Protein AF-A0A640YA29-F1 (afdb_monomer_lite)

Sequence (576 aa):
MRYPVETFSDEERLLLEPHFSNLDRPVFTLTNLPETVKGALFARYSRYQGTLRRLYLDEFAADVPAGGRPFDGAAGERAAQLYERVFIGYGDDSVAQLGGAHLACEWVSNVLTKVLQRGRLAAYLEQSTRYIPYDAPIEPGAEPGSPGSWRYWRDEELGPAFGRAMDEIFTIYSRTLAGVGAWAERRWPRGEEPRAAWERSIRAKALDLLRGLLPAATLSHVGIYASGQAYEQLLLRLAASPLPEARAVGAMAHEELAAVIPSFISRVGRPERGGEWISYLERRREATERWVARLGLDRREGPDAPAVELVHVDGDEDLLLAASLYEATGLPEAEVTRRIGALDPIEREQILAELADGRGNRRHRPGRGWEAELAIAYNELVPVEALLAAVGEFYAAGHPTRIKLQAEVLGGPWDALVAQRADVALTEIFGDGSALEIAHRPLGAVEFVFAIAPSHPLAAEKEPLKASTIRRHRVVVAADSSRGLPARSSGIAAAADVLTVGSLAAKLAAHVAGLGVGFLPRALAAPAIAAGRLVERRVSAPKPRVALAVAWRTPDAGPACRWFVERLQRLDLGSG

Foldseek 3Di:
DDADQDDDDPVLCVLPVQFWLDRGDQKIFGHDFDPVVLVVLLVVQLQDADHSSVSCVVPPSVPTDPDDHPDPDPVVVVVLVVLLCCCVVVVPLVVLQVDKTKMKGFLAFLVVLCLLPVDPQKDKRKRDLLQDDQQQFSDPPDDRLDQNRGSFDDDCVVPVVVSVVLSVLSVVLVVQLVVQLVVLCVVDPDDPDDPVVVSSVSSSVSSVVRVVSNDSRGTIMMIIMHGLSSLLVSLLCLCLDPDPSSNVSSVSNLVNCCVPPVSSNVQCPPCVGVVVSSVVSNVVVVVVVVVCVVVVVVDDDDPPDDPDDDPDDDDDLLLVLLFLCQVVDPDDSVVSSVVSVVDDPVVSVVSVPVQQPPCPDPLDDRATGQAQEAEEEEELLFDVVLVVVLVVVCVVVVRNYHYHYHYFHACAQVLCQQVVVGQKYWHFDDDPCVVVQKDKDWQFWWFKFWKAFCPAPCVPDDPPAELVNQLVWEAEFEWGPRDPDDTDGFWRPPRPHYHYDPDLVVSLVCRLVRVGITMHTCVVCVVCCVVNSIPTHHHPDGGDIGIIIMMGRDVPQHPVNVSCNVSSSPGDSVPD

Structure (mmCIF, N/CA/C/O backbone):
data_AF-A0A640YA29-F1
#
_entry.id   AF-A0A640YA29-F1
#
loop_
_atom_site.group_PDB
_atom_site.id
_atom_site.type_symbol
_atom_site.label_atom_id
_atom_site.label_alt_id
_atom_site.label_comp_id
_atom_site.label_asym_id
_atom_site.label_entity_id
_atom_site.label_seq_id
_atom_site.pdbx_PDB_ins_code
_atom_site.Cartn_x
_atom_site.Cartn_y
_atom_site.Cartn_z
_atom_site.occupancy
_atom_site.B_iso_or_equiv
_atom_site.auth_seq_id
_atom_site.auth_comp_id
_atom_site.auth_asym_id
_atom_site.auth_atom_id
_atom_site.pdbx_PDB_model_num
ATOM 1 N N . MET A 1 1 ? 32.713 -1.183 -4.261 1.00 57.78 1 MET A N 1
ATOM 2 C CA . MET A 1 1 ? 32.053 -0.541 -5.419 1.00 57.78 1 MET A CA 1
ATOM 3 C C . MET A 1 1 ? 32.393 0.945 -5.450 1.00 57.78 1 MET A C 1
ATOM 5 O O . MET A 1 1 ? 32.272 1.591 -4.416 1.00 57.78 1 MET A O 1
ATOM 9 N N . ARG A 1 2 ? 32.835 1.478 -6.596 1.00 67.94 2 ARG A N 1
ATOM 10 C CA . ARG A 1 2 ? 32.952 2.929 -6.817 1.00 67.94 2 ARG A CA 1
ATOM 11 C C . ARG A 1 2 ? 31.666 3.399 -7.496 1.00 67.94 2 ARG A C 1
ATOM 13 O O . ARG A 1 2 ? 31.333 2.889 -8.560 1.00 67.94 2 ARG A O 1
ATOM 20 N N . TYR A 1 3 ? 30.931 4.297 -6.858 1.00 77.75 3 TYR A N 1
ATOM 21 C CA . TYR A 1 3 ? 29.793 5.001 -7.449 1.00 77.75 3 TYR A CA 1
ATOM 22 C C . TYR A 1 3 ? 30.250 6.407 -7.856 1.00 77.75 3 TYR A C 1
ATOM 24 O O . TYR A 1 3 ? 31.145 6.952 -7.202 1.00 77.75 3 TYR A O 1
ATOM 32 N N . PRO A 1 4 ? 29.677 6.996 -8.916 1.00 81.31 4 PRO A N 1
ATOM 33 C CA . PRO A 1 4 ? 29.966 8.380 -9.251 1.00 81.31 4 PRO A CA 1
ATOM 34 C C . PRO A 1 4 ? 29.441 9.277 -8.124 1.00 81.31 4 PRO A C 1
ATOM 36 O O . PRO A 1 4 ? 28.303 9.134 -7.670 1.00 81.31 4 PRO A O 1
ATOM 39 N N . VAL A 1 5 ? 30.293 10.183 -7.656 1.00 80.00 5 VAL A N 1
ATOM 40 C CA . VAL A 1 5 ? 29.915 11.253 -6.733 1.00 80.00 5 VAL A CA 1
ATOM 41 C C . VAL A 1 5 ? 29.937 12.538 -7.534 1.00 80.00 5 VAL A C 1
ATOM 43 O O . VAL A 1 5 ? 30.918 12.837 -8.213 1.00 80.00 5 VAL A O 1
ATOM 46 N N . GLU A 1 6 ? 28.827 13.259 -7.506 1.00 85.12 6 GLU A N 1
ATOM 47 C CA . GLU A 1 6 ? 28.720 14.524 -8.211 1.00 85.12 6 GLU A CA 1
ATOM 48 C C . GLU A 1 6 ? 29.460 15.625 -7.448 1.00 85.12 6 GLU A C 1
ATOM 50 O O . GLU A 1 6 ? 29.367 15.717 -6.224 1.00 85.12 6 GLU A O 1
ATOM 55 N N . THR A 1 7 ? 30.193 16.463 -8.180 1.00 88.06 7 THR A N 1
ATOM 56 C CA . THR A 1 7 ? 30.879 17.628 -7.620 1.00 88.06 7 THR A CA 1
ATOM 57 C C . THR A 1 7 ? 29.984 18.854 -7.751 1.00 88.06 7 THR A C 1
ATOM 59 O O . THR A 1 7 ? 29.441 19.112 -8.825 1.00 88.06 7 THR A O 1
ATOM 62 N N . PHE A 1 8 ? 29.875 19.626 -6.673 1.00 92.69 8 PHE A N 1
ATOM 63 C CA . PHE A 1 8 ? 29.087 20.858 -6.611 1.00 92.69 8 PHE A CA 1
ATOM 64 C C . PHE A 1 8 ? 29.999 22.057 -6.348 1.00 92.69 8 PHE A C 1
ATOM 66 O O . PHE A 1 8 ? 30.976 21.926 -5.604 1.00 92.69 8 PHE A O 1
ATOM 73 N N . SER A 1 9 ? 29.686 23.211 -6.940 1.00 95.38 9 SER A N 1
ATOM 74 C CA . SER A 1 9 ? 30.356 24.474 -6.601 1.00 95.38 9 SER A CA 1
ATOM 75 C C . SER A 1 9 ? 30.013 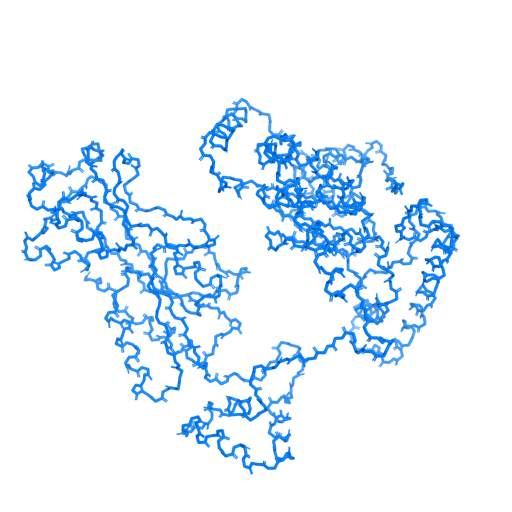24.911 -5.172 1.00 95.38 9 SER A C 1
ATOM 77 O O . SER A 1 9 ? 29.014 24.467 -4.608 1.00 95.38 9 SER A O 1
ATOM 79 N N . ASP A 1 10 ? 30.798 25.813 -4.580 1.00 95.38 10 ASP A N 1
ATOM 80 C CA . ASP A 1 10 ? 30.512 26.320 -3.229 1.00 95.38 10 ASP A CA 1
ATOM 81 C C . ASP A 1 10 ? 29.115 26.965 -3.137 1.00 95.38 10 ASP A C 1
ATOM 83 O O . ASP A 1 10 ? 28.398 26.766 -2.157 1.00 95.38 10 ASP A O 1
ATOM 87 N N . GLU A 1 11 ? 28.683 27.672 -4.187 1.00 93.50 11 GLU A N 1
ATOM 88 C CA . GLU A 1 11 ? 27.341 28.264 -4.275 1.00 93.50 11 GLU A CA 1
ATOM 89 C C . GLU A 1 11 ? 26.238 27.195 -4.311 1.00 93.50 11 GLU A C 1
ATOM 91 O O . GLU A 1 11 ? 25.231 27.308 -3.614 1.00 93.50 11 GLU A O 1
ATOM 96 N N . GLU A 1 12 ? 26.438 26.122 -5.079 1.00 95.19 12 GLU A N 1
ATOM 97 C CA . GLU A 1 12 ? 25.503 24.996 -5.143 1.00 95.19 12 GLU A CA 1
ATOM 98 C C . GLU A 1 12 ? 25.432 24.242 -3.812 1.00 95.19 12 GLU A C 1
ATOM 100 O O . GLU A 1 12 ? 24.346 23.867 -3.367 1.00 95.19 12 GLU A O 1
ATOM 105 N N . ARG A 1 13 ? 26.574 24.048 -3.140 1.00 94.62 13 ARG A N 1
ATOM 106 C CA . ARG A 1 13 ? 26.624 23.406 -1.819 1.00 94.62 13 ARG A CA 1
ATOM 107 C C . ARG A 1 13 ? 25.823 24.199 -0.793 1.00 94.62 13 ARG A C 1
ATOM 109 O O . ARG A 1 13 ? 25.028 23.597 -0.078 1.00 94.62 13 ARG A O 1
ATOM 116 N N . LEU A 1 14 ? 25.930 25.530 -0.784 1.00 91.31 14 LEU A N 1
ATOM 117 C CA . LEU A 1 14 ? 25.135 26.387 0.107 1.00 91.31 14 LEU A CA 1
ATOM 118 C C . LEU A 1 14 ? 23.619 26.221 -0.094 1.00 91.31 14 LEU A C 1
ATOM 120 O O . LEU A 1 14 ? 22.863 26.318 0.873 1.00 91.31 14 LEU A O 1
ATOM 124 N N . LEU A 1 15 ? 23.171 25.942 -1.323 1.00 91.06 15 LEU A N 1
ATOM 125 C CA . LEU A 1 15 ? 21.761 25.673 -1.631 1.00 91.06 15 LEU A CA 1
ATOM 126 C C . LEU A 1 15 ? 21.319 24.247 -1.259 1.00 91.06 15 LEU A C 1
ATOM 128 O O . LEU A 1 15 ? 20.129 24.017 -1.048 1.00 91.06 15 LEU A O 1
ATOM 132 N N . LEU A 1 16 ? 22.247 23.288 -1.190 1.00 93.38 16 LEU A N 1
ATOM 133 C CA . LEU A 1 16 ? 21.959 21.872 -0.945 1.00 93.38 16 LEU A CA 1
ATOM 134 C C . LEU A 1 16 ? 22.102 21.462 0.526 1.00 93.38 16 LEU A C 1
ATOM 136 O O . LEU A 1 16 ? 21.255 20.736 1.038 1.00 93.38 16 LEU A O 1
ATOM 140 N N . GLU A 1 17 ? 23.152 21.898 1.219 1.00 92.75 17 GLU A N 1
ATOM 141 C CA . GLU A 1 17 ? 23.472 21.475 2.595 1.00 92.75 17 GLU A CA 1
ATOM 142 C C . GLU A 1 17 ? 22.300 21.587 3.589 1.00 92.75 17 GLU A C 1
ATOM 144 O O . GLU A 1 17 ? 22.151 20.697 4.429 1.00 92.75 17 GLU A O 1
ATOM 149 N N . PRO A 1 18 ? 21.406 22.594 3.501 1.00 89.44 18 PRO A N 1
ATOM 150 C CA . PRO A 1 18 ? 20.244 22.650 4.379 1.00 89.44 18 PRO A CA 1
ATOM 151 C C . PRO A 1 18 ? 19.223 21.533 4.144 1.00 89.44 18 PRO A C 1
ATOM 153 O O . PRO A 1 18 ? 18.419 21.278 5.033 1.00 89.44 18 PRO A O 1
ATOM 156 N N . HIS A 1 19 ? 19.205 20.892 2.975 1.00 90.69 19 HIS A N 1
ATOM 157 C CA . HIS A 1 19 ? 18.082 20.065 2.521 1.00 90.69 19 HIS A CA 1
ATOM 158 C C . HIS A 1 19 ? 18.412 18.586 2.288 1.00 90.69 19 HIS A C 1
ATOM 160 O O . HIS A 1 19 ? 17.511 17.781 2.036 1.00 90.69 19 HIS A O 1
ATOM 166 N N . PHE A 1 20 ? 19.686 18.213 2.378 1.00 94.12 20 PHE A N 1
ATOM 167 C CA . PHE A 1 20 ? 20.171 16.859 2.128 1.00 94.12 20 PHE A CA 1
ATOM 168 C C . PHE A 1 20 ? 21.111 16.437 3.260 1.00 94.12 20 PHE A C 1
ATOM 170 O O . PHE A 1 20 ? 21.999 17.194 3.637 1.00 94.12 20 PHE A O 1
ATOM 177 N N . SER A 1 21 ? 20.942 15.228 3.801 1.00 93.56 21 SER A N 1
ATOM 178 C CA . SER A 1 21 ? 21.749 14.763 4.946 1.00 93.56 21 SER A CA 1
ATOM 179 C C . SER A 1 21 ? 23.236 14.565 4.634 1.00 93.56 21 SER A C 1
ATOM 181 O O . SER A 1 21 ? 24.071 14.687 5.525 1.00 93.56 21 SER A O 1
ATOM 183 N N . ASN A 1 22 ? 23.579 14.311 3.371 1.00 94.00 22 ASN A N 1
ATOM 184 C CA . ASN A 1 22 ? 24.946 14.381 2.862 1.00 94.00 22 ASN A CA 1
ATOM 185 C C . ASN A 1 22 ? 24.936 14.761 1.375 1.00 94.00 22 ASN A C 1
ATOM 187 O O . ASN A 1 22 ? 23.915 14.598 0.696 1.00 94.00 22 ASN A O 1
ATOM 191 N N . LEU A 1 23 ? 26.081 15.214 0.856 1.00 94.00 23 LEU A N 1
ATOM 192 C CA . LEU A 1 23 ? 26.265 15.543 -0.566 1.00 94.00 23 LEU A CA 1
ATOM 193 C C . LEU A 1 23 ? 27.161 14.551 -1.318 1.00 94.00 23 LEU A C 1
ATOM 195 O O . LEU A 1 23 ? 27.092 14.480 -2.541 1.00 94.00 23 LEU A O 1
ATOM 199 N N . ASP A 1 24 ? 27.943 13.753 -0.592 1.00 92.06 24 ASP A N 1
ATOM 200 C CA . ASP A 1 24 ? 29.078 13.016 -1.155 1.00 92.06 24 ASP A CA 1
ATOM 201 C C . ASP A 1 24 ? 28.851 11.487 -1.206 1.00 92.06 24 ASP A C 1
ATOM 203 O O . ASP A 1 24 ? 29.752 10.718 -1.549 1.00 92.06 24 ASP A O 1
ATOM 207 N N . ARG A 1 25 ? 27.647 11.013 -0.850 1.00 93.31 25 ARG A N 1
ATOM 208 C CA . ARG A 1 25 ? 27.261 9.591 -0.874 1.00 93.31 25 ARG A CA 1
ATOM 209 C C . ARG A 1 25 ? 25.987 9.355 -1.700 1.00 93.31 25 ARG A C 1
ATOM 211 O O . ARG A 1 25 ? 25.150 10.254 -1.834 1.00 93.31 25 ARG A O 1
ATOM 218 N N . PRO A 1 26 ? 25.802 8.135 -2.240 1.00 94.00 26 PRO A N 1
ATOM 219 C CA . PRO A 1 26 ? 24.668 7.791 -3.100 1.00 94.00 26 PRO A CA 1
ATOM 220 C C . PRO A 1 26 ? 23.392 7.501 -2.307 1.00 94.00 26 PRO A C 1
ATOM 222 O O . PRO A 1 26 ? 22.316 7.397 -2.885 1.00 94.00 26 PRO A O 1
ATOM 225 N N . VAL A 1 27 ? 23.500 7.343 -0.988 1.00 97.12 27 VAL A N 1
ATOM 226 C CA . VAL A 1 27 ? 22.361 7.159 -0.092 1.00 97.12 27 VAL A CA 1
ATOM 227 C C . VAL A 1 27 ? 22.294 8.362 0.830 1.00 97.12 27 VAL A C 1
ATOM 229 O O . VAL A 1 27 ? 23.306 8.730 1.420 1.00 97.12 27 VAL A O 1
ATOM 232 N N . PHE A 1 28 ? 21.129 8.997 0.899 1.00 97.12 28 PHE A N 1
ATOM 233 C CA . PHE A 1 28 ? 20.913 10.240 1.640 1.00 97.12 28 PHE A CA 1
ATOM 234 C C . PHE A 1 28 ? 19.424 10.477 1.875 1.00 97.12 28 PHE A C 1
ATOM 236 O O . PHE A 1 28 ? 18.569 9.898 1.204 1.00 97.12 28 PHE A O 1
ATOM 243 N N . THR A 1 29 ? 19.102 11.351 2.820 1.00 96.75 29 THR A N 1
ATOM 244 C CA . THR A 1 29 ? 17.729 11.721 3.171 1.00 96.75 29 THR A CA 1
ATOM 245 C C . THR A 1 29 ? 17.450 13.187 2.862 1.00 96.75 29 THR A C 1
ATOM 247 O O . THR A 1 29 ? 18.357 14.019 2.884 1.00 96.75 29 THR A O 1
ATOM 250 N N . LEU A 1 30 ? 16.184 13.500 2.568 1.00 92.19 30 LEU A N 1
ATOM 251 C CA . LEU A 1 30 ? 15.727 14.881 2.405 1.00 92.19 30 LEU A CA 1
ATOM 252 C C . LEU A 1 30 ? 15.324 15.472 3.757 1.00 92.19 30 LEU A C 1
ATOM 254 O O . LEU A 1 30 ? 14.428 14.955 4.435 1.00 92.19 30 LEU A O 1
ATOM 258 N N . THR A 1 31 ? 15.916 16.605 4.104 1.00 88.56 31 THR A N 1
ATOM 259 C CA . THR A 1 31 ? 15.670 17.358 5.337 1.00 88.56 31 THR A CA 1
ATOM 260 C C . THR A 1 31 ? 15.135 18.751 4.998 1.00 88.56 31 THR A C 1
ATOM 262 O O . THR A 1 31 ? 15.265 19.220 3.876 1.00 88.56 31 THR A O 1
ATOM 265 N N . ASN A 1 32 ? 14.435 19.400 5.934 1.00 82.31 32 ASN A N 1
ATOM 266 C CA . ASN A 1 32 ? 14.040 20.823 5.845 1.00 82.31 32 ASN A CA 1
ATOM 267 C C . ASN A 1 32 ? 13.366 21.290 4.551 1.00 82.31 32 ASN A C 1
ATOM 269 O O . ASN A 1 32 ? 13.457 22.457 4.187 1.00 82.31 32 ASN A O 1
ATOM 273 N N . LEU A 1 33 ? 12.689 20.388 3.851 1.00 79.50 33 LEU A N 1
ATOM 274 C CA . LEU A 1 33 ? 11.865 20.711 2.696 1.00 79.50 33 LEU A CA 1
ATOM 275 C C . LEU A 1 33 ? 10.392 20.500 3.057 1.00 79.50 33 LEU A C 1
ATOM 277 O O . LEU A 1 33 ? 10.083 19.559 3.798 1.00 79.50 33 LEU A O 1
ATOM 281 N N . PRO A 1 34 ? 9.471 21.319 2.521 1.00 79.19 34 PRO A N 1
ATOM 282 C CA . PRO A 1 34 ? 8.048 21.021 2.592 1.00 79.19 34 PRO A CA 1
ATOM 283 C C . PRO A 1 34 ? 7.752 19.633 2.008 1.00 79.19 34 PRO A C 1
ATOM 285 O O . PRO A 1 34 ? 8.321 19.250 0.984 1.00 79.19 34 PRO A O 1
ATOM 288 N N . GLU A 1 35 ? 6.831 18.881 2.614 1.00 78.31 35 GLU A N 1
ATOM 289 C CA . GLU A 1 35 ? 6.480 17.528 2.146 1.00 78.31 35 GLU A CA 1
ATOM 290 C C . GLU A 1 35 ? 5.967 17.524 0.695 1.00 78.31 35 GLU A C 1
ATOM 292 O O . GLU A 1 35 ? 6.241 16.597 -0.066 1.00 78.31 35 GLU A O 1
ATOM 297 N N . THR A 1 36 ? 5.304 18.603 0.268 1.00 69.56 36 THR A N 1
ATOM 298 C CA . THR A 1 36 ? 4.885 18.807 -1.126 1.00 69.56 36 THR A CA 1
ATOM 299 C C . THR A 1 36 ? 6.072 18.890 -2.086 1.00 69.56 36 THR A C 1
ATOM 301 O O . THR A 1 36 ? 6.022 18.298 -3.164 1.00 69.56 36 THR A O 1
ATOM 304 N N . VAL A 1 37 ? 7.157 19.563 -1.687 1.00 75.94 37 VAL A N 1
ATOM 305 C CA . VAL A 1 37 ? 8.394 19.668 -2.475 1.00 75.94 37 VAL A CA 1
ATOM 306 C C . VAL A 1 37 ? 9.103 18.318 -2.524 1.00 75.94 37 VAL A C 1
ATOM 308 O O . VAL A 1 37 ? 9.476 17.882 -3.607 1.00 75.94 37 VAL A O 1
ATOM 311 N N . LYS A 1 38 ? 9.216 17.599 -1.398 1.00 82.19 38 LYS A N 1
ATOM 312 C CA . LYS A 1 38 ? 9.816 16.249 -1.370 1.00 82.19 38 LYS A CA 1
ATOM 313 C C . LYS A 1 38 ? 9.073 15.272 -2.289 1.00 82.19 38 LYS A C 1
ATOM 315 O O . LYS A 1 38 ? 9.700 14.567 -3.082 1.00 82.19 38 LYS A O 1
ATOM 320 N N . GLY A 1 39 ? 7.738 15.279 -2.234 1.00 72.62 39 GLY A N 1
ATOM 321 C CA . GLY A 1 39 ? 6.894 14.459 -3.104 1.00 72.62 39 GLY A CA 1
ATOM 322 C C . GLY A 1 39 ? 7.047 14.811 -4.587 1.00 72.62 39 GLY A C 1
ATOM 323 O O . GLY A 1 39 ? 7.208 13.916 -5.421 1.00 72.62 39 GLY A O 1
ATOM 324 N N . ALA A 1 40 ? 7.054 16.106 -4.925 1.00 73.06 40 ALA A N 1
ATOM 325 C CA . ALA A 1 40 ? 7.272 16.575 -6.294 1.00 73.06 40 ALA A CA 1
ATOM 326 C C . ALA A 1 40 ? 8.669 16.205 -6.816 1.00 73.06 40 ALA A C 1
ATOM 328 O O . ALA A 1 40 ? 8.792 15.737 -7.951 1.00 73.06 40 ALA A O 1
ATOM 329 N N . LEU A 1 41 ? 9.697 16.343 -5.974 1.00 83.00 41 LEU A N 1
ATOM 330 C CA . LEU A 1 41 ? 11.079 16.023 -6.306 1.00 83.00 41 LEU A CA 1
ATOM 331 C C . LEU A 1 41 ? 11.215 14.542 -6.678 1.00 83.00 41 LEU A C 1
ATOM 333 O O . LEU A 1 41 ? 11.684 14.238 -7.769 1.00 83.00 41 LEU A O 1
ATOM 337 N N . PHE A 1 42 ? 10.715 13.609 -5.857 1.00 86.31 42 PHE A N 1
ATOM 338 C CA . PHE A 1 42 ? 10.751 12.178 -6.195 1.00 86.31 42 PHE A CA 1
ATOM 339 C C . PHE A 1 42 ? 9.889 11.829 -7.422 1.00 86.31 42 PHE A C 1
ATOM 341 O O . PHE A 1 42 ? 10.272 10.978 -8.233 1.00 86.31 42 PHE A O 1
ATOM 348 N N . ALA A 1 43 ? 8.738 12.486 -7.607 1.00 75.44 43 ALA A N 1
ATOM 349 C CA . ALA A 1 43 ? 7.901 12.268 -8.786 1.00 75.44 43 ALA A CA 1
ATOM 350 C C . ALA A 1 43 ? 8.631 12.675 -10.077 1.00 75.44 43 ALA A C 1
ATOM 352 O O . ALA A 1 43 ? 8.644 11.909 -11.049 1.00 75.44 43 ALA A O 1
ATOM 353 N N . ARG A 1 44 ? 9.282 13.846 -10.080 1.00 84.38 44 ARG A N 1
ATOM 354 C CA . ARG A 1 44 ? 10.132 14.321 -11.183 1.00 84.38 44 ARG A CA 1
ATOM 355 C C . ARG A 1 44 ? 11.360 13.440 -11.371 1.00 84.38 44 ARG A C 1
ATOM 357 O O . ARG A 1 44 ? 11.665 13.073 -12.505 1.00 84.38 44 ARG A O 1
ATOM 364 N N . TYR A 1 45 ? 11.979 13.008 -10.278 1.00 87.44 45 TYR A N 1
ATOM 365 C CA . TYR A 1 45 ? 13.174 12.173 -10.279 1.00 87.44 45 TYR A CA 1
ATOM 366 C C . TYR A 1 45 ? 12.998 10.846 -11.015 1.00 87.44 45 TYR A C 1
ATOM 368 O O . TYR A 1 45 ? 13.879 10.435 -11.766 1.00 87.44 45 TYR A O 1
ATOM 376 N N . SER A 1 46 ? 11.811 10.236 -10.927 1.00 84.44 46 SER A N 1
ATOM 377 C CA . SER A 1 46 ? 11.480 9.018 -11.688 1.00 84.44 46 SER A CA 1
ATOM 378 C C . SER A 1 46 ? 11.589 9.176 -13.218 1.00 84.44 46 SER A C 1
ATOM 380 O O . SER A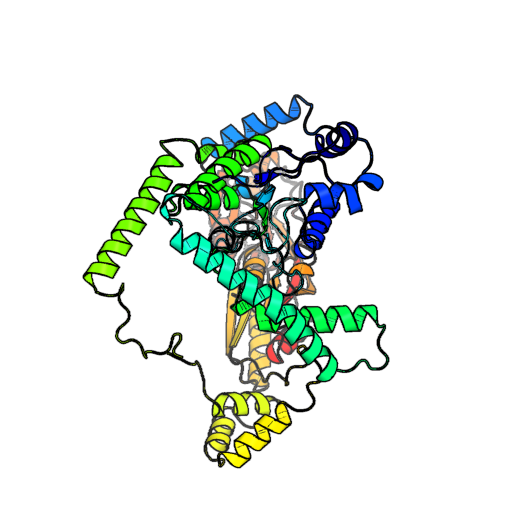 1 46 ? 11.591 8.182 -13.951 1.00 84.44 46 SER A O 1
ATOM 382 N N . ARG A 1 47 ? 11.654 10.419 -13.718 1.00 82.00 47 ARG A N 1
ATOM 383 C CA . ARG A 1 47 ? 11.727 10.789 -15.142 1.00 82.00 47 ARG A CA 1
ATOM 384 C C . ARG A 1 47 ? 12.922 11.689 -15.478 1.00 82.00 47 ARG A C 1
ATOM 386 O O . ARG A 1 47 ? 12.999 12.169 -16.606 1.00 82.00 47 ARG A O 1
ATOM 393 N N . TYR A 1 48 ? 13.819 11.924 -14.526 1.00 86.06 48 TYR A N 1
ATOM 394 C CA . TYR A 1 48 ? 15.015 12.744 -14.694 1.00 86.06 48 TYR A CA 1
ATOM 395 C C . TYR A 1 48 ? 16.249 11.844 -14.841 1.00 86.06 48 TYR A C 1
ATOM 397 O O . TYR A 1 48 ? 16.352 10.827 -14.157 1.00 86.06 48 TYR A O 1
ATOM 405 N N . GLN A 1 49 ? 17.165 12.174 -15.759 1.00 85.38 49 GLN A N 1
ATOM 406 C CA . GLN A 1 49 ? 18.313 11.305 -16.066 1.00 85.38 49 GLN A CA 1
ATOM 407 C C . GLN A 1 49 ? 19.455 11.394 -15.044 1.00 85.38 49 GLN A C 1
ATOM 409 O O . GLN A 1 49 ? 20.164 10.399 -14.856 1.00 85.38 49 GLN A O 1
ATOM 414 N N . GLY A 1 50 ? 19.636 12.566 -14.429 1.00 88.25 50 GLY A N 1
ATOM 415 C CA . GLY A 1 50 ? 20.720 12.854 -13.489 1.00 88.25 50 GLY A CA 1
ATOM 416 C C . GLY A 1 50 ? 20.405 12.470 -12.041 1.00 88.25 50 GLY A C 1
ATOM 417 O O . GLY A 1 50 ? 19.519 11.653 -11.771 1.00 88.25 50 GLY A O 1
ATOM 418 N N . THR A 1 51 ? 21.158 13.055 -11.109 1.00 92.12 51 THR A N 1
ATOM 419 C CA . THR A 1 51 ? 21.003 12.848 -9.661 1.00 92.12 51 THR A CA 1
ATOM 420 C C . THR A 1 51 ? 19.860 13.690 -9.093 1.00 92.12 51 THR A C 1
ATOM 422 O O . THR A 1 51 ? 19.376 14.640 -9.717 1.00 92.12 51 THR A O 1
ATOM 425 N N . LEU A 1 52 ? 19.408 13.342 -7.888 1.00 93.25 52 LEU A N 1
ATOM 426 C CA . LEU A 1 52 ? 18.323 14.056 -7.220 1.00 93.25 52 LEU A CA 1
ATOM 427 C C . LEU A 1 52 ? 18.746 15.469 -6.800 1.00 93.25 52 LEU A C 1
ATOM 429 O O . LEU A 1 52 ? 17.938 16.394 -6.832 1.00 93.25 52 LEU A O 1
ATOM 433 N N . ARG A 1 53 ? 20.015 15.629 -6.409 1.00 94.94 53 ARG A N 1
ATOM 434 C CA . ARG A 1 53 ? 20.583 16.915 -5.983 1.00 94.94 53 ARG A CA 1
ATOM 435 C C . ARG A 1 53 ? 20.690 17.878 -7.161 1.00 94.94 53 ARG A C 1
ATOM 437 O O . ARG A 1 53 ? 20.285 19.029 -7.032 1.00 94.94 53 ARG A O 1
ATOM 444 N N . ARG A 1 54 ? 21.130 17.393 -8.328 1.00 94.12 54 ARG A N 1
ATOM 445 C CA . ARG A 1 54 ? 21.128 18.193 -9.558 1.00 94.12 54 ARG A CA 1
ATOM 446 C C . ARG A 1 54 ? 19.715 18.588 -9.977 1.00 94.12 54 ARG A C 1
ATOM 448 O O . ARG A 1 54 ? 19.478 19.758 -10.236 1.00 94.12 54 ARG A O 1
ATOM 455 N N . LEU A 1 55 ? 18.756 17.656 -9.934 1.00 91.75 55 LEU A N 1
ATOM 456 C CA . LEU A 1 55 ? 17.344 17.969 -10.188 1.00 91.75 55 LEU A CA 1
ATOM 457 C C . LEU A 1 55 ? 16.819 19.077 -9.261 1.00 91.75 55 LEU A C 1
ATOM 459 O O . LEU A 1 55 ? 16.081 19.950 -9.707 1.00 91.75 55 LEU A O 1
ATOM 463 N N . TYR A 1 56 ? 17.180 19.039 -7.976 1.00 93.19 56 TYR A N 1
ATOM 464 C CA . TYR A 1 56 ? 16.794 20.084 -7.032 1.00 93.19 56 TYR A CA 1
ATOM 465 C C . TYR A 1 56 ? 17.354 21.452 -7.436 1.00 93.19 56 TYR A C 1
ATOM 467 O O . TYR A 1 56 ? 16.595 22.418 -7.477 1.00 93.19 56 TYR A O 1
ATOM 475 N N . LEU A 1 57 ? 18.644 21.531 -7.775 1.00 93.75 57 LEU A N 1
ATOM 476 C CA . LEU A 1 57 ? 19.269 22.772 -8.246 1.00 93.75 57 LEU A CA 1
ATOM 477 C C . LEU A 1 57 ? 18.613 23.292 -9.532 1.00 93.75 57 LEU A C 1
ATOM 479 O O . LEU A 1 57 ? 18.304 24.478 -9.618 1.00 93.75 57 LEU A O 1
ATOM 483 N N . ASP A 1 58 ? 18.366 22.401 -10.493 1.00 91.06 58 ASP A N 1
ATOM 484 C CA . ASP A 1 58 ? 17.856 22.751 -11.820 1.00 91.06 58 ASP A CA 1
ATOM 485 C C . ASP A 1 58 ? 16.388 23.210 -11.799 1.00 91.06 58 ASP A C 1
ATOM 487 O O . ASP A 1 58 ? 16.015 24.114 -12.547 1.00 91.06 58 ASP A O 1
ATOM 491 N N . GLU A 1 59 ? 15.536 22.562 -10.993 1.00 87.31 59 GLU A N 1
ATOM 492 C CA . GLU A 1 59 ? 14.075 22.721 -11.082 1.00 87.31 59 GLU A CA 1
ATOM 493 C C . GLU A 1 59 ? 13.414 23.291 -9.812 1.00 87.31 59 GLU A C 1
ATOM 495 O O . GLU A 1 59 ? 12.258 23.697 -9.893 1.00 87.31 59 GLU A O 1
ATOM 500 N N . PHE A 1 60 ? 14.080 23.317 -8.648 1.00 86.31 60 PHE A N 1
ATOM 501 C CA . PHE A 1 60 ? 13.410 23.612 -7.365 1.00 86.31 60 PHE A CA 1
ATOM 502 C C . PHE A 1 60 ? 14.096 24.670 -6.496 1.00 86.31 60 PHE A C 1
ATOM 504 O O . PHE A 1 60 ? 13.405 25.370 -5.759 1.00 86.31 60 PHE A O 1
ATOM 511 N N . ALA A 1 61 ? 15.422 24.812 -6.552 1.00 85.94 61 ALA A N 1
ATOM 512 C CA . ALA A 1 61 ? 16.174 25.646 -5.611 1.00 85.94 61 ALA A CA 1
ATOM 513 C C . ALA A 1 61 ? 15.745 27.126 -5.615 1.00 85.94 61 ALA A C 1
ATOM 515 O O . ALA A 1 61 ? 15.789 27.774 -4.573 1.00 85.94 61 ALA A O 1
ATOM 516 N N . ALA A 1 62 ? 15.287 27.649 -6.758 1.00 81.56 62 ALA A N 1
ATOM 517 C CA . ALA A 1 62 ? 14.813 29.029 -6.882 1.00 81.56 62 ALA A CA 1
ATOM 518 C C . ALA A 1 62 ? 13.479 29.296 -6.153 1.00 81.56 62 ALA A C 1
ATOM 520 O O . ALA A 1 62 ? 13.223 30.428 -5.744 1.00 81.56 62 ALA A O 1
ATOM 521 N N . ASP A 1 63 ? 12.652 28.262 -5.971 1.00 73.81 63 ASP A N 1
ATOM 522 C CA . ASP A 1 63 ? 11.292 28.371 -5.427 1.00 73.81 63 ASP A CA 1
ATOM 523 C C . ASP A 1 63 ? 11.211 27.996 -3.934 1.00 73.81 63 ASP A C 1
ATOM 525 O O . ASP A 1 63 ? 10.146 28.098 -3.315 1.00 73.81 63 ASP A O 1
ATOM 529 N N . VAL A 1 64 ? 12.323 27.558 -3.331 1.00 70.62 64 VAL A N 1
ATOM 530 C CA . VAL A 1 64 ? 12.392 27.190 -1.910 1.00 70.62 64 VAL A CA 1
ATOM 531 C C . VAL A 1 64 ? 12.792 28.414 -1.075 1.00 70.62 64 VAL A C 1
ATOM 533 O O . VAL A 1 64 ? 13.867 28.975 -1.286 1.00 70.62 64 VAL A O 1
ATOM 536 N N . PRO A 1 65 ? 11.965 28.849 -0.102 1.00 62.69 65 PRO A N 1
ATOM 537 C CA . PRO A 1 65 ? 12.303 29.979 0.755 1.00 62.69 65 PRO A CA 1
ATOM 538 C C . PRO A 1 65 ? 13.616 29.748 1.508 1.00 62.69 65 PRO A C 1
ATOM 540 O O . PRO A 1 65 ? 13.811 28.699 2.123 1.00 62.69 65 PRO A O 1
ATOM 543 N N . ALA A 1 66 ? 14.483 30.762 1.536 1.00 60.00 66 ALA A N 1
ATOM 544 C CA . ALA A 1 66 ? 15.682 30.760 2.365 1.00 60.00 66 ALA A CA 1
ATOM 545 C C . ALA A 1 66 ? 15.289 30.855 3.852 1.00 60.00 66 ALA A C 1
ATOM 547 O O . ALA A 1 66 ? 15.187 31.946 4.411 1.00 60.00 66 ALA A O 1
ATOM 548 N N . GLY A 1 67 ? 15.010 29.723 4.504 1.00 52.69 67 GLY A N 1
ATOM 549 C CA . GLY A 1 67 ? 14.702 29.739 5.932 1.00 52.69 67 GLY A CA 1
ATOM 550 C C . GLY A 1 67 ? 14.285 28.411 6.557 1.00 52.69 67 GLY A C 1
ATOM 551 O O . GLY A 1 67 ? 13.151 27.971 6.394 1.00 52.69 67 GLY A O 1
ATOM 552 N N . GLY A 1 68 ? 15.177 27.877 7.401 1.00 44.66 68 GLY A N 1
ATOM 553 C CA . GLY A 1 68 ? 14.839 27.019 8.541 1.00 44.66 68 GLY A CA 1
ATOM 554 C C . GLY A 1 68 ? 15.787 25.836 8.753 1.00 44.66 68 GLY A C 1
ATOM 555 O O . GLY A 1 68 ? 15.676 24.831 8.061 1.00 44.66 68 GLY A O 1
ATOM 556 N N . ARG A 1 69 ? 16.674 25.911 9.759 1.00 46.50 69 ARG A N 1
ATOM 557 C CA . ARG A 1 69 ? 17.334 24.716 10.325 1.00 46.50 69 ARG A CA 1
ATOM 558 C C . ARG A 1 69 ? 16.273 23.765 10.922 1.00 46.50 69 ARG A C 1
ATOM 560 O O . ARG A 1 69 ? 15.306 24.268 11.500 1.00 46.50 69 ARG A O 1
ATOM 567 N N . PRO A 1 70 ? 16.451 22.430 10.894 1.00 43.38 70 PRO A N 1
ATOM 568 C CA . PRO A 1 70 ? 15.616 21.529 11.676 1.00 43.38 70 PRO A CA 1
ATOM 569 C C . PRO A 1 70 ? 16.040 21.588 13.143 1.00 43.38 70 PRO A C 1
ATOM 571 O O . PRO A 1 70 ? 17.226 21.540 13.453 1.00 43.38 70 PRO A O 1
ATOM 574 N N . PHE A 1 71 ? 15.054 21.550 14.036 1.00 42.75 71 PHE A N 1
ATOM 575 C CA . PHE A 1 71 ? 15.213 21.016 15.393 1.00 42.75 71 PHE A CA 1
ATOM 576 C C . PHE A 1 71 ? 16.174 21.740 16.359 1.00 42.75 71 PHE A C 1
ATOM 578 O O . PHE A 1 71 ? 16.775 21.091 17.206 1.00 42.75 71 PHE A O 1
ATOM 585 N N . ASP A 1 72 ? 16.243 23.073 16.366 1.00 40.06 72 ASP A N 1
ATOM 586 C CA . ASP A 1 72 ? 16.836 23.765 17.524 1.00 40.06 72 ASP A CA 1
ATOM 587 C C . ASP A 1 72 ? 15.784 24.004 18.622 1.00 40.06 72 ASP A C 1
ATOM 589 O O . ASP A 1 72 ? 14.962 24.921 18.559 1.00 40.06 72 ASP A O 1
ATOM 593 N N . GLY A 1 73 ? 15.808 23.156 19.658 1.00 39.75 73 GLY A N 1
ATOM 594 C CA . GLY A 1 73 ? 15.153 23.445 20.933 1.00 39.75 73 GLY A CA 1
ATOM 595 C C . GLY A 1 73 ? 15.166 22.301 21.953 1.00 39.75 73 GLY A C 1
ATOM 596 O O . GLY A 1 73 ? 14.942 21.141 21.616 1.00 39.75 73 GLY A O 1
ATOM 597 N N . ALA A 1 74 ? 15.263 22.656 23.242 1.00 37.09 74 ALA A N 1
ATOM 598 C CA . ALA A 1 74 ? 15.105 21.785 24.425 1.00 37.09 74 ALA A CA 1
ATOM 599 C C . ALA A 1 74 ? 13.758 21.010 24.502 1.00 37.09 74 ALA A C 1
ATOM 601 O O . ALA A 1 74 ? 13.491 20.254 25.441 1.00 37.09 74 ALA A O 1
ATOM 602 N N . ALA A 1 75 ? 12.852 21.228 23.545 1.00 40.25 75 ALA A N 1
ATOM 603 C CA . ALA A 1 75 ? 11.652 20.423 23.335 1.00 40.25 75 ALA A CA 1
ATOM 604 C C . ALA A 1 75 ? 11.950 19.117 22.571 1.00 40.25 75 ALA A C 1
ATOM 606 O O . ALA A 1 75 ? 11.340 18.096 22.886 1.00 40.25 75 ALA A O 1
ATOM 607 N N . GLY A 1 76 ? 12.911 19.124 21.637 1.00 49.31 76 GLY A N 1
ATOM 608 C CA . GLY A 1 76 ? 13.337 17.946 20.878 1.00 49.31 76 GLY A CA 1
ATOM 609 C C . GLY A 1 76 ? 14.025 16.898 21.750 1.00 49.31 76 GLY A C 1
ATOM 610 O O . GLY A 1 76 ? 13.676 15.726 21.670 1.00 49.31 76 GLY A O 1
ATOM 611 N N . GLU A 1 77 ? 14.899 17.313 22.672 1.00 52.66 77 GLU A N 1
ATOM 612 C CA . GLU A 1 77 ? 15.555 16.402 23.625 1.00 52.66 77 GLU A CA 1
ATOM 613 C C . GLU A 1 77 ? 14.556 15.738 24.585 1.00 52.66 77 GLU A C 1
ATOM 615 O O . GLU A 1 77 ? 14.618 14.533 24.820 1.00 52.66 77 GLU A O 1
ATOM 620 N N . ARG A 1 78 ? 13.578 16.497 25.102 1.00 51.94 78 ARG A N 1
ATOM 621 C CA . ARG A 1 78 ? 12.516 15.948 25.965 1.00 51.94 78 ARG A CA 1
ATOM 622 C C . ARG A 1 78 ? 11.590 14.998 25.206 1.00 51.94 78 ARG A C 1
ATOM 624 O O . ARG A 1 78 ? 11.194 13.976 25.762 1.00 51.94 78 ARG A O 1
ATOM 631 N N . ALA A 1 79 ? 11.257 15.315 23.953 1.00 52.22 79 ALA A N 1
ATOM 632 C CA . ALA A 1 79 ? 10.480 14.433 23.089 1.00 52.22 79 ALA A CA 1
ATOM 633 C C . ALA A 1 79 ? 11.262 13.154 22.753 1.00 52.22 79 ALA A C 1
ATOM 635 O O . ALA A 1 79 ? 10.711 12.069 22.888 1.00 52.22 79 ALA A O 1
ATOM 636 N N . ALA A 1 80 ? 12.550 13.255 22.412 1.00 56.97 80 ALA A N 1
ATOM 637 C CA . ALA A 1 80 ? 13.419 12.110 22.149 1.00 56.97 80 ALA A CA 1
ATOM 638 C C . ALA A 1 80 ? 13.561 11.196 23.378 1.00 56.97 80 ALA A C 1
ATOM 640 O O . ALA A 1 80 ? 13.394 9.988 23.248 1.00 56.97 80 ALA A O 1
ATOM 641 N N . GLN A 1 81 ? 13.760 11.754 24.580 1.00 59.62 81 GLN A N 1
ATOM 642 C CA . GLN A 1 81 ? 13.804 10.988 25.837 1.00 59.62 81 GLN A CA 1
ATOM 643 C C . GLN A 1 81 ? 12.462 10.321 26.176 1.00 59.62 81 GLN A C 1
ATOM 645 O O . GLN A 1 81 ? 12.436 9.220 26.732 1.00 59.62 81 GLN A O 1
ATOM 650 N N . LEU A 1 82 ? 11.336 10.979 25.874 1.00 56.56 82 LEU A N 1
ATOM 651 C CA . LEU A 1 82 ? 10.001 10.399 26.029 1.00 56.56 82 LEU A CA 1
ATOM 652 C C . LEU A 1 82 ? 9.795 9.246 25.039 1.00 56.56 82 LEU A C 1
ATOM 654 O O . LEU A 1 82 ? 9.380 8.167 25.457 1.00 56.56 82 LEU A O 1
ATOM 658 N N . TYR A 1 83 ? 10.132 9.451 23.763 1.00 55.31 83 TYR A N 1
ATOM 659 C CA . TYR A 1 83 ? 10.064 8.422 22.728 1.00 55.31 83 TYR A CA 1
ATOM 660 C C . TYR A 1 83 ? 10.956 7.232 23.064 1.00 55.31 83 TYR A C 1
ATOM 662 O O . TYR A 1 83 ? 10.489 6.105 23.006 1.00 55.31 83 TYR A O 1
ATOM 670 N N . GLU A 1 84 ? 12.195 7.457 23.495 1.00 58.62 84 GLU A N 1
ATOM 671 C CA . GLU A 1 84 ? 13.114 6.390 23.884 1.00 58.62 84 GLU A CA 1
ATOM 672 C C . GLU A 1 84 ? 12.562 5.565 25.059 1.00 58.62 84 GLU A C 1
ATOM 674 O O . GLU A 1 84 ? 12.551 4.335 25.008 1.00 58.62 84 GLU A O 1
ATOM 679 N N . ARG A 1 85 ? 12.000 6.221 26.085 1.00 57.28 85 ARG A N 1
ATOM 680 C CA . ARG A 1 85 ? 11.398 5.542 27.244 1.00 57.28 85 ARG A CA 1
ATOM 681 C C . ARG A 1 85 ? 10.140 4.749 26.877 1.00 57.28 85 ARG A C 1
ATOM 683 O O . ARG A 1 85 ? 9.959 3.644 27.382 1.00 57.28 85 ARG A O 1
ATOM 690 N N . VAL A 1 86 ? 9.287 5.291 26.004 1.00 53.28 86 VAL A N 1
ATOM 691 C CA . VAL A 1 86 ? 8.060 4.625 25.532 1.00 53.28 86 VAL A CA 1
ATOM 692 C C . VAL A 1 86 ? 8.395 3.449 24.607 1.00 53.28 86 VAL A C 1
ATOM 694 O O . VAL A 1 86 ? 7.907 2.339 24.809 1.00 53.28 86 VAL A O 1
ATOM 697 N N . PHE A 1 87 ? 9.297 3.664 23.649 1.00 48.09 87 PHE A N 1
ATOM 698 C CA . PHE A 1 87 ? 9.660 2.704 22.608 1.00 48.09 87 PHE A CA 1
ATOM 699 C C . PHE A 1 87 ? 10.521 1.543 23.125 1.00 48.09 87 PHE A C 1
ATOM 701 O O . PHE A 1 87 ? 10.361 0.409 22.673 1.00 48.09 87 PHE A O 1
ATOM 708 N N . ILE A 1 88 ? 11.427 1.794 24.078 1.00 51.94 88 ILE A N 1
ATOM 709 C CA . ILE A 1 88 ? 12.280 0.755 24.682 1.00 51.94 88 ILE A CA 1
ATOM 710 C C . ILE A 1 88 ? 11.596 0.107 25.890 1.00 51.94 88 ILE A C 1
ATOM 712 O O . ILE A 1 88 ? 11.689 -1.108 26.058 1.00 51.94 88 ILE A O 1
ATOM 716 N N . GLY A 1 89 ? 10.924 0.901 26.732 1.00 41.56 89 GLY A N 1
ATOM 717 C CA . GLY A 1 89 ? 10.387 0.445 28.016 1.00 41.56 89 GLY A CA 1
ATOM 718 C C . GLY A 1 89 ? 9.075 -0.336 27.924 1.00 41.56 89 GLY A C 1
ATOM 719 O O . GLY A 1 89 ? 8.865 -1.234 28.735 1.00 41.56 89 GLY A O 1
ATOM 720 N N . TYR A 1 90 ? 8.214 -0.031 26.946 1.00 45.03 90 TYR A N 1
ATOM 721 C CA . TYR A 1 90 ? 6.878 -0.639 26.834 1.00 45.03 90 TYR A CA 1
ATOM 722 C C . TYR A 1 90 ? 6.686 -1.525 25.594 1.00 45.03 90 TYR A C 1
ATOM 724 O O . TYR A 1 90 ? 5.653 -2.176 25.479 1.00 45.03 90 TYR A O 1
ATOM 732 N N . GLY A 1 91 ? 7.675 -1.596 24.690 1.00 43.88 91 GLY A N 1
ATOM 733 C CA . GLY A 1 91 ? 7.617 -2.456 23.498 1.00 43.88 91 GLY A CA 1
ATOM 734 C C . GLY A 1 91 ? 6.554 -2.045 22.471 1.00 43.88 91 GLY A C 1
ATOM 735 O O . GLY A 1 91 ? 6.108 -2.881 21.693 1.00 43.88 91 GLY A O 1
ATOM 736 N N . ASP A 1 92 ? 6.127 -0.781 22.482 1.00 55.97 92 ASP A N 1
ATOM 737 C CA . ASP A 1 92 ? 5.054 -0.277 21.624 1.00 55.97 92 ASP A CA 1
ATOM 738 C C . ASP A 1 92 ? 5.580 0.091 20.223 1.00 55.97 92 ASP A C 1
ATOM 740 O O . ASP A 1 92 ? 6.025 1.213 19.966 1.00 55.97 92 ASP A O 1
ATOM 744 N N . ASP A 1 93 ? 5.558 -0.880 19.307 1.00 55.72 93 ASP A N 1
ATOM 745 C CA . ASP A 1 93 ? 6.033 -0.719 17.925 1.00 55.72 93 ASP A CA 1
ATOM 746 C C . ASP A 1 93 ? 5.183 0.266 17.103 1.00 55.72 93 ASP A C 1
ATOM 748 O O . ASP A 1 93 ? 5.650 0.790 16.087 1.00 55.72 93 ASP A O 1
ATOM 752 N N . SER A 1 94 ? 3.954 0.564 17.543 1.00 51.97 94 SER A N 1
ATOM 753 C CA . SER A 1 94 ? 3.036 1.465 16.833 1.00 51.97 94 SER A CA 1
ATOM 754 C C . SER A 1 94 ? 3.539 2.911 16.802 1.00 51.97 94 SER A C 1
ATOM 756 O O . SER A 1 94 ? 3.320 3.633 15.829 1.00 51.97 94 SER A O 1
ATOM 758 N N . VAL A 1 95 ? 4.314 3.318 17.811 1.00 56.53 95 VAL A N 1
ATOM 759 C CA . VAL A 1 95 ? 4.901 4.661 17.891 1.00 56.53 95 VAL A CA 1
ATOM 760 C C . VAL A 1 95 ? 5.867 4.912 16.731 1.00 56.53 95 VAL A C 1
ATOM 762 O O . VAL A 1 95 ? 5.912 6.028 16.216 1.00 56.53 95 VAL A O 1
ATOM 765 N N . ALA A 1 96 ? 6.565 3.881 16.233 1.00 56.78 96 ALA A N 1
ATOM 766 C CA . ALA A 1 96 ? 7.465 4.020 15.085 1.00 56.78 96 ALA A CA 1
ATOM 767 C C . ALA A 1 96 ? 6.778 4.230 13.735 1.00 56.78 96 ALA A C 1
ATOM 769 O O . ALA A 1 96 ? 7.449 4.499 12.737 1.00 56.78 96 ALA A O 1
ATOM 770 N N . GLN A 1 97 ? 5.448 4.166 13.696 1.00 66.75 97 GLN A N 1
ATOM 771 C CA . GLN A 1 97 ? 4.668 4.535 12.520 1.00 66.75 97 GLN A CA 1
ATOM 772 C C . GLN A 1 97 ? 4.441 6.049 12.412 1.00 66.75 97 GLN A C 1
ATOM 774 O O . GLN A 1 97 ? 4.121 6.538 11.333 1.00 66.75 97 GLN A O 1
ATOM 779 N N . LEU A 1 98 ? 4.614 6.791 13.511 1.00 69.00 98 LEU A N 1
ATOM 780 C CA . LEU A 1 98 ? 4.262 8.212 13.611 1.00 69.00 98 LEU A CA 1
ATOM 781 C C . LEU A 1 98 ? 5.357 9.158 13.093 1.00 69.00 98 LEU A C 1
ATOM 783 O O . LEU A 1 98 ? 5.123 10.359 12.978 1.00 69.00 98 LEU A O 1
ATOM 787 N N . GLY A 1 99 ? 6.540 8.626 12.780 1.00 74.56 99 GLY A N 1
ATOM 788 C CA . GLY A 1 99 ? 7.645 9.348 12.154 1.00 74.56 99 GLY A CA 1
ATOM 789 C C . GLY A 1 99 ? 8.122 8.629 10.897 1.00 74.56 99 GLY A C 1
ATOM 790 O O . GLY A 1 99 ? 8.142 7.399 10.849 1.00 74.56 99 GLY A O 1
ATOM 791 N N . GLY A 1 100 ? 8.512 9.390 9.877 1.00 87.69 100 GLY A N 1
ATOM 792 C CA . GLY A 1 100 ? 8.991 8.860 8.604 1.00 87.69 100 GLY A CA 1
ATOM 793 C C . GLY A 1 100 ? 9.997 9.789 7.939 1.00 87.69 100 GLY A C 1
ATOM 794 O O . GLY A 1 100 ? 10.192 10.924 8.371 1.00 87.69 100 GLY A O 1
ATOM 795 N N . ALA A 1 101 ? 10.645 9.297 6.890 1.00 93.44 101 ALA A N 1
ATOM 796 C CA . ALA A 1 101 ? 11.678 10.032 6.168 1.00 93.44 101 ALA A CA 1
ATOM 797 C C . ALA A 1 101 ? 11.648 9.715 4.671 1.00 93.44 101 ALA A C 1
ATOM 799 O O . ALA A 1 101 ? 11.248 8.623 4.258 1.00 93.44 101 ALA A O 1
ATOM 800 N N . HIS A 1 102 ? 12.102 10.675 3.867 1.00 96.00 102 HIS A N 1
ATOM 801 C CA . HIS A 1 102 ? 12.368 10.492 2.444 1.00 96.00 102 HIS A CA 1
ATOM 802 C C . HIS A 1 102 ? 13.835 10.086 2.275 1.00 96.00 102 HIS A C 1
ATOM 804 O O . HIS A 1 102 ? 14.718 10.886 2.579 1.00 96.00 102 HIS A O 1
ATOM 810 N N . LEU A 1 103 ? 14.083 8.864 1.811 1.00 97.56 103 LEU A N 1
ATOM 811 C CA . LEU A 1 103 ? 15.402 8.299 1.533 1.00 97.56 103 LEU A CA 1
ATOM 812 C C . LEU A 1 103 ? 15.590 8.175 0.019 1.00 97.56 103 LEU A C 1
ATOM 814 O O . LEU A 1 103 ? 14.726 7.640 -0.672 1.00 97.56 103 LEU A O 1
ATOM 818 N N . ALA A 1 104 ? 16.720 8.637 -0.496 1.00 97.62 104 ALA A N 1
ATOM 819 C CA . ALA A 1 104 ? 17.151 8.396 -1.863 1.00 97.62 104 ALA A CA 1
ATOM 820 C C . ALA A 1 104 ? 18.277 7.357 -1.871 1.00 97.62 104 ALA A C 1
ATOM 822 O O . ALA A 1 104 ? 19.181 7.402 -1.037 1.00 97.62 104 ALA A O 1
ATOM 823 N N . CYS A 1 105 ? 18.215 6.423 -2.816 1.00 97.06 105 CYS A N 1
ATOM 824 C CA . CYS A 1 105 ? 19.282 5.480 -3.124 1.00 97.06 105 CYS A CA 1
ATOM 825 C C . CYS A 1 105 ? 19.630 5.612 -4.609 1.00 97.06 105 CYS A C 1
ATOM 827 O O . CYS A 1 105 ? 18.844 5.224 -5.475 1.00 97.06 105 CYS A O 1
ATOM 829 N N . GLU A 1 106 ? 20.799 6.169 -4.898 1.00 94.69 106 GLU A N 1
ATOM 830 C CA . GLU A 1 106 ? 21.325 6.353 -6.248 1.00 94.69 106 GLU A CA 1
ATOM 831 C C . GLU A 1 106 ? 22.285 5.225 -6.622 1.00 94.69 106 GLU A C 1
ATOM 833 O O . GLU A 1 106 ? 22.866 4.566 -5.761 1.00 94.69 106 GLU A O 1
ATOM 838 N N . TRP A 1 107 ? 22.464 5.021 -7.926 1.00 93.38 107 TRP A N 1
ATOM 839 C CA . TRP A 1 107 ? 23.417 4.061 -8.488 1.00 93.38 107 TRP A CA 1
ATOM 840 C C . TRP A 1 107 ? 23.274 2.635 -7.942 1.00 93.38 107 TRP A C 1
ATOM 842 O O . TRP A 1 107 ? 24.270 1.940 -7.749 1.00 93.38 107 TRP A O 1
ATOM 852 N N . VAL A 1 108 ? 22.034 2.193 -7.720 1.00 94.56 108 VAL A N 1
ATOM 853 C CA . VAL A 1 108 ? 21.710 0.846 -7.233 1.00 94.56 108 VAL A CA 1
ATOM 854 C C . VAL A 1 108 ? 21.314 -0.068 -8.386 1.00 94.56 108 VAL A C 1
ATOM 856 O O . VAL A 1 108 ? 20.588 0.344 -9.289 1.00 94.56 108 VAL A O 1
ATOM 859 N N . SER A 1 109 ? 21.769 -1.319 -8.379 1.00 95.00 109 SER A N 1
ATOM 860 C CA . SER A 1 109 ? 21.423 -2.285 -9.426 1.00 95.00 109 SER A CA 1
ATOM 861 C C . SER A 1 109 ? 19.915 -2.546 -9.494 1.00 95.00 109 SER A C 1
ATOM 863 O O . SER A 1 109 ? 19.203 -2.468 -8.489 1.00 95.00 109 SER A O 1
ATOM 865 N N . ASN A 1 110 ? 19.411 -2.945 -10.664 1.00 94.56 110 ASN A N 1
ATOM 866 C CA . ASN A 1 110 ? 18.021 -3.382 -10.812 1.00 94.56 110 ASN A CA 1
ATOM 867 C C . ASN A 1 110 ? 17.679 -4.554 -9.880 1.00 94.56 110 ASN A C 1
ATOM 869 O O . ASN A 1 110 ? 16.530 -4.673 -9.462 1.00 94.56 110 ASN A O 1
ATOM 873 N N . VAL A 1 111 ? 18.648 -5.401 -9.514 1.00 95.00 111 VAL A N 1
ATOM 874 C CA . VAL A 1 111 ? 18.450 -6.431 -8.481 1.00 95.00 111 VAL A CA 1
ATOM 875 C C . VAL A 1 111 ? 18.153 -5.777 -7.131 1.00 95.00 111 VAL A C 1
ATOM 877 O O . VAL A 1 111 ? 17.138 -6.091 -6.499 1.00 95.00 111 VAL A O 1
ATOM 880 N N . LEU A 1 112 ? 18.995 -4.836 -6.698 1.00 95.81 112 LEU A N 1
ATOM 881 C CA . LEU A 1 112 ? 18.811 -4.134 -5.433 1.00 95.81 112 LEU A CA 1
ATOM 882 C C . LEU A 1 112 ? 17.538 -3.280 -5.426 1.00 95.81 112 LEU A C 1
ATOM 884 O O . LEU A 1 112 ? 16.858 -3.237 -4.401 1.00 95.81 112 LEU A O 1
ATOM 888 N N . THR A 1 113 ? 17.130 -2.684 -6.552 1.00 95.31 113 THR A N 1
ATOM 889 C CA . THR A 1 113 ? 15.868 -1.924 -6.605 1.00 95.31 113 THR A CA 1
ATOM 890 C C . THR A 1 113 ? 14.680 -2.810 -6.232 1.00 95.31 113 THR A C 1
ATOM 892 O O . THR A 1 113 ? 13.789 -2.356 -5.511 1.00 95.31 113 THR A O 1
ATOM 895 N N . LYS A 1 114 ? 14.670 -4.093 -6.630 1.00 94.44 114 LYS A N 1
ATOM 896 C CA . LYS A 1 114 ? 13.603 -5.036 -6.237 1.00 94.44 114 LYS A CA 1
ATOM 897 C C . LYS A 1 114 ? 13.708 -5.470 -4.782 1.00 94.44 114 LYS A C 1
ATOM 899 O O . LYS A 1 114 ? 12.679 -5.695 -4.147 1.00 94.44 114 LYS A O 1
ATOM 904 N N . VAL A 1 115 ? 14.918 -5.548 -4.232 1.00 94.88 115 VAL A N 1
ATOM 905 C CA . VAL A 1 115 ? 15.126 -5.815 -2.801 1.00 94.88 115 VAL A CA 1
ATOM 906 C C . VAL A 1 115 ? 14.602 -4.651 -1.950 1.00 94.88 115 VAL A C 1
ATOM 908 O O . VAL A 1 115 ? 13.834 -4.892 -1.017 1.00 94.88 115 VAL A O 1
ATOM 911 N N . LEU A 1 116 ? 14.930 -3.404 -2.306 1.00 95.44 116 LEU A N 1
ATOM 912 C CA . LEU A 1 116 ? 14.453 -2.192 -1.624 1.00 95.44 116 LEU A CA 1
ATOM 913 C C . LEU A 1 116 ? 12.919 -2.085 -1.655 1.00 95.44 116 LEU A C 1
ATOM 915 O O . LEU A 1 116 ? 12.287 -1.807 -0.634 1.00 95.44 116 LEU A O 1
ATOM 919 N N . GLN A 1 117 ? 12.314 -2.395 -2.805 1.00 92.81 117 GLN A N 1
ATOM 920 C CA . GLN A 1 117 ? 10.864 -2.332 -3.044 1.00 92.81 117 GLN A CA 1
ATOM 921 C C . GLN A 1 117 ? 10.087 -3.562 -2.551 1.00 92.81 117 GLN A C 1
ATOM 923 O O . GLN A 1 117 ? 8.878 -3.673 -2.766 1.00 92.81 117 GLN A O 1
ATOM 928 N N . ARG A 1 118 ? 10.757 -4.522 -1.900 1.00 86.62 118 ARG A N 1
ATOM 929 C CA . ARG A 1 118 ? 10.113 -5.766 -1.457 1.00 86.62 118 ARG A CA 1
ATOM 930 C C . ARG A 1 118 ? 9.122 -5.541 -0.314 1.00 86.62 118 ARG A C 1
ATOM 932 O O . ARG A 1 118 ? 8.185 -6.318 -0.161 1.00 86.62 118 ARG A O 1
ATOM 939 N N . GLY A 1 119 ? 9.358 -4.543 0.541 1.00 75.94 119 GLY A N 1
ATOM 940 C CA . GLY A 1 119 ? 8.362 -4.146 1.543 1.00 75.94 119 GLY A CA 1
ATOM 941 C C . GLY A 1 119 ? 7.192 -3.456 0.846 1.00 75.94 119 GLY A C 1
ATOM 942 O O . GLY A 1 119 ? 7.420 -2.646 -0.031 1.00 75.94 119 GLY A O 1
ATOM 943 N N . ARG A 1 120 ? 5.938 -3.761 1.186 1.00 75.62 120 ARG A N 1
ATOM 944 C CA . ARG A 1 120 ? 4.770 -3.057 0.608 1.00 75.62 120 ARG A CA 1
ATOM 945 C C . ARG A 1 120 ? 4.214 -1.958 1.525 1.00 75.62 120 ARG A C 1
ATOM 947 O O . ARG A 1 120 ? 3.152 -1.423 1.252 1.00 75.62 120 ARG A O 1
ATOM 954 N N . LEU A 1 121 ? 4.943 -1.621 2.592 1.00 81.38 121 LEU A N 1
ATOM 955 C CA . LEU A 1 121 ? 4.575 -0.622 3.608 1.00 81.38 121 LEU A CA 1
ATOM 956 C C . LEU A 1 121 ? 5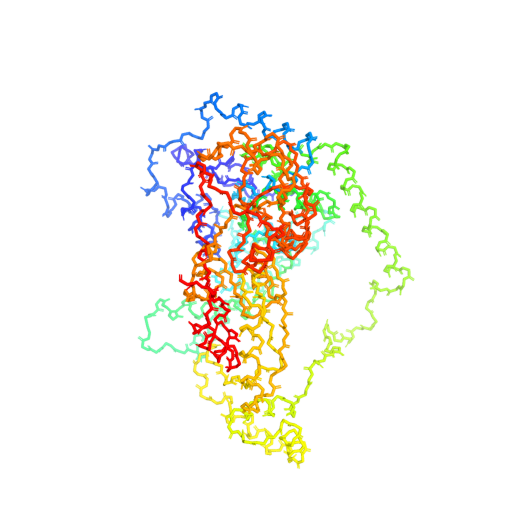.343 0.704 3.438 1.00 81.38 121 LEU A C 1
ATOM 958 O O . LEU A 1 121 ? 5.643 1.386 4.413 1.00 81.38 121 LEU A O 1
ATOM 962 N N . ALA A 1 122 ? 5.713 1.040 2.204 1.00 88.56 122 ALA A N 1
ATOM 963 C CA . ALA A 1 122 ? 6.416 2.267 1.851 1.00 88.56 122 ALA A CA 1
ATOM 964 C C . ALA A 1 122 ? 5.989 2.730 0.452 1.00 88.56 122 ALA A C 1
ATOM 966 O O . ALA A 1 122 ? 5.494 1.937 -0.354 1.00 88.56 122 ALA A O 1
ATOM 967 N N . ALA A 1 123 ? 6.192 4.012 0.169 1.00 88.12 123 ALA A N 1
ATOM 968 C CA . ALA A 1 123 ? 6.055 4.574 -1.164 1.00 88.12 123 ALA A CA 1
ATOM 969 C C . ALA A 1 123 ? 7.406 4.516 -1.883 1.00 88.12 123 ALA A C 1
ATOM 971 O O . ALA A 1 123 ? 8.436 4.873 -1.310 1.00 88.12 123 ALA A O 1
ATOM 972 N N . TYR A 1 124 ? 7.390 4.083 -3.142 1.00 92.50 124 TYR A N 1
ATOM 973 C CA . TYR A 1 124 ? 8.589 3.883 -3.950 1.00 92.50 124 TYR A CA 1
ATOM 974 C C . TYR A 1 124 ? 8.467 4.594 -5.288 1.00 92.50 124 TYR A C 1
ATOM 976 O O . TYR A 1 124 ? 7.439 4.493 -5.961 1.00 92.50 124 TYR A O 1
ATOM 984 N N . LEU A 1 125 ? 9.544 5.255 -5.698 1.00 89.94 125 LEU A N 1
ATOM 985 C CA . LEU A 1 125 ? 9.675 5.874 -7.010 1.00 89.94 125 LEU A CA 1
ATOM 986 C C . LEU A 1 125 ? 11.038 5.513 -7.606 1.00 89.94 125 LEU A C 1
ATOM 988 O O . LEU A 1 125 ? 12.051 6.137 -7.309 1.00 89.94 125 LEU A O 1
ATOM 992 N N . GLU A 1 126 ? 11.045 4.472 -8.438 1.00 92.19 126 GLU A N 1
ATOM 993 C CA . GLU A 1 126 ? 12.198 4.041 -9.238 1.00 92.19 126 GLU A CA 1
ATOM 994 C C . GLU A 1 126 ? 12.250 4.819 -10.564 1.00 92.19 126 GLU A C 1
ATOM 996 O O . GLU A 1 126 ? 11.207 5.117 -11.162 1.00 92.19 126 GLU A O 1
ATOM 1001 N N . GLN A 1 127 ? 13.457 5.117 -11.053 1.00 91.38 127 GLN A N 1
ATOM 1002 C CA . GLN A 1 127 ? 13.646 5.659 -12.399 1.00 91.38 127 GLN A CA 1
ATOM 1003 C C . GLN A 1 127 ? 12.991 4.768 -13.460 1.00 91.38 127 GLN A C 1
ATOM 1005 O O . GLN A 1 127 ? 13.080 3.538 -13.457 1.00 91.38 127 GLN A O 1
ATOM 1010 N N . SER A 1 128 ? 12.275 5.403 -14.386 1.00 86.88 128 SER A N 1
ATOM 1011 C CA . SER A 1 128 ? 11.438 4.675 -15.322 1.00 86.88 128 SER A CA 1
ATOM 1012 C C . SER A 1 128 ? 12.205 4.214 -16.553 1.00 86.88 128 SER A C 1
ATOM 1014 O O . SER A 1 128 ? 12.462 5.004 -17.458 1.00 86.88 128 SER A O 1
ATOM 1016 N N . THR A 1 129 ? 12.390 2.902 -16.689 1.00 89.56 129 THR A N 1
ATOM 1017 C CA . THR A 1 129 ? 12.883 2.271 -17.930 1.00 89.56 129 THR A CA 1
ATOM 1018 C C . THR A 1 129 ? 11.956 2.456 -19.139 1.00 89.56 129 THR A C 1
ATOM 1020 O O . THR A 1 129 ? 12.329 2.119 -20.256 1.00 89.56 129 THR A O 1
ATOM 1023 N N . ARG A 1 130 ? 10.745 3.002 -18.940 1.00 85.50 130 ARG A N 1
ATOM 1024 C CA . ARG A 1 130 ? 9.797 3.351 -20.01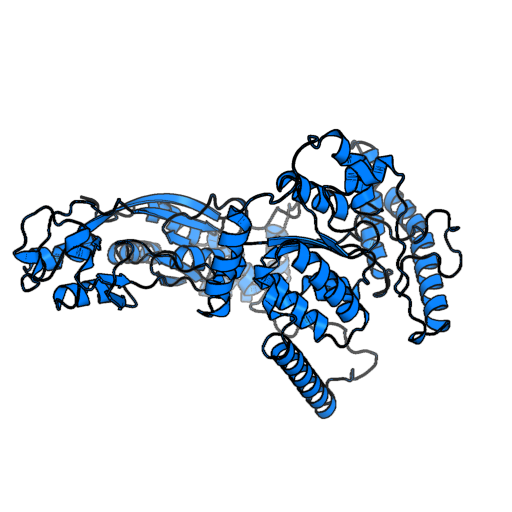5 1.00 85.50 130 ARG A CA 1
ATOM 1025 C C . ARG A 1 130 ? 9.956 4.779 -20.531 1.00 85.50 130 ARG A C 1
ATOM 1027 O O . ARG A 1 130 ? 9.436 5.088 -21.595 1.00 85.50 130 ARG A O 1
ATOM 1034 N N . TYR A 1 131 ? 10.608 5.659 -19.774 1.00 84.50 131 TYR A N 1
ATOM 1035 C CA . TYR A 1 131 ? 10.695 7.088 -20.104 1.00 84.50 131 TYR A CA 1
ATOM 1036 C C . TYR A 1 131 ? 12.130 7.620 -20.122 1.00 84.50 131 TYR A C 1
ATOM 1038 O O . TYR A 1 131 ? 12.388 8.630 -20.773 1.00 84.50 131 TYR A O 1
ATOM 1046 N N . ILE A 1 132 ? 13.058 6.939 -19.449 1.00 89.06 132 ILE A N 1
ATOM 1047 C CA . ILE A 1 132 ? 14.477 7.276 -19.390 1.00 89.06 132 ILE A CA 1
ATOM 1048 C C . ILE A 1 132 ? 15.261 6.233 -20.195 1.00 89.06 132 ILE A C 1
ATOM 1050 O O . ILE A 1 132 ? 15.114 5.039 -19.922 1.00 89.06 132 ILE A O 1
ATOM 1054 N N . PRO A 1 133 ? 16.099 6.639 -21.165 1.00 91.38 133 PRO A N 1
ATOM 1055 C CA . PRO A 1 133 ? 17.080 5.736 -21.731 1.00 91.38 133 PRO A CA 1
ATOM 1056 C C . PRO A 1 133 ? 18.285 5.601 -20.792 1.00 91.38 133 PRO A C 1
ATOM 1058 O O . PRO A 1 133 ? 18.670 6.552 -20.105 1.00 91.38 133 PRO A O 1
ATOM 1061 N N . TYR A 1 134 ? 18.873 4.409 -20.784 1.00 90.88 134 TYR A N 1
ATOM 1062 C CA . TYR A 1 134 ? 20.020 4.049 -19.943 1.00 90.88 134 TYR A CA 1
ATOM 1063 C C . TYR A 1 134 ? 21.329 3.968 -20.749 1.00 90.88 134 TYR A C 1
ATOM 1065 O O . TYR A 1 134 ? 22.285 3.325 -20.329 1.00 90.88 134 TYR A O 1
ATOM 1073 N N . ASP A 1 135 ? 21.376 4.631 -21.903 1.00 89.12 135 ASP A N 1
ATOM 1074 C CA . ASP A 1 135 ? 22.532 4.734 -22.800 1.00 89.12 135 ASP A CA 1
ATOM 1075 C C . ASP A 1 135 ? 23.328 6.040 -22.603 1.00 89.12 135 ASP A C 1
ATOM 1077 O O . ASP A 1 135 ? 24.055 6.485 -23.488 1.00 89.12 135 ASP A O 1
ATOM 1081 N N . ALA A 1 136 ? 23.206 6.660 -21.430 1.00 86.56 136 ALA A N 1
ATOM 1082 C CA . ALA A 1 136 ? 24.110 7.721 -21.010 1.00 86.56 136 ALA A CA 1
ATOM 1083 C C . ALA A 1 136 ? 25.314 7.114 -20.264 1.00 86.56 136 ALA A C 1
ATOM 1085 O O . ALA A 1 136 ? 25.120 6.164 -19.493 1.00 86.56 136 ALA A O 1
ATOM 1086 N N . PRO A 1 137 ? 26.533 7.658 -20.436 1.00 84.06 137 PRO A N 1
ATOM 1087 C CA . PRO A 1 137 ? 27.680 7.287 -19.617 1.00 84.06 137 PRO A CA 1
ATOM 1088 C C . PRO A 1 137 ? 27.418 7.511 -18.121 1.00 84.06 137 PRO A C 1
ATOM 1090 O O . PRO A 1 137 ? 26.644 8.387 -17.734 1.00 84.06 137 PRO A O 1
ATOM 1093 N N . ILE A 1 138 ? 28.065 6.712 -17.273 1.00 83.00 138 ILE A N 1
ATOM 1094 C CA . ILE A 1 138 ? 27.975 6.816 -15.812 1.00 83.00 138 ILE A CA 1
ATOM 1095 C C . ILE A 1 138 ? 28.724 8.040 -15.267 1.00 83.00 138 ILE A C 1
ATOM 1097 O O . ILE A 1 138 ? 28.278 8.634 -14.289 1.00 83.00 138 ILE A O 1
ATOM 1101 N N . GLU A 1 139 ? 29.835 8.422 -15.903 1.00 79.44 139 GLU A N 1
ATOM 1102 C CA . GLU A 1 139 ? 30.641 9.586 -15.532 1.00 79.44 139 GLU A CA 1
ATOM 1103 C C . GLU A 1 139 ? 30.415 10.744 -16.515 1.00 79.44 139 GLU A C 1
ATOM 1105 O O . GLU A 1 139 ? 30.433 10.530 -17.734 1.00 79.44 139 GLU A O 1
ATOM 1110 N N . PRO A 1 140 ? 30.229 11.981 -16.017 1.00 71.25 140 PRO A N 1
ATOM 1111 C CA . PRO A 1 140 ? 30.160 13.161 -16.869 1.00 71.25 140 PRO A CA 1
ATOM 1112 C C . PRO A 1 140 ? 31.436 13.313 -17.708 1.00 71.25 140 PRO A C 1
ATOM 1114 O O . PRO A 1 140 ? 32.541 13.333 -17.174 1.00 71.25 140 PRO A O 1
ATOM 1117 N N . GLY A 1 141 ? 31.284 13.437 -19.029 1.00 70.38 141 GLY A N 1
ATOM 1118 C CA . GLY A 1 141 ? 32.403 13.635 -19.958 1.00 70.38 141 GLY A CA 1
ATOM 1119 C C . GLY A 1 141 ? 33.090 12.356 -20.449 1.00 70.38 141 GLY A C 1
ATOM 1120 O O . GLY A 1 141 ? 33.940 12.448 -21.332 1.00 70.38 141 GLY A O 1
ATOM 1121 N N . ALA A 1 142 ? 32.711 11.173 -19.954 1.00 77.94 142 ALA A N 1
ATOM 1122 C CA . ALA A 1 142 ? 33.151 9.914 -20.550 1.00 77.94 142 ALA A CA 1
ATOM 1123 C C . ALA A 1 142 ? 32.573 9.750 -21.967 1.00 77.94 142 ALA A C 1
ATOM 1125 O O . ALA A 1 142 ? 31.390 10.012 -22.199 1.00 77.94 142 ALA A O 1
ATOM 1126 N N . GLU A 1 143 ? 33.393 9.286 -22.916 1.00 78.38 143 GLU A N 1
ATOM 1127 C CA . GLU A 1 143 ? 32.925 9.004 -24.275 1.00 78.38 143 GLU A CA 1
ATOM 1128 C C . GLU A 1 143 ? 31.909 7.846 -24.260 1.00 78.38 143 GLU A C 1
ATOM 1130 O O . GLU A 1 143 ? 32.242 6.750 -23.784 1.00 78.38 143 GLU A O 1
ATOM 1135 N N . PRO A 1 144 ? 30.682 8.047 -24.786 1.00 74.88 144 PRO A N 1
ATOM 1136 C CA . PRO A 1 144 ? 29.686 6.987 -24.882 1.00 74.88 144 PRO A CA 1
ATOM 1137 C C . PRO A 1 144 ? 30.229 5.760 -25.616 1.00 74.88 144 PRO A C 1
ATOM 1139 O O . PRO A 1 144 ? 30.726 5.864 -26.735 1.00 74.88 144 PRO A O 1
ATOM 1142 N N . GLY A 1 145 ? 30.120 4.588 -24.989 1.00 74.81 145 GLY A N 1
ATOM 1143 C CA . GLY A 1 145 ? 30.602 3.331 -25.562 1.00 74.81 145 GLY A CA 1
ATOM 1144 C C . GLY A 1 145 ? 32.062 2.992 -25.260 1.00 74.81 145 GLY A C 1
ATOM 1145 O O . GLY A 1 145 ? 32.506 1.912 -25.645 1.00 74.81 145 GLY A O 1
ATOM 1146 N N . SER A 1 146 ? 32.797 3.834 -24.523 1.00 80.81 146 SER A N 1
ATOM 1147 C CA . SER A 1 146 ? 34.093 3.427 -23.961 1.00 80.81 146 SER A CA 1
ATOM 1148 C C . SER A 1 146 ? 33.924 2.251 -22.983 1.00 80.81 146 SER A C 1
ATOM 1150 O O . SER A 1 146 ? 32.915 2.216 -22.269 1.00 80.81 146 SER A O 1
ATOM 1152 N N . PRO A 1 147 ? 34.874 1.297 -22.898 1.00 77.69 147 PRO A N 1
ATOM 1153 C CA . PRO A 1 147 ? 34.779 0.172 -21.967 1.00 77.69 147 PRO A CA 1
ATOM 1154 C C . PRO A 1 147 ? 34.565 0.633 -20.523 1.00 77.69 147 PRO A C 1
ATOM 1156 O O . PRO A 1 147 ? 35.308 1.474 -20.015 1.00 77.69 147 PRO A O 1
ATOM 1159 N N . GLY A 1 148 ? 33.532 0.113 -19.859 1.00 78.25 148 GLY A N 1
ATOM 1160 C CA . GLY A 1 148 ? 33.161 0.541 -18.513 1.00 78.25 148 GLY A CA 1
ATOM 1161 C C . GLY A 1 148 ? 32.593 1.965 -18.426 1.00 78.25 148 GLY A C 1
ATOM 1162 O O . GLY A 1 148 ? 32.540 2.529 -17.334 1.00 78.25 148 GLY A O 1
ATOM 1163 N N . SER A 1 149 ? 32.143 2.576 -19.522 1.00 84.81 149 SER A N 1
ATOM 1164 C CA . SER A 1 149 ? 31.432 3.866 -19.467 1.00 84.81 149 SER A CA 1
ATOM 1165 C C . SER A 1 149 ? 29.950 3.710 -19.115 1.00 84.81 149 SER A C 1
ATOM 1167 O O . SER A 1 149 ? 29.332 4.663 -18.654 1.00 84.81 149 SER A O 1
ATOM 1169 N N . TRP A 1 150 ? 29.363 2.521 -19.276 1.00 90.06 150 TRP A N 1
ATOM 1170 C CA . TRP A 1 150 ? 27.925 2.309 -19.097 1.00 90.06 150 TRP A CA 1
ATOM 1171 C C . TRP A 1 150 ? 27.476 2.180 -17.629 1.00 90.06 150 TRP A C 1
ATOM 1173 O O . TRP A 1 150 ? 28.244 1.826 -16.726 1.00 90.06 150 TRP A O 1
ATOM 1183 N N . ARG A 1 151 ? 26.181 2.431 -17.392 1.00 89.38 151 ARG A N 1
ATOM 1184 C CA . ARG A 1 151 ? 25.532 2.424 -16.068 1.00 89.38 151 ARG A CA 1
ATOM 1185 C C . ARG A 1 151 ? 25.194 1.003 -15.604 1.00 89.38 151 ARG A C 1
ATOM 1187 O O . ARG A 1 151 ? 24.021 0.649 -15.501 1.00 89.38 151 ARG A O 1
ATOM 1194 N N . TYR A 1 152 ? 26.202 0.186 -15.312 1.00 91.12 152 TYR A N 1
ATOM 1195 C CA . TYR A 1 152 ? 26.014 -1.134 -14.698 1.00 91.12 152 TYR A CA 1
ATOM 1196 C C . TYR A 1 152 ? 26.897 -1.356 -13.468 1.00 91.12 152 TYR A C 1
ATOM 1198 O O . TYR A 1 152 ? 27.985 -0.787 -13.343 1.00 91.12 152 TYR A O 1
ATOM 1206 N N . TRP A 1 153 ? 26.392 -2.193 -12.562 1.00 89.94 153 TRP A N 1
ATOM 1207 C CA . TRP A 1 153 ? 27.043 -2.597 -11.325 1.00 89.94 153 TRP A CA 1
ATOM 1208 C C . TRP A 1 153 ? 28.334 -3.358 -11.609 1.00 89.94 153 TRP A C 1
ATOM 1210 O O . TRP A 1 153 ? 28.350 -4.262 -12.442 1.00 89.94 153 TRP A O 1
ATOM 1220 N N . ARG A 1 154 ? 29.414 -2.998 -10.914 1.00 86.75 154 ARG A N 1
ATOM 1221 C CA . ARG A 1 154 ? 30.757 -3.543 -11.131 1.00 86.75 154 ARG A CA 1
ATOM 1222 C C . ARG A 1 154 ? 31.393 -3.964 -9.820 1.00 86.75 154 ARG A C 1
ATOM 1224 O O . ARG A 1 154 ? 31.366 -3.208 -8.848 1.00 86.75 154 ARG A O 1
ATOM 1231 N N . ASP A 1 155 ? 32.034 -5.123 -9.865 1.00 83.31 155 ASP A N 1
ATOM 1232 C CA . ASP A 1 155 ? 32.844 -5.665 -8.786 1.00 83.31 155 ASP A CA 1
ATOM 1233 C C . ASP A 1 155 ? 33.983 -6.511 -9.364 1.00 83.31 155 ASP A C 1
ATOM 1235 O O . ASP A 1 155 ? 33.827 -7.127 -10.423 1.00 83.31 155 ASP A O 1
ATOM 1239 N N . GLU A 1 156 ? 35.137 -6.494 -8.698 1.00 83.50 156 GLU A N 1
ATOM 1240 C CA . GLU A 1 156 ? 36.330 -7.227 -9.132 1.00 83.50 156 GLU A CA 1
ATOM 1241 C C . GLU A 1 156 ? 36.085 -8.742 -9.131 1.00 83.50 156 GLU A C 1
ATOM 1243 O O . GLU A 1 156 ? 36.598 -9.441 -10.007 1.00 83.50 156 GLU A O 1
ATOM 1248 N N . GLU A 1 157 ? 35.226 -9.239 -8.234 1.00 84.38 157 GLU A N 1
ATOM 1249 C CA . GLU A 1 157 ? 34.868 -10.658 -8.133 1.00 84.38 157 GLU A CA 1
ATOM 1250 C C . GLU A 1 157 ? 34.119 -11.183 -9.370 1.00 84.38 157 GLU A C 1
ATOM 1252 O O . GLU A 1 157 ? 34.196 -12.371 -9.681 1.00 84.38 157 GLU A O 1
ATOM 1257 N N . LEU A 1 158 ? 33.427 -10.314 -10.121 1.00 85.62 158 LEU A N 1
ATOM 1258 C CA . LEU A 1 158 ? 32.745 -10.705 -11.365 1.00 85.62 158 LEU A CA 1
ATOM 1259 C C . LEU A 1 158 ? 33.710 -10.890 -12.547 1.00 85.62 158 LEU A C 1
ATOM 1261 O O . LEU A 1 158 ? 33.355 -11.498 -13.562 1.00 85.62 158 LEU A O 1
ATOM 1265 N N . GLY A 1 159 ? 34.931 -10.367 -12.425 1.00 87.50 159 GLY A N 1
ATOM 1266 C CA . GLY A 1 159 ? 35.981 -10.488 -13.423 1.00 87.50 159 GLY A CA 1
ATOM 1267 C C . GLY A 1 159 ? 35.739 -9.707 -14.729 1.00 87.50 159 GLY A C 1
ATOM 1268 O O . GLY A 1 159 ? 34.663 -9.171 -15.007 1.00 87.50 159 GLY A O 1
ATOM 1269 N N . PRO A 1 160 ? 36.757 -9.648 -15.605 1.00 90.50 160 PRO A N 1
ATOM 1270 C CA . PRO A 1 160 ? 36.726 -8.818 -16.812 1.00 90.50 160 PRO A CA 1
ATOM 1271 C C . PRO A 1 160 ? 35.776 -9.339 -17.903 1.00 90.50 160 PRO A C 1
ATOM 1273 O O . PRO A 1 160 ? 35.364 -8.577 -18.776 1.00 90.50 160 PRO A O 1
ATOM 1276 N N . ALA A 1 161 ? 35.423 -10.630 -17.881 1.00 93.06 161 ALA A N 1
ATOM 1277 C CA . ALA A 1 161 ? 34.474 -11.208 -18.833 1.00 93.06 161 ALA A CA 1
ATOM 1278 C C . ALA A 1 161 ? 33.058 -10.648 -18.640 1.00 93.06 161 ALA A C 1
ATOM 1280 O O . ALA A 1 161 ? 32.400 -10.317 -19.624 1.00 93.06 161 ALA A O 1
ATOM 1281 N N . PHE A 1 162 ? 32.631 -10.471 -17.385 1.00 93.25 162 PHE A N 1
ATOM 1282 C CA . PHE A 1 162 ? 31.367 -9.819 -17.062 1.00 93.25 162 PHE A CA 1
ATOM 1283 C C . PHE A 1 162 ? 31.333 -8.381 -17.588 1.00 93.25 162 PHE A C 1
ATOM 1285 O O . PHE A 1 162 ? 30.375 -7.999 -18.254 1.00 93.25 162 PHE A O 1
ATOM 1292 N N . GLY A 1 163 ? 32.404 -7.610 -17.356 1.00 91.00 163 GLY A N 1
ATOM 1293 C CA . GLY A 1 163 ? 32.517 -6.236 -17.850 1.00 91.00 163 GLY A CA 1
ATOM 1294 C C . GLY A 1 163 ? 32.338 -6.141 -19.367 1.00 91.00 163 GLY A C 1
ATOM 1295 O O . GLY A 1 163 ? 31.482 -5.394 -19.826 1.00 91.00 163 GLY A O 1
ATOM 1296 N N . ARG A 1 164 ? 33.056 -6.975 -20.135 1.00 91.94 164 ARG A N 1
ATOM 1297 C CA . ARG A 1 164 ? 32.919 -7.023 -21.603 1.00 91.94 164 ARG A CA 1
ATOM 1298 C C . ARG A 1 164 ? 31.504 -7.382 -22.058 1.00 91.94 164 ARG A C 1
ATOM 1300 O O . ARG A 1 164 ? 30.999 -6.761 -22.985 1.00 91.94 164 ARG A O 1
ATOM 1307 N N . ALA A 1 165 ? 30.866 -8.356 -21.407 1.00 94.44 165 ALA A N 1
ATOM 1308 C CA . ALA A 1 165 ? 29.498 -8.748 -21.740 1.00 94.44 165 ALA A CA 1
ATOM 1309 C C . ALA A 1 165 ? 28.496 -7.614 -21.462 1.00 94.44 165 ALA A C 1
ATOM 1311 O O . ALA A 1 165 ? 27.611 -7.360 -22.275 1.00 94.44 165 ALA A O 1
ATOM 1312 N N . MET A 1 166 ? 28.643 -6.902 -20.340 1.00 94.12 166 MET A N 1
ATOM 1313 C CA . MET A 1 166 ? 27.808 -5.736 -20.041 1.00 94.12 166 MET A CA 1
ATOM 1314 C C . MET A 1 166 ? 28.037 -4.609 -21.055 1.00 94.12 166 MET A C 1
ATOM 1316 O O . MET A 1 166 ? 27.065 -4.068 -21.580 1.00 94.12 166 MET A O 1
ATOM 1320 N N . ASP A 1 167 ? 29.294 -4.294 -21.381 1.00 92.38 167 ASP A N 1
ATOM 1321 C CA . ASP A 1 167 ? 29.630 -3.277 -22.384 1.00 92.38 167 ASP A CA 1
ATOM 1322 C C . ASP A 1 167 ? 29.032 -3.598 -23.762 1.00 92.38 167 ASP A C 1
ATOM 1324 O O . ASP A 1 167 ? 28.509 -2.710 -24.443 1.00 92.38 167 ASP A O 1
ATOM 1328 N N . GLU A 1 168 ? 29.051 -4.871 -24.162 1.00 93.62 168 GLU A N 1
ATOM 1329 C CA . GLU A 1 168 ? 28.432 -5.338 -25.402 1.00 93.62 168 GLU A CA 1
ATOM 1330 C C . GLU A 1 168 ? 26.903 -5.196 -25.365 1.00 93.62 168 GLU A C 1
ATOM 1332 O O . GLU A 1 168 ? 26.316 -4.632 -26.291 1.00 93.62 168 GLU A O 1
ATOM 1337 N N . ILE A 1 169 ? 26.246 -5.629 -24.282 1.00 95.12 169 ILE A N 1
ATOM 1338 C CA . ILE A 1 169 ? 24.785 -5.527 -24.132 1.00 95.12 169 ILE A CA 1
ATOM 1339 C C . ILE A 1 169 ? 24.324 -4.065 -24.175 1.00 95.12 169 ILE A C 1
ATOM 1341 O O . ILE A 1 169 ? 23.359 -3.749 -24.873 1.00 95.12 169 ILE A O 1
ATOM 1345 N N . PHE A 1 170 ? 25.010 -3.155 -23.477 1.00 94.44 170 PHE A N 1
ATOM 1346 C CA . PHE A 1 170 ? 24.660 -1.732 -23.499 1.00 94.44 170 PHE A CA 1
ATOM 1347 C C . PHE A 1 170 ? 24.924 -1.088 -24.865 1.00 94.44 170 PHE A C 1
ATOM 1349 O O . PHE A 1 170 ? 24.099 -0.303 -25.337 1.00 94.44 170 PHE A O 1
ATOM 1356 N N . THR A 1 171 ? 26.006 -1.474 -25.547 1.00 92.81 171 THR A N 1
ATOM 1357 C CA . THR A 1 171 ? 26.263 -1.071 -26.939 1.00 92.81 171 THR A CA 1
ATOM 1358 C C . THR A 1 171 ? 25.127 -1.518 -27.865 1.00 92.81 171 THR A C 1
ATOM 1360 O O . THR A 1 171 ? 24.626 -0.730 -28.675 1.00 92.81 171 THR A O 1
ATOM 1363 N N . ILE A 1 172 ? 24.667 -2.767 -27.728 1.00 94.56 172 ILE A N 1
ATOM 1364 C CA . ILE A 1 172 ? 23.522 -3.292 -28.481 1.00 94.56 172 ILE A CA 1
ATOM 1365 C C . ILE A 1 172 ? 22.258 -2.496 -28.148 1.00 94.56 172 ILE A C 1
ATOM 1367 O O . ILE A 1 172 ? 21.558 -2.079 -29.072 1.00 94.56 172 ILE A O 1
ATOM 1371 N N . TYR A 1 173 ? 21.974 -2.254 -26.866 1.00 95.12 173 TYR A N 1
ATOM 1372 C CA . TYR A 1 173 ? 20.819 -1.474 -26.422 1.00 95.12 173 TYR A CA 1
ATOM 1373 C C . TYR A 1 173 ? 20.813 -0.066 -27.035 1.00 95.12 173 TYR A C 1
ATOM 1375 O O . TYR A 1 173 ? 19.829 0.303 -27.675 1.00 95.12 173 TYR A O 1
ATOM 1383 N N . SER A 1 174 ? 21.917 0.679 -26.920 1.00 92.81 174 SER A N 1
ATOM 1384 C CA . SER A 1 174 ? 22.037 2.052 -27.431 1.00 92.81 174 SER A CA 1
ATOM 1385 C C . SER A 1 174 ? 21.841 2.114 -28.950 1.00 92.81 174 SER A C 1
ATOM 1387 O O . SER A 1 174 ? 20.991 2.855 -29.450 1.00 92.81 174 SER A O 1
ATOM 1389 N N . ARG A 1 175 ? 22.530 1.246 -29.706 1.00 93.19 175 ARG A N 1
ATOM 1390 C CA . ARG A 1 175 ? 22.366 1.161 -31.167 1.00 93.19 175 ARG A CA 1
ATOM 1391 C C . ARG A 1 175 ? 20.931 0.803 -31.563 1.00 93.19 175 ARG A C 1
ATOM 1393 O O . ARG A 1 175 ? 20.385 1.354 -32.520 1.00 93.19 175 ARG A O 1
ATOM 1400 N N . THR A 1 176 ? 20.318 -0.135 -30.844 1.00 96.00 176 THR A N 1
ATOM 1401 C CA . THR A 1 176 ? 18.962 -0.611 -31.146 1.00 96.00 176 THR A CA 1
ATOM 1402 C C . THR A 1 176 ? 17.912 0.442 -30.801 1.00 96.00 176 THR A C 1
ATOM 1404 O O . THR A 1 176 ? 16.912 0.541 -31.510 1.00 96.00 176 THR A O 1
ATOM 1407 N N . LEU A 1 177 ? 18.147 1.278 -29.785 1.00 94.56 177 LEU A N 1
ATOM 1408 C CA . LEU A 1 177 ? 17.255 2.377 -29.417 1.00 94.56 177 LEU A CA 1
ATOM 1409 C C . LEU A 1 177 ? 17.037 3.356 -30.571 1.00 94.56 177 LEU A C 1
ATOM 1411 O O . LEU A 1 177 ? 15.887 3.683 -30.872 1.00 94.56 177 LEU A O 1
ATOM 1415 N N . ALA A 1 178 ? 18.100 3.741 -31.280 1.00 92.06 178 ALA A N 1
ATOM 1416 C CA . ALA A 1 178 ? 17.986 4.573 -32.478 1.00 92.06 178 ALA A CA 1
ATOM 1417 C C . ALA A 1 178 ? 17.179 3.875 -33.593 1.00 92.06 178 ALA A C 1
ATOM 1419 O O . ALA A 1 178 ? 16.278 4.469 -34.190 1.00 92.06 178 ALA A O 1
ATOM 1420 N N . GLY A 1 179 ? 17.455 2.589 -33.841 1.00 95.31 179 GLY A N 1
ATOM 1421 C CA . GLY A 1 179 ? 16.774 1.806 -34.877 1.00 95.31 179 GLY A CA 1
ATOM 1422 C C . GLY A 1 179 ? 15.279 1.597 -34.611 1.00 95.31 179 GLY A C 1
ATOM 1423 O O . GLY A 1 179 ? 14.452 1.796 -35.505 1.00 95.31 179 GLY A O 1
ATOM 1424 N N . VAL A 1 180 ? 14.914 1.232 -33.378 1.00 96.19 180 VAL A N 1
ATOM 1425 C CA . VAL A 1 180 ? 13.515 1.044 -32.962 1.00 96.19 180 VAL A CA 1
ATOM 1426 C C . VAL A 1 180 ? 12.784 2.376 -32.869 1.00 96.19 180 VAL A C 1
ATOM 1428 O O . VAL A 1 180 ? 11.609 2.422 -33.220 1.00 96.19 180 VAL A O 1
ATOM 1431 N N . GLY A 1 181 ? 13.463 3.457 -32.474 1.00 95.06 181 GLY A N 1
ATOM 1432 C CA . GLY A 1 181 ? 12.923 4.815 -32.553 1.00 95.06 181 GLY A CA 1
ATOM 1433 C C . GLY A 1 181 ? 12.479 5.153 -33.975 1.00 95.06 181 GLY A C 1
ATOM 1434 O O . GLY A 1 181 ? 11.296 5.387 -34.209 1.00 95.06 181 GLY A O 1
ATOM 1435 N N . ALA A 1 182 ? 13.386 5.034 -34.949 1.00 95.44 182 ALA A N 1
ATOM 1436 C CA . ALA A 1 182 ? 13.072 5.284 -36.357 1.00 95.44 182 ALA A CA 1
ATOM 1437 C C . ALA A 1 182 ? 11.977 4.346 -36.907 1.00 95.44 182 ALA A C 1
ATOM 1439 O O . ALA A 1 182 ? 11.165 4.743 -37.744 1.00 95.44 182 ALA A O 1
ATOM 1440 N N . TRP A 1 183 ? 11.935 3.084 -36.464 1.00 97.06 183 TRP A N 1
ATOM 1441 C CA . TRP A 1 183 ? 10.843 2.169 -36.811 1.00 97.06 183 TRP A CA 1
ATOM 1442 C C . TRP A 1 183 ? 9.500 2.614 -36.215 1.00 97.06 183 TRP A C 1
ATOM 1444 O O . TRP A 1 183 ? 8.494 2.612 -36.927 1.00 97.06 183 TRP A O 1
ATOM 1454 N N . ALA A 1 184 ? 9.476 3.025 -34.946 1.00 95.06 184 ALA A N 1
ATOM 1455 C CA . ALA A 1 184 ? 8.269 3.477 -34.265 1.00 95.06 184 ALA A CA 1
ATOM 1456 C C . ALA A 1 184 ? 7.706 4.748 -34.917 1.00 95.06 184 ALA A C 1
ATOM 1458 O O . ALA A 1 184 ? 6.497 4.824 -35.124 1.00 95.06 184 ALA A O 1
ATOM 1459 N N . GLU A 1 185 ? 8.565 5.685 -35.331 1.00 95.88 185 GLU A N 1
ATOM 1460 C CA . GLU A 1 185 ? 8.166 6.875 -36.099 1.00 95.88 185 GLU A CA 1
ATOM 1461 C C . GLU A 1 185 ? 7.451 6.511 -37.405 1.00 95.88 185 GLU A C 1
ATOM 1463 O O . GLU A 1 185 ? 6.422 7.098 -37.734 1.00 95.88 185 GLU A O 1
ATOM 1468 N N . ARG A 1 186 ? 7.956 5.508 -38.140 1.00 96.44 186 ARG A N 1
ATOM 1469 C CA . ARG A 1 186 ? 7.311 5.023 -39.374 1.00 96.44 186 ARG A CA 1
ATOM 1470 C C . ARG A 1 186 ? 6.003 4.283 -39.102 1.00 96.44 186 ARG A C 1
ATOM 1472 O O . ARG A 1 186 ? 5.076 4.369 -39.901 1.00 96.44 186 ARG A O 1
ATOM 1479 N N . ARG A 1 187 ? 5.931 3.521 -38.005 1.00 96.06 187 ARG A N 1
ATOM 1480 C CA . ARG A 1 187 ? 4.761 2.700 -37.651 1.00 96.06 187 ARG A CA 1
ATOM 1481 C C . ARG A 1 187 ? 3.598 3.525 -37.099 1.00 96.06 187 ARG A C 1
ATOM 1483 O O . ARG A 1 187 ? 2.444 3.122 -37.282 1.00 96.06 187 ARG A O 1
ATOM 1490 N N . TRP A 1 188 ? 3.907 4.627 -36.420 1.00 93.06 188 TRP A N 1
ATOM 1491 C CA . TRP A 1 188 ? 2.958 5.570 -35.829 1.00 93.06 188 TRP A CA 1
ATOM 1492 C C . TRP A 1 188 ? 3.326 7.001 -36.242 1.00 93.06 188 TRP A C 1
ATOM 1494 O O . TRP A 1 188 ? 3.858 7.760 -35.426 1.00 93.06 188 TRP A O 1
ATOM 1504 N N . PRO A 1 189 ? 3.073 7.374 -37.510 1.00 93.38 189 PRO A N 1
ATOM 1505 C CA . PRO A 1 189 ? 3.370 8.715 -37.992 1.00 93.38 189 PRO A CA 1
ATOM 1506 C C . PRO A 1 189 ? 2.561 9.762 -37.221 1.00 93.38 189 PRO A C 1
ATOM 1508 O O . PRO A 1 189 ? 1.467 9.479 -36.730 1.00 93.38 189 PRO A O 1
ATOM 1511 N N . ARG A 1 190 ? 3.112 10.975 -37.121 1.00 94.50 190 ARG A N 1
ATOM 1512 C CA . ARG A 1 190 ? 2.466 12.086 -36.416 1.00 94.50 190 ARG A CA 1
ATOM 1513 C C . ARG A 1 190 ? 1.146 12.467 -37.087 1.00 94.50 190 ARG A C 1
ATOM 1515 O O . ARG A 1 190 ? 1.121 12.689 -38.297 1.00 94.50 190 ARG A O 1
ATOM 1522 N N . GLY A 1 191 ? 0.094 12.590 -36.289 1.00 91.81 191 GLY A N 1
ATOM 1523 C CA . GLY A 1 191 ? -1.187 13.162 -36.680 1.00 91.81 191 GLY A CA 1
ATOM 1524 C C . GLY A 1 191 ? -1.258 14.657 -36.364 1.00 91.81 191 GLY A C 1
ATOM 1525 O O . GLY A 1 191 ? -0.336 15.431 -36.646 1.00 91.81 191 GLY A O 1
ATOM 1526 N N . GLU A 1 192 ? -2.370 15.068 -35.759 1.00 91.81 192 GLU A N 1
ATOM 1527 C CA . GLU A 1 192 ? -2.635 16.462 -35.384 1.00 91.81 192 GLU A CA 1
ATOM 1528 C C . GLU A 1 192 ? -2.036 16.846 -34.023 1.00 91.81 192 GLU A C 1
ATOM 1530 O O . GLU A 1 192 ? -1.979 18.028 -33.681 1.00 91.81 192 GLU A O 1
ATOM 1535 N N . GLU A 1 193 ? -1.555 15.878 -33.238 1.00 90.25 193 GLU A N 1
ATOM 1536 C CA . GLU A 1 193 ? -0.995 16.169 -31.922 1.00 90.25 193 GLU A CA 1
ATOM 1537 C C . GLU A 1 193 ? 0.281 17.047 -31.972 1.00 90.25 193 GLU A C 1
ATOM 1539 O O . GLU A 1 193 ? 1.034 17.049 -32.963 1.00 90.25 193 GLU A O 1
ATOM 1544 N N . PRO A 1 194 ? 0.586 17.777 -30.875 1.00 94.00 194 PRO A N 1
ATOM 1545 C CA . PRO A 1 194 ? 1.817 18.550 -30.767 1.00 94.00 194 PRO A CA 1
ATOM 1546 C C . PRO A 1 194 ? 3.058 17.673 -30.963 1.00 94.00 194 PRO A C 1
ATOM 1548 O O . PRO A 1 194 ? 3.205 16.637 -30.309 1.00 94.00 194 PRO A O 1
ATOM 1551 N N . ARG A 1 195 ? 4.001 18.132 -31.796 1.00 92.75 195 ARG A N 1
ATOM 1552 C CA . ARG A 1 195 ? 5.231 17.396 -32.145 1.00 92.75 195 ARG A CA 1
ATOM 1553 C C . ARG A 1 195 ? 5.974 16.847 -30.925 1.00 92.75 195 ARG A C 1
ATOM 1555 O O . ARG A 1 195 ? 6.278 15.663 -30.891 1.00 92.75 195 ARG A O 1
ATOM 1562 N N . ALA A 1 196 ? 6.175 17.665 -29.893 1.00 86.12 196 ALA A N 1
ATOM 1563 C CA . ALA A 1 196 ? 6.867 17.240 -28.675 1.00 86.12 196 ALA A CA 1
ATOM 1564 C C . ALA A 1 196 ? 6.122 16.129 -27.906 1.00 86.12 196 ALA A C 1
ATOM 1566 O O . ALA A 1 196 ? 6.744 15.294 -27.251 1.00 86.12 196 ALA A O 1
ATOM 1567 N N . ALA A 1 197 ? 4.786 16.105 -27.947 1.00 82.56 197 ALA A N 1
ATOM 1568 C CA . ALA A 1 197 ? 3.997 15.048 -27.315 1.00 82.56 197 ALA A CA 1
ATOM 1569 C C . ALA A 1 197 ? 4.087 13.733 -28.103 1.00 82.56 197 ALA A C 1
ATOM 1571 O O . ALA A 1 197 ? 4.242 12.669 -27.497 1.00 82.56 197 ALA A O 1
ATOM 1572 N N . TRP A 1 198 ? 4.058 13.819 -29.435 1.00 90.44 198 TRP A N 1
ATOM 1573 C CA . TRP A 1 198 ? 4.293 12.684 -30.322 1.00 90.44 198 TRP A CA 1
ATOM 1574 C C . TRP A 1 198 ? 5.705 12.109 -30.146 1.00 90.44 198 TRP A C 1
ATOM 1576 O O . TRP A 1 198 ? 5.832 10.933 -29.822 1.00 90.44 198 TRP A O 1
ATOM 1586 N N . GLU A 1 199 ? 6.757 12.933 -30.212 1.00 90.31 199 GLU A N 1
ATOM 1587 C CA . GLU A 1 199 ? 8.157 12.502 -30.031 1.00 90.31 199 GLU A CA 1
ATOM 1588 C C . GLU A 1 199 ? 8.374 11.806 -28.679 1.00 90.31 199 GLU A C 1
ATOM 1590 O O . GLU A 1 199 ? 9.003 10.748 -28.606 1.00 90.31 199 GLU A O 1
ATOM 1595 N N . ARG A 1 200 ? 7.790 12.338 -27.593 1.00 87.06 200 ARG A N 1
ATOM 1596 C CA . ARG A 1 200 ? 7.814 11.673 -26.278 1.00 87.06 200 ARG A CA 1
ATOM 1597 C C . ARG A 1 200 ? 7.125 10.310 -26.299 1.00 87.06 200 ARG A C 1
ATOM 1599 O O . ARG A 1 200 ? 7.615 9.385 -25.655 1.00 87.06 200 ARG A O 1
ATOM 1606 N N . SER A 1 201 ? 6.010 10.182 -27.014 1.00 90.12 201 SER A N 1
ATOM 1607 C CA . SER A 1 201 ? 5.253 8.928 -27.119 1.00 90.12 201 SER A CA 1
ATOM 1608 C C . SER A 1 201 ? 6.013 7.881 -27.933 1.00 90.12 201 SER A C 1
ATOM 1610 O O . SER A 1 201 ? 6.104 6.729 -27.512 1.00 90.12 201 SER A O 1
ATOM 1612 N N . ILE A 1 202 ? 6.632 8.291 -29.043 1.00 92.56 202 ILE A N 1
ATOM 1613 C CA . ILE A 1 202 ? 7.518 7.449 -29.854 1.00 92.56 202 ILE A CA 1
ATOM 1614 C C . ILE A 1 202 ? 8.714 6.971 -29.032 1.00 92.56 202 ILE A C 1
ATOM 1616 O O . ILE A 1 202 ? 8.980 5.769 -28.974 1.00 92.56 202 ILE A O 1
ATOM 1620 N N . ARG A 1 203 ? 9.399 7.882 -28.331 1.00 91.06 203 ARG A N 1
ATOM 1621 C CA . ARG A 1 203 ? 10.530 7.528 -27.464 1.00 91.06 203 ARG A CA 1
ATOM 1622 C C . ARG A 1 203 ? 10.107 6.558 -26.366 1.00 91.06 203 ARG A C 1
ATOM 1624 O O . ARG A 1 203 ? 10.771 5.546 -26.167 1.00 91.06 203 ARG A O 1
ATOM 1631 N N . ALA A 1 204 ? 8.987 6.822 -25.693 1.00 89.31 204 ALA A N 1
ATOM 1632 C CA . ALA A 1 204 ? 8.460 5.924 -24.671 1.00 89.31 204 ALA A CA 1
ATOM 1633 C C . ALA A 1 204 ? 8.128 4.537 -25.243 1.00 89.31 204 ALA A C 1
ATOM 1635 O O . ALA A 1 204 ? 8.413 3.526 -24.605 1.00 89.31 204 ALA A O 1
ATOM 1636 N N . LYS A 1 205 ? 7.585 4.470 -26.466 1.00 92.19 205 LYS A N 1
ATOM 1637 C CA . LYS A 1 205 ? 7.312 3.201 -27.147 1.00 92.19 205 LYS A CA 1
ATOM 1638 C C . LYS A 1 205 ? 8.594 2.431 -27.462 1.00 92.19 205 LYS A C 1
ATOM 1640 O O . LYS A 1 205 ? 8.637 1.228 -27.220 1.00 92.19 205 LYS A O 1
ATOM 1645 N N . ALA A 1 206 ? 9.626 3.104 -27.967 1.00 94.50 206 ALA A N 1
ATOM 1646 C CA . ALA A 1 206 ? 10.915 2.474 -28.244 1.00 94.50 206 ALA A CA 1
ATOM 1647 C C . ALA A 1 206 ? 11.570 1.934 -26.962 1.00 94.50 206 ALA A C 1
ATOM 1649 O O . ALA A 1 206 ? 12.020 0.790 -26.933 1.00 94.50 206 ALA A O 1
ATOM 1650 N N . LEU A 1 207 ? 11.543 2.715 -25.879 1.00 93.75 207 LEU A N 1
ATOM 1651 C CA . LEU A 1 207 ? 12.050 2.297 -24.571 1.00 93.75 207 LEU A CA 1
ATOM 1652 C C . LEU A 1 207 ? 11.279 1.108 -23.994 1.00 93.75 207 LEU A C 1
ATOM 1654 O O . LEU A 1 207 ? 11.889 0.149 -23.531 1.00 93.75 207 LEU A O 1
ATOM 1658 N N . ASP A 1 208 ? 9.948 1.130 -24.061 1.00 92.31 208 ASP A N 1
ATOM 1659 C CA . ASP A 1 208 ? 9.108 0.043 -23.551 1.00 92.31 208 ASP A CA 1
ATOM 1660 C C . ASP A 1 208 ? 9.334 -1.283 -24.297 1.00 92.31 208 ASP A C 1
ATOM 1662 O O . ASP A 1 208 ? 9.312 -2.345 -23.676 1.00 92.31 208 ASP A O 1
ATOM 1666 N N . LEU A 1 209 ? 9.620 -1.222 -25.604 1.00 93.19 209 LEU A N 1
ATOM 1667 C CA . LEU A 1 209 ? 9.991 -2.389 -26.410 1.00 93.19 209 LEU A CA 1
ATOM 1668 C C . LEU A 1 209 ? 11.401 -2.908 -26.089 1.00 93.19 209 LEU A C 1
ATOM 1670 O O . LEU A 1 209 ? 11.635 -4.111 -26.156 1.00 93.19 209 LEU A O 1
ATOM 1674 N N . LEU A 1 210 ? 12.334 -2.020 -25.736 1.00 94.75 210 LEU A N 1
ATOM 1675 C CA . LEU A 1 210 ? 13.747 -2.365 -25.545 1.00 94.75 210 LEU A CA 1
ATOM 1676 C C . LEU A 1 210 ? 14.164 -2.605 -24.102 1.00 94.75 210 LEU A C 1
ATOM 1678 O O . LEU A 1 210 ? 15.251 -3.128 -23.871 1.00 94.75 210 LEU A O 1
ATOM 1682 N N . ARG A 1 211 ? 13.325 -2.273 -23.119 1.00 91.12 211 ARG A N 1
ATOM 1683 C CA . ARG A 1 211 ? 13.658 -2.431 -21.695 1.00 91.12 211 ARG A CA 1
ATOM 1684 C C . ARG A 1 211 ? 14.043 -3.862 -21.300 1.00 91.12 211 ARG A C 1
ATOM 1686 O O . ARG A 1 211 ? 14.725 -4.029 -20.299 1.00 91.12 211 ARG A O 1
ATOM 1693 N N . GLY A 1 212 ? 13.632 -4.873 -22.072 1.00 90.69 212 GLY A N 1
ATOM 1694 C CA . GLY A 1 212 ? 14.031 -6.271 -21.867 1.00 90.69 212 GLY A CA 1
ATOM 1695 C C . GLY A 1 212 ? 15.503 -6.567 -22.184 1.00 90.69 212 GLY A C 1
ATOM 1696 O O . GLY A 1 212 ? 16.012 -7.588 -21.739 1.00 90.69 212 GLY A O 1
ATOM 1697 N N . LEU A 1 213 ? 16.193 -5.681 -22.913 1.00 93.44 213 LEU A N 1
ATOM 1698 C CA . LEU A 1 213 ? 17.633 -5.781 -23.171 1.00 93.44 213 LEU A CA 1
ATOM 1699 C C . LEU A 1 213 ? 18.486 -5.216 -22.028 1.00 93.44 213 LEU A C 1
ATOM 1701 O O . LEU A 1 213 ? 19.688 -5.462 -21.998 1.00 93.44 213 LEU A O 1
ATOM 1705 N N . LEU A 1 214 ? 17.898 -4.443 -21.106 1.00 93.81 214 LEU A N 1
ATOM 1706 C CA . LEU A 1 214 ? 18.642 -3.890 -19.977 1.00 93.81 214 LEU A CA 1
ATOM 1707 C C . LEU A 1 214 ? 18.992 -5.017 -18.992 1.00 93.81 214 LEU A C 1
ATOM 1709 O O . LEU A 1 214 ? 18.081 -5.681 -18.485 1.00 93.81 214 LEU A O 1
ATOM 1713 N N . PRO A 1 215 ? 20.283 -5.251 -18.697 1.00 94.19 215 PRO A N 1
ATOM 1714 C CA . PRO A 1 215 ? 20.683 -6.327 -17.803 1.00 94.19 215 PRO A CA 1
ATOM 1715 C C . PRO A 1 215 ? 20.234 -6.063 -16.359 1.00 94.19 215 PRO A C 1
ATOM 1717 O O . PRO A 1 215 ? 20.029 -4.930 -15.924 1.00 94.19 215 PRO A O 1
ATOM 1720 N N . ALA A 1 216 ? 20.154 -7.122 -15.550 1.00 93.44 216 ALA A N 1
ATOM 1721 C CA . ALA A 1 216 ? 19.840 -6.999 -14.122 1.00 93.44 216 ALA A CA 1
ATOM 1722 C C . ALA A 1 216 ? 20.873 -6.149 -13.347 1.00 93.44 216 ALA A C 1
ATOM 1724 O O . ALA A 1 216 ? 20.564 -5.599 -12.292 1.00 93.44 216 ALA A O 1
ATOM 1725 N N . ALA A 1 217 ? 22.086 -6.013 -13.889 1.00 93.38 217 ALA A N 1
ATOM 1726 C CA . ALA A 1 217 ? 23.139 -5.169 -13.343 1.00 93.38 217 ALA A CA 1
ATOM 1727 C C . ALA A 1 217 ? 22.973 -3.674 -13.667 1.00 93.38 217 ALA A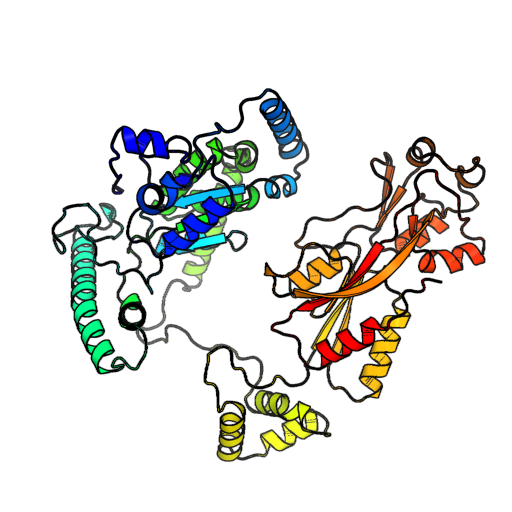 C 1
ATOM 1729 O O . ALA A 1 217 ? 23.743 -2.877 -13.140 1.00 93.38 217 ALA A O 1
ATOM 1730 N N . THR A 1 218 ? 22.018 -3.265 -14.514 1.00 94.62 218 THR A N 1
ATOM 1731 C CA . THR A 1 218 ? 21.774 -1.843 -14.811 1.00 94.62 218 THR A CA 1
ATOM 1732 C C . THR A 1 218 ? 21.552 -1.055 -13.522 1.00 94.62 218 THR A C 1
ATOM 1734 O O . THR A 1 218 ? 20.765 -1.469 -12.673 1.00 94.62 218 THR A O 1
ATOM 1737 N N . LEU A 1 219 ? 22.247 0.074 -13.386 1.00 93.94 219 LEU A N 1
ATOM 1738 C CA . LEU A 1 219 ? 22.138 0.970 -12.241 1.00 93.94 219 LEU A CA 1
ATOM 1739 C C . LEU A 1 219 ? 20.995 1.953 -12.446 1.00 93.94 219 LEU A C 1
ATOM 1741 O O . LEU A 1 219 ? 20.920 2.618 -13.476 1.00 93.94 219 LEU A O 1
ATOM 1745 N N . SER A 1 220 ? 20.149 2.064 -11.434 1.00 93.81 220 SER A N 1
ATOM 1746 C CA . SER A 1 220 ? 18.958 2.898 -11.373 1.00 93.81 220 SER A CA 1
ATOM 1747 C C . SER A 1 220 ? 18.948 3.683 -10.066 1.00 93.81 220 SER A C 1
ATOM 1749 O O . SER A 1 220 ? 19.760 3.439 -9.170 1.00 93.81 220 SER A O 1
ATOM 1751 N N . HIS A 1 221 ? 18.035 4.641 -9.954 1.00 94.75 221 HIS A N 1
ATOM 1752 C CA . HIS A 1 221 ? 17.822 5.408 -8.734 1.00 94.75 221 HIS A CA 1
ATOM 1753 C C . HIS A 1 221 ? 16.431 5.129 -8.161 1.00 94.75 221 HIS A C 1
ATOM 1755 O O . HIS A 1 221 ? 15.465 4.939 -8.908 1.00 94.75 221 HIS A O 1
ATOM 1761 N N . VAL A 1 222 ? 16.324 5.112 -6.833 1.00 96.00 222 VAL A N 1
ATOM 1762 C CA . VAL A 1 222 ? 15.077 4.845 -6.109 1.00 96.00 222 VAL A CA 1
ATOM 1763 C C . VAL A 1 222 ? 14.881 5.881 -5.008 1.00 96.00 222 VAL A C 1
ATOM 1765 O O . VAL A 1 222 ? 15.720 6.019 -4.123 1.00 96.00 222 VAL A O 1
ATOM 1768 N N . GLY A 1 223 ? 13.745 6.575 -5.041 1.00 96.00 223 GLY A N 1
ATOM 1769 C CA . GLY A 1 223 ? 13.218 7.328 -3.906 1.00 96.00 223 GLY A CA 1
ATOM 1770 C C . GLY A 1 223 ? 12.291 6.456 -3.060 1.00 96.00 223 GLY A C 1
ATOM 1771 O O . GLY A 1 223 ? 11.477 5.701 -3.600 1.00 96.00 223 GLY A O 1
ATOM 1772 N N . ILE A 1 224 ? 12.411 6.557 -1.740 1.00 96.62 224 ILE A N 1
ATOM 1773 C CA . ILE A 1 224 ? 11.630 5.810 -0.755 1.00 96.62 224 ILE A CA 1
ATOM 1774 C C . ILE A 1 224 ? 11.060 6.793 0.264 1.00 96.62 224 ILE A C 1
ATOM 1776 O O . ILE A 1 224 ? 11.790 7.607 0.822 1.00 96.62 224 ILE A O 1
ATOM 1780 N N . TYR A 1 225 ? 9.764 6.704 0.540 1.00 94.88 225 TYR A N 1
ATOM 1781 C CA . TYR A 1 225 ? 9.175 7.292 1.739 1.00 94.88 225 TYR A CA 1
ATOM 1782 C C . TYR A 1 225 ? 8.552 6.189 2.583 1.00 94.88 225 TYR A C 1
ATOM 1784 O O . TYR A 1 225 ? 7.734 5.408 2.093 1.00 94.88 225 TYR A O 1
ATOM 1792 N N . ALA A 1 226 ? 8.943 6.119 3.849 1.00 92.44 226 ALA A N 1
ATOM 1793 C CA . ALA A 1 226 ? 8.463 5.097 4.763 1.00 92.44 226 ALA A CA 1
ATOM 1794 C C . ALA A 1 226 ? 8.444 5.609 6.206 1.00 92.44 226 ALA A C 1
ATOM 1796 O O . ALA A 1 226 ? 9.139 6.570 6.551 1.00 92.44 226 ALA A O 1
ATOM 1797 N N . SER A 1 227 ? 7.660 4.938 7.049 1.00 91.75 227 SER A N 1
ATOM 1798 C CA . SER A 1 227 ? 7.728 5.124 8.495 1.00 91.75 227 SER A CA 1
ATOM 1799 C C . SER A 1 227 ? 8.991 4.490 9.082 1.00 91.75 227 SER A C 1
ATOM 1801 O O . SER A 1 227 ? 9.615 3.622 8.464 1.00 91.75 227 SER A O 1
ATOM 1803 N N . GLY A 1 228 ? 9.342 4.877 10.306 1.00 88.12 228 GLY A N 1
ATOM 1804 C CA . GLY A 1 228 ? 10.431 4.276 11.069 1.00 88.12 228 GLY A CA 1
ATOM 1805 C C . GLY A 1 228 ? 10.328 2.757 11.174 1.00 88.12 228 GLY A C 1
ATOM 1806 O O . GLY A 1 228 ? 11.302 2.056 10.917 1.00 88.12 228 GLY A O 1
ATOM 1807 N N . GLN A 1 229 ? 9.125 2.238 11.435 1.00 86.62 229 GLN A N 1
ATOM 1808 C CA . GLN A 1 229 ? 8.872 0.795 11.493 1.00 86.62 229 GLN A CA 1
ATOM 1809 C C . GLN A 1 229 ? 9.165 0.097 10.153 1.00 86.62 229 GLN A C 1
ATOM 1811 O O . GLN A 1 229 ? 9.791 -0.965 10.109 1.00 86.62 229 GLN A O 1
ATOM 1816 N N . ALA A 1 230 ? 8.719 0.683 9.040 1.00 90.12 230 ALA A N 1
ATOM 1817 C CA . ALA A 1 230 ? 8.967 0.124 7.715 1.00 90.12 230 ALA A CA 1
ATOM 1818 C C . ALA A 1 230 ? 10.461 0.172 7.351 1.00 90.12 230 ALA A C 1
ATOM 1820 O O . ALA A 1 230 ? 10.978 -0.789 6.769 1.00 90.12 230 ALA A O 1
ATOM 1821 N N . TYR A 1 231 ? 11.166 1.241 7.740 1.00 94.31 231 TYR A N 1
ATOM 1822 C CA . TYR A 1 231 ? 12.616 1.336 7.589 1.00 94.31 231 TYR A CA 1
ATOM 1823 C C . TYR A 1 231 ? 13.363 0.333 8.459 1.00 94.31 231 TYR A C 1
ATOM 1825 O O . TYR A 1 231 ? 14.252 -0.332 7.945 1.00 94.31 231 TYR A O 1
ATOM 1833 N N . GLU A 1 232 ? 12.985 0.143 9.721 1.00 91.38 232 GLU A N 1
ATOM 1834 C CA . GLU A 1 232 ? 13.584 -0.874 10.590 1.00 91.38 232 GLU A CA 1
ATOM 1835 C C . GLU A 1 232 ? 13.516 -2.261 9.927 1.00 91.38 232 GLU A C 1
ATOM 1837 O O . GLU A 1 232 ? 14.539 -2.917 9.731 1.00 91.38 232 GLU A O 1
ATOM 1842 N N . GLN A 1 233 ? 12.338 -2.668 9.445 1.00 91.31 233 GLN A N 1
ATOM 1843 C CA . GLN A 1 233 ? 12.168 -3.945 8.741 1.00 91.31 233 GLN A CA 1
ATOM 1844 C C . GLN A 1 233 ? 12.919 -4.015 7.402 1.00 91.31 233 GLN A C 1
ATOM 1846 O O . GLN A 1 233 ? 13.326 -5.095 6.962 1.00 91.31 233 GLN A O 1
ATOM 1851 N N . LEU A 1 234 ? 13.084 -2.893 6.699 1.00 94.69 234 LEU A N 1
ATOM 1852 C CA . LEU A 1 234 ? 13.924 -2.827 5.504 1.00 94.69 234 LEU A CA 1
ATOM 1853 C C . LEU A 1 234 ? 15.401 -3.028 5.865 1.00 94.69 234 LEU A C 1
ATOM 1855 O O . LEU A 1 234 ? 16.042 -3.900 5.284 1.00 94.69 234 LEU A O 1
ATOM 1859 N N . LEU A 1 235 ? 15.915 -2.283 6.842 1.00 96.25 235 LEU A N 1
ATOM 1860 C CA . LEU A 1 235 ? 17.315 -2.301 7.260 1.00 96.25 235 LEU A CA 1
ATOM 1861 C C . LEU A 1 235 ? 17.734 -3.673 7.794 1.00 96.25 235 LEU A C 1
ATOM 1863 O O . LEU A 1 235 ? 18.769 -4.185 7.378 1.00 96.25 235 LEU A O 1
ATOM 1867 N N . LEU A 1 236 ? 16.898 -4.323 8.613 1.00 94.25 236 LEU A N 1
ATOM 1868 C CA . LEU A 1 236 ? 17.155 -5.688 9.092 1.00 94.25 236 LEU A CA 1
ATOM 1869 C C . LEU A 1 236 ? 17.280 -6.689 7.931 1.00 94.25 236 LEU A C 1
ATOM 1871 O O . LEU A 1 236 ? 18.164 -7.544 7.933 1.00 94.25 236 LEU A O 1
ATOM 1875 N N . ARG A 1 237 ? 16.428 -6.573 6.902 1.00 94.56 237 ARG A N 1
ATOM 1876 C CA . ARG A 1 237 ? 16.491 -7.436 5.708 1.00 94.56 237 ARG A CA 1
ATOM 1877 C C . ARG A 1 237 ? 17.696 -7.136 4.821 1.00 94.56 237 ARG A C 1
ATOM 1879 O O . ARG A 1 237 ? 18.246 -8.068 4.241 1.00 94.56 237 ARG A O 1
ATOM 1886 N N . LEU A 1 238 ? 18.080 -5.866 4.688 1.00 96.00 238 LEU A N 1
ATOM 1887 C CA . LEU A 1 238 ? 19.258 -5.456 3.921 1.00 96.00 238 LEU A CA 1
ATOM 1888 C C . LEU A 1 238 ? 20.545 -5.940 4.591 1.00 96.00 238 LEU A C 1
ATOM 1890 O O . LEU A 1 238 ? 21.384 -6.527 3.915 1.00 96.00 238 LEU A O 1
ATOM 1894 N N . ALA A 1 239 ? 20.659 -5.769 5.910 1.00 95.75 239 ALA A N 1
ATOM 1895 C CA . ALA A 1 239 ? 21.793 -6.246 6.695 1.00 95.75 239 ALA A CA 1
ATOM 1896 C C . ALA A 1 239 ? 21.920 -7.776 6.646 1.00 95.75 239 ALA A C 1
ATOM 1898 O O . ALA A 1 239 ? 23.010 -8.290 6.421 1.00 95.75 239 ALA A O 1
ATOM 1899 N N . ALA A 1 240 ? 20.797 -8.494 6.749 1.00 95.00 240 ALA A N 1
ATOM 1900 C CA . ALA A 1 240 ? 20.763 -9.948 6.624 1.00 95.00 240 ALA A CA 1
ATOM 1901 C C . ALA A 1 240 ? 20.911 -10.450 5.177 1.00 95.00 240 ALA A C 1
ATOM 1903 O O . ALA A 1 240 ? 20.885 -11.656 4.961 1.00 95.00 240 ALA A O 1
ATOM 1904 N N . SER A 1 241 ? 20.979 -9.590 4.157 1.00 95.06 241 SER A N 1
ATOM 1905 C CA . SER A 1 241 ? 20.976 -10.021 2.754 1.00 95.06 241 SER A CA 1
ATOM 1906 C C . SER A 1 241 ? 22.269 -10.762 2.383 1.00 95.06 241 SER A C 1
ATOM 1908 O O . SER A 1 241 ? 23.349 -10.317 2.775 1.00 95.06 241 SER A O 1
ATOM 1910 N N . PRO A 1 242 ? 22.219 -11.832 1.561 1.00 92.62 242 PRO A N 1
ATOM 1911 C CA . PRO A 1 242 ? 23.436 -12.441 1.021 1.00 92.62 242 PRO A CA 1
ATOM 1912 C C . PRO A 1 242 ? 24.145 -11.523 0.011 1.00 92.62 242 PRO A C 1
ATOM 1914 O O . PRO A 1 242 ? 25.342 -11.680 -0.217 1.00 92.62 242 PRO A O 1
ATOM 1917 N N . LEU A 1 243 ? 23.451 -10.523 -0.544 1.00 91.44 243 LEU A N 1
ATOM 1918 C CA . LEU A 1 243 ? 23.996 -9.610 -1.548 1.00 91.44 243 LEU A CA 1
ATOM 1919 C C . LEU A 1 243 ? 24.880 -8.527 -0.896 1.00 91.44 243 LEU A C 1
ATOM 1921 O O . LEU A 1 243 ? 24.362 -7.749 -0.087 1.00 91.44 243 LEU A O 1
ATOM 1925 N N . PRO A 1 244 ? 26.171 -8.406 -1.270 1.00 90.81 244 PRO A N 1
ATOM 1926 C CA . PRO A 1 244 ? 27.061 -7.373 -0.733 1.00 90.81 244 PRO A CA 1
ATOM 1927 C C . PRO A 1 244 ? 26.539 -5.948 -0.947 1.00 90.81 244 PRO A C 1
ATOM 1929 O O . PRO A 1 244 ? 26.566 -5.138 -0.023 1.00 90.81 244 PRO A O 1
ATOM 1932 N N . GLU A 1 245 ? 25.988 -5.662 -2.132 1.00 92.50 245 GLU A N 1
ATOM 1933 C CA . GLU A 1 245 ? 25.405 -4.356 -2.468 1.00 92.50 245 GLU A CA 1
ATOM 1934 C C . GLU A 1 245 ? 24.263 -3.978 -1.511 1.00 92.50 245 GLU A C 1
ATOM 1936 O O . GLU A 1 245 ? 24.199 -2.851 -1.024 1.00 92.50 245 GLU A O 1
ATOM 1941 N N . ALA A 1 246 ? 23.398 -4.941 -1.173 1.00 95.00 246 ALA A N 1
ATOM 1942 C CA . ALA A 1 246 ? 22.288 -4.720 -0.251 1.00 95.00 246 ALA A CA 1
ATOM 1943 C C . ALA A 1 246 ? 22.775 -4.402 1.168 1.00 95.00 246 ALA A C 1
ATOM 1945 O O . ALA A 1 246 ? 22.235 -3.495 1.797 1.00 95.00 246 ALA A O 1
ATOM 1946 N N . ARG A 1 247 ? 23.812 -5.099 1.656 1.00 94.94 247 ARG A N 1
ATOM 1947 C CA . ARG A 1 247 ? 24.406 -4.817 2.973 1.00 94.94 247 ARG A CA 1
ATOM 1948 C C . ARG A 1 247 ? 25.068 -3.440 3.008 1.00 94.94 247 ARG A C 1
ATOM 1950 O O . ARG A 1 247 ? 24.856 -2.696 3.960 1.00 94.94 247 ARG A O 1
ATOM 1957 N N . ALA A 1 248 ? 25.812 -3.078 1.961 1.00 93.94 248 ALA A N 1
ATOM 1958 C CA . ALA A 1 248 ? 26.477 -1.779 1.857 1.00 93.94 248 ALA A CA 1
ATOM 1959 C C . ALA A 1 248 ? 25.471 -0.616 1.818 1.00 93.94 248 ALA A C 1
ATOM 1961 O O . ALA A 1 248 ? 25.593 0.339 2.585 1.00 93.94 248 ALA A O 1
ATOM 1962 N N . VAL A 1 249 ? 24.435 -0.718 0.978 1.00 96.00 249 VAL A N 1
ATOM 1963 C CA . VAL A 1 249 ? 23.359 0.283 0.915 1.00 96.00 249 VAL A CA 1
ATOM 1964 C C . VAL A 1 249 ? 22.546 0.311 2.206 1.00 96.00 249 VAL A C 1
ATOM 1966 O O . VAL A 1 249 ? 22.194 1.391 2.665 1.00 96.00 249 VAL A O 1
ATOM 1969 N N . GLY A 1 250 ? 22.303 -0.841 2.836 1.00 96.69 250 GLY A N 1
ATOM 1970 C CA . GLY A 1 250 ? 21.650 -0.922 4.143 1.00 96.69 250 GLY A CA 1
ATOM 1971 C C . GLY A 1 250 ? 22.427 -0.205 5.247 1.00 96.69 250 GLY A C 1
ATOM 1972 O O . GLY A 1 250 ? 21.824 0.513 6.039 1.00 96.69 250 GLY A O 1
ATOM 1973 N N . ALA A 1 251 ? 23.755 -0.342 5.272 1.00 96.25 251 ALA A N 1
ATOM 1974 C CA . ALA A 1 251 ? 24.607 0.352 6.235 1.00 96.25 251 ALA A CA 1
ATOM 1975 C C . ALA A 1 251 ? 24.557 1.876 6.048 1.00 96.25 251 ALA A C 1
ATOM 1977 O O . ALA A 1 251 ? 24.321 2.594 7.019 1.00 96.25 251 ALA A O 1
ATOM 1978 N N . MET A 1 252 ? 24.690 2.362 4.807 1.00 96.94 252 MET A N 1
ATOM 1979 C CA . MET A 1 252 ? 24.558 3.795 4.516 1.00 96.94 252 MET A CA 1
ATOM 1980 C C . MET A 1 252 ? 23.151 4.303 4.855 1.00 96.94 252 MET A C 1
ATOM 1982 O O . MET A 1 252 ? 23.009 5.313 5.529 1.00 96.94 252 MET A O 1
ATOM 1986 N N . ALA A 1 253 ? 22.098 3.579 4.465 1.00 97.50 253 ALA A N 1
ATOM 1987 C CA . ALA A 1 253 ? 20.723 3.962 4.778 1.00 97.50 253 ALA A CA 1
ATOM 1988 C C . ALA A 1 253 ? 20.475 4.045 6.290 1.00 97.50 253 ALA A C 1
ATOM 1990 O O . ALA A 1 253 ? 19.798 4.963 6.740 1.00 97.50 253 ALA A O 1
ATOM 1991 N N . HIS A 1 254 ? 21.029 3.118 7.077 1.00 96.75 254 HIS A N 1
ATOM 1992 C CA . HIS A 1 254 ? 20.929 3.160 8.534 1.00 96.75 254 HIS A CA 1
ATOM 1993 C C . HIS A 1 254 ? 21.592 4.417 9.114 1.00 96.75 254 HIS A C 1
ATOM 1995 O O . HIS A 1 254 ? 20.985 5.066 9.957 1.00 96.75 254 HIS A O 1
ATOM 2001 N N . GLU A 1 255 ? 22.787 4.790 8.644 1.00 95.69 255 GLU A N 1
ATOM 2002 C CA . GLU A 1 255 ? 23.488 6.007 9.085 1.00 95.69 255 GLU A CA 1
ATOM 2003 C C . GLU A 1 255 ? 22.683 7.277 8.767 1.00 95.69 255 GLU A C 1
ATOM 2005 O O . GLU A 1 255 ? 22.426 8.093 9.652 1.00 95.69 255 GLU A O 1
ATOM 2010 N N . GLU A 1 256 ? 22.200 7.408 7.531 1.00 96.31 256 GLU A N 1
ATOM 2011 C CA . GLU A 1 256 ? 21.451 8.589 7.090 1.00 96.31 256 GLU A CA 1
ATOM 2012 C C . GLU A 1 256 ? 20.090 8.713 7.783 1.00 96.31 256 GLU A C 1
ATOM 2014 O O . GLU A 1 256 ? 19.680 9.797 8.197 1.00 96.31 256 GLU A O 1
ATOM 2019 N N . LEU A 1 257 ? 19.383 7.594 7.960 1.00 95.31 257 LEU A N 1
ATOM 2020 C CA . LEU A 1 257 ? 18.121 7.585 8.693 1.00 95.31 257 LEU A CA 1
ATOM 2021 C C . LEU A 1 257 ? 18.347 7.835 10.189 1.00 95.31 257 LEU A C 1
ATOM 2023 O O . LEU A 1 257 ? 17.505 8.477 10.813 1.00 95.31 257 LEU A O 1
ATOM 2027 N N . ALA A 1 258 ? 19.466 7.391 10.772 1.00 91.69 258 ALA A N 1
ATOM 2028 C CA . ALA A 1 258 ? 19.782 7.652 12.178 1.00 91.69 258 ALA A CA 1
ATOM 2029 C C . ALA A 1 258 ? 19.986 9.148 12.434 1.00 91.69 258 ALA A C 1
ATOM 2031 O O . ALA A 1 258 ? 19.634 9.629 13.506 1.00 91.69 258 ALA A O 1
ATOM 2032 N N . ALA A 1 259 ? 20.492 9.892 11.449 1.00 88.62 259 ALA A N 1
ATOM 2033 C CA . ALA A 1 259 ? 20.648 11.339 11.552 1.00 88.62 259 ALA A CA 1
ATOM 2034 C C . ALA A 1 259 ? 19.304 12.096 11.563 1.00 88.62 259 ALA A C 1
ATOM 2036 O O . ALA A 1 259 ? 19.216 13.172 12.150 1.00 88.62 259 ALA A O 1
ATOM 2037 N N . VAL A 1 260 ? 18.250 11.547 10.943 1.00 88.00 260 VAL A N 1
ATOM 2038 C CA . VAL A 1 260 ? 16.955 12.242 10.770 1.00 88.00 260 VAL A CA 1
ATOM 2039 C C . VAL A 1 260 ? 15.857 11.712 11.691 1.00 88.00 260 VAL A C 1
ATOM 2041 O O . VAL A 1 260 ? 15.048 12.482 12.204 1.00 88.00 260 VAL A O 1
ATOM 2044 N N . ILE A 1 261 ? 15.816 10.400 11.918 1.00 87.44 261 ILE A N 1
ATOM 2045 C CA . ILE A 1 261 ? 14.799 9.705 12.717 1.00 87.44 261 ILE A CA 1
ATOM 2046 C C . ILE A 1 261 ? 15.432 8.744 13.751 1.00 87.44 261 ILE A C 1
ATOM 2048 O O . ILE A 1 261 ? 15.023 7.582 13.838 1.00 87.44 261 ILE A O 1
ATOM 2052 N N . PRO A 1 262 ? 16.397 9.194 14.583 1.00 85.88 262 PRO A N 1
ATOM 2053 C CA . PRO A 1 262 ? 17.224 8.324 15.433 1.00 85.88 262 PRO A CA 1
ATOM 2054 C C . PRO A 1 262 ? 16.413 7.410 16.354 1.00 85.88 262 PRO A C 1
ATOM 2056 O O . PRO A 1 262 ? 16.661 6.205 16.428 1.00 85.88 262 PRO A O 1
ATOM 2059 N N . SER A 1 263 ? 15.403 7.960 17.038 1.00 81.94 263 SER A N 1
ATOM 2060 C CA . SER A 1 263 ? 14.578 7.203 17.988 1.00 81.94 263 SER A CA 1
ATOM 2061 C C . SER A 1 263 ? 13.843 6.035 17.324 1.00 81.94 263 SER A C 1
ATOM 2063 O O . SER A 1 263 ? 13.638 5.002 17.959 1.00 81.94 263 SER A O 1
ATOM 2065 N N . PHE A 1 264 ? 13.503 6.178 16.041 1.00 82.69 264 PHE A N 1
ATOM 2066 C CA . PHE A 1 264 ? 12.651 5.258 15.299 1.00 82.69 264 PHE A CA 1
ATOM 2067 C C . PHE A 1 264 ? 13.379 4.059 14.685 1.00 82.69 264 PHE A C 1
ATOM 2069 O O . PHE A 1 264 ? 12.724 3.088 14.318 1.00 82.69 264 PHE A O 1
ATOM 2076 N N . ILE A 1 265 ? 14.711 4.105 14.589 1.00 87.25 265 ILE A N 1
ATOM 2077 C CA . ILE A 1 265 ? 15.532 2.996 14.069 1.00 87.25 265 ILE A CA 1
ATOM 2078 C C . ILE A 1 265 ? 16.586 2.506 15.074 1.00 87.25 265 ILE A C 1
ATOM 2080 O O . ILE A 1 265 ? 17.419 1.659 14.758 1.00 87.25 265 ILE A O 1
ATOM 2084 N N . SER A 1 266 ? 16.541 3.022 16.304 1.00 83.94 266 SER A N 1
ATOM 2085 C CA . SER A 1 266 ? 17.545 2.824 17.360 1.00 83.94 266 SER A CA 1
ATOM 2086 C C . SER A 1 266 ? 17.838 1.366 17.742 1.00 83.94 266 SER A C 1
ATOM 2088 O O . SER A 1 266 ? 18.847 1.097 18.398 1.00 83.94 266 SER A O 1
ATOM 2090 N N . ARG A 1 267 ? 16.969 0.415 17.376 1.00 83.81 267 ARG A N 1
ATOM 2091 C CA . ARG A 1 267 ? 17.130 -1.012 17.691 1.00 83.81 267 ARG A CA 1
ATOM 2092 C C . ARG A 1 267 ? 17.941 -1.771 16.642 1.00 83.81 267 ARG A C 1
ATOM 2094 O O . ARG A 1 267 ? 18.519 -2.799 16.989 1.00 83.81 267 ARG A O 1
ATOM 2101 N N . VAL A 1 268 ? 18.006 -1.281 15.398 1.00 87.88 268 VAL A N 1
ATOM 2102 C CA . VAL A 1 268 ? 18.675 -1.966 14.274 1.00 87.88 268 VAL A CA 1
ATOM 2103 C C . VAL A 1 268 ? 20.145 -2.236 14.598 1.00 87.88 268 VAL A C 1
ATOM 2105 O O . VAL A 1 268 ? 20.619 -3.353 14.417 1.00 87.88 268 VAL A O 1
ATOM 2108 N N . GLY A 1 269 ? 20.847 -1.238 15.141 1.00 84.50 269 GLY A N 1
ATOM 2109 C CA . GLY A 1 269 ? 22.262 -1.350 15.505 1.00 84.50 269 GLY A CA 1
ATOM 2110 C C . GLY A 1 269 ? 22.561 -2.076 16.823 1.00 84.50 269 GLY A C 1
ATOM 2111 O O . GLY A 1 269 ? 23.731 -2.206 17.172 1.00 84.50 269 GLY A O 1
ATOM 2112 N N . ARG A 1 270 ? 21.553 -2.527 17.586 1.00 86.81 270 ARG A N 1
ATOM 2113 C CA . ARG A 1 270 ? 21.767 -3.157 18.904 1.00 86.81 270 ARG A CA 1
ATOM 2114 C C . ARG A 1 270 ? 21.962 -4.673 18.774 1.00 86.81 270 ARG A C 1
ATOM 2116 O O . ARG A 1 270 ? 21.054 -5.328 18.250 1.00 86.81 270 ARG A O 1
ATOM 2123 N N . PRO A 1 271 ? 23.074 -5.256 19.270 1.00 87.25 271 PRO A N 1
ATOM 2124 C CA . PRO A 1 271 ? 23.346 -6.690 19.143 1.00 87.25 271 PRO A CA 1
ATOM 2125 C C . PRO A 1 271 ? 22.219 -7.582 19.681 1.00 87.25 271 PRO A C 1
ATOM 2127 O O . PRO A 1 271 ? 21.769 -8.493 18.996 1.00 87.25 271 PRO A O 1
ATOM 2130 N N . GLU A 1 272 ? 21.689 -7.263 20.861 1.00 85.12 272 GLU A N 1
ATOM 2131 C CA . GLU A 1 272 ? 20.648 -8.027 21.558 1.00 85.12 272 GLU A CA 1
ATOM 2132 C C . GLU A 1 272 ? 19.225 -7.809 21.011 1.00 85.12 272 GLU A C 1
ATOM 2134 O O . GLU A 1 272 ? 18.262 -8.385 21.520 1.00 85.12 272 GLU A O 1
ATOM 2139 N N . ARG A 1 273 ? 19.067 -6.951 19.993 1.00 84.94 273 ARG A N 1
ATOM 2140 C CA . ARG A 1 273 ? 17.786 -6.669 19.329 1.00 84.94 273 ARG A CA 1
ATOM 2141 C C . ARG A 1 273 ? 17.904 -6.887 17.824 1.00 84.94 273 ARG A C 1
ATOM 2143 O O . ARG A 1 273 ? 17.576 -7.964 17.334 1.00 84.94 273 ARG A O 1
ATOM 2150 N N . GLY A 1 274 ? 18.365 -5.871 17.092 1.00 88.00 274 GLY A N 1
ATOM 2151 C CA . GLY A 1 274 ? 18.519 -5.930 15.643 1.00 88.00 274 GLY A CA 1
ATOM 2152 C C . GLY A 1 274 ? 19.512 -7.004 15.208 1.00 88.00 274 GLY A C 1
ATOM 2153 O O . GLY A 1 274 ? 19.228 -7.721 14.253 1.00 88.00 274 GLY A O 1
ATOM 2154 N N . GLY A 1 275 ? 20.608 -7.188 15.954 1.00 89.81 275 GLY A N 1
ATOM 2155 C CA . GLY A 1 275 ? 21.592 -8.246 15.701 1.00 89.81 275 GLY A CA 1
ATOM 2156 C C . GLY A 1 275 ? 20.981 -9.649 15.743 1.00 89.81 275 GLY A C 1
ATOM 2157 O O . GLY A 1 275 ? 21.058 -10.379 14.757 1.00 89.81 275 GLY A O 1
ATOM 2158 N N . GLU A 1 276 ? 20.283 -9.997 16.827 1.00 91.12 276 GLU A N 1
ATOM 2159 C CA . GLU A 1 276 ? 19.564 -11.277 16.940 1.00 91.12 276 GLU A CA 1
ATOM 2160 C C . GLU A 1 276 ? 18.537 -11.488 15.819 1.00 91.12 276 GLU A C 1
ATOM 2162 O O . GLU A 1 276 ? 18.400 -12.595 15.285 1.00 91.12 276 GLU A O 1
ATOM 2167 N N . TRP A 1 277 ? 17.837 -10.426 15.411 1.00 91.31 277 TRP A N 1
ATOM 2168 C CA . TRP A 1 277 ? 16.880 -10.491 14.308 1.00 91.31 277 TRP A CA 1
ATOM 2169 C C . TRP A 1 277 ? 17.571 -10.754 12.965 1.00 91.31 277 TRP A C 1
ATOM 2171 O O . TRP A 1 277 ? 17.115 -11.598 12.190 1.00 91.31 277 TRP A O 1
ATOM 2181 N N . ILE A 1 278 ? 18.682 -10.067 12.690 1.00 93.81 278 ILE A N 1
ATOM 2182 C CA . ILE A 1 278 ? 19.508 -10.279 11.494 1.00 93.81 278 ILE A CA 1
ATOM 2183 C C . ILE A 1 278 ? 19.982 -11.734 11.453 1.00 93.81 278 ILE A C 1
ATOM 2185 O O . ILE A 1 278 ? 19.706 -12.434 10.477 1.00 93.81 278 ILE A O 1
ATOM 2189 N N . SER A 1 279 ? 20.566 -12.235 12.545 1.00 94.38 279 SER A N 1
ATOM 2190 C CA . SER A 1 279 ? 21.026 -13.624 12.627 1.00 94.38 279 SER A CA 1
ATOM 2191 C C . SER A 1 279 ? 19.886 -14.637 12.487 1.00 94.38 279 SER A C 1
ATOM 2193 O O . SER A 1 279 ? 20.058 -15.697 11.886 1.00 94.38 279 SER A O 1
ATOM 2195 N N . TYR A 1 280 ? 18.689 -14.336 13.000 1.00 95.06 280 TYR A N 1
ATOM 2196 C CA . TYR A 1 280 ? 17.505 -15.164 12.771 1.00 95.06 280 TYR A CA 1
ATOM 2197 C C . TYR A 1 280 ? 17.123 -15.226 11.282 1.00 95.06 280 TYR A C 1
ATOM 2199 O O . TYR A 1 280 ? 16.859 -16.314 10.760 1.00 95.06 280 TYR A O 1
ATOM 2207 N N . LEU A 1 281 ? 17.115 -14.085 10.583 1.00 93.69 281 LEU A N 1
ATOM 2208 C CA . LEU A 1 281 ? 16.810 -14.024 9.150 1.00 93.69 281 LEU A CA 1
ATOM 2209 C C . LEU A 1 281 ? 17.841 -14.790 8.311 1.00 93.69 281 LEU A C 1
ATOM 2211 O O . LEU A 1 281 ? 17.446 -15.496 7.379 1.00 93.69 281 LEU A O 1
ATOM 2215 N N . GLU A 1 282 ? 19.124 -14.688 8.658 1.00 95.31 282 GLU A N 1
ATOM 2216 C CA . GLU A 1 282 ? 20.219 -15.432 8.024 1.00 95.31 282 GLU A CA 1
ATOM 2217 C C . GLU A 1 282 ? 20.047 -16.940 8.212 1.00 95.31 282 GLU A C 1
ATOM 2219 O O . GLU A 1 282 ? 19.926 -17.665 7.224 1.00 95.31 282 GLU A O 1
ATOM 2224 N N . ARG A 1 283 ? 19.897 -17.411 9.460 1.00 97.38 283 ARG A N 1
ATOM 2225 C CA . ARG A 1 283 ? 19.671 -18.837 9.761 1.00 97.38 283 ARG A CA 1
ATOM 2226 C C . ARG A 1 283 ? 18.451 -19.396 9.034 1.00 97.38 283 ARG A C 1
ATOM 2228 O O . ARG A 1 283 ? 18.487 -20.521 8.534 1.00 97.38 283 ARG A O 1
ATOM 2235 N N . ARG A 1 284 ? 17.359 -18.623 8.965 1.00 96.69 284 ARG A N 1
ATOM 2236 C CA . ARG A 1 284 ? 16.137 -19.018 8.250 1.00 96.69 284 ARG A CA 1
ATOM 2237 C C . ARG A 1 284 ? 16.382 -19.141 6.746 1.00 96.69 284 ARG A C 1
ATOM 2239 O O . ARG A 1 284 ? 15.902 -20.101 6.141 1.00 96.69 284 ARG A O 1
ATOM 2246 N N . ARG A 1 285 ? 17.107 -18.193 6.141 1.00 94.38 285 ARG A N 1
ATOM 2247 C CA . ARG A 1 285 ? 17.483 -18.261 4.721 1.00 94.38 285 ARG A CA 1
ATOM 2248 C C . ARG A 1 285 ? 18.328 -19.502 4.457 1.00 94.38 285 ARG A C 1
ATOM 2250 O O . ARG A 1 285 ? 17.936 -20.306 3.624 1.00 94.38 285 ARG A O 1
ATOM 2257 N N . GLU A 1 286 ? 19.406 -19.700 5.208 1.00 95.75 286 GLU A N 1
ATOM 2258 C CA . GLU A 1 286 ? 20.296 -20.852 5.027 1.00 95.75 286 GLU A CA 1
ATOM 2259 C C . GLU A 1 286 ? 19.556 -22.181 5.208 1.00 95.75 286 GLU A C 1
ATOM 2261 O O . GLU A 1 286 ? 19.774 -23.132 4.464 1.00 95.75 286 GLU A O 1
ATOM 2266 N N . ALA A 1 287 ? 18.647 -22.267 6.186 1.00 96.81 287 ALA A N 1
ATOM 2267 C CA . ALA A 1 287 ? 17.798 -23.442 6.354 1.00 96.81 287 ALA A CA 1
ATOM 2268 C C . ALA A 1 287 ? 16.901 -23.676 5.133 1.00 96.81 287 ALA A C 1
ATOM 2270 O O . ALA A 1 287 ? 16.762 -24.816 4.695 1.00 96.81 287 ALA A O 1
ATOM 2271 N N . THR A 1 288 ? 16.330 -22.608 4.573 1.00 94.88 288 THR A N 1
ATOM 2272 C CA . THR A 1 288 ? 15.504 -22.677 3.362 1.00 94.88 288 THR A CA 1
ATOM 2273 C C . THR A 1 288 ? 16.335 -23.140 2.168 1.00 94.88 288 THR A C 1
ATOM 2275 O O . THR A 1 288 ? 15.945 -24.089 1.501 1.00 94.88 288 THR A O 1
ATOM 2278 N N . GLU A 1 289 ? 17.503 -22.542 1.938 1.00 94.56 289 GLU A N 1
ATOM 2279 C CA . GLU A 1 289 ? 18.422 -22.905 0.851 1.00 94.56 289 GLU A CA 1
ATOM 2280 C C . GLU A 1 289 ? 18.879 -24.366 0.961 1.00 94.56 289 GLU A C 1
ATOM 2282 O O . GLU A 1 289 ? 18.852 -25.095 -0.028 1.00 94.56 289 GLU A O 1
ATOM 2287 N N . ARG A 1 290 ? 19.193 -24.845 2.175 1.00 96.25 290 ARG A N 1
ATOM 2288 C CA . ARG A 1 290 ? 19.502 -26.264 2.414 1.00 96.25 290 ARG A CA 1
ATOM 2289 C C . ARG A 1 290 ? 18.343 -27.186 2.043 1.00 96.25 290 ARG A C 1
ATOM 2291 O O . ARG A 1 290 ? 18.582 -28.245 1.470 1.00 96.25 290 ARG A O 1
ATOM 2298 N N . TRP A 1 291 ? 17.106 -26.821 2.380 1.00 97.62 291 TRP A N 1
ATOM 2299 C CA . TRP A 1 291 ? 15.931 -27.618 2.017 1.00 97.62 291 TRP A CA 1
ATOM 2300 C C . TRP A 1 291 ? 15.652 -27.587 0.517 1.00 97.62 291 TRP A C 1
ATOM 2302 O O . TRP A 1 291 ? 15.402 -28.642 -0.055 1.00 97.62 291 TRP A O 1
ATOM 2312 N N . VAL A 1 292 ? 15.754 -26.420 -0.120 1.00 95.25 292 VAL A N 1
ATOM 2313 C CA . VAL A 1 292 ? 15.623 -26.263 -1.576 1.00 95.25 292 VAL A CA 1
ATOM 2314 C C . VAL A 1 292 ? 16.629 -27.166 -2.293 1.00 95.25 292 VAL A C 1
ATOM 2316 O O . VAL A 1 292 ? 16.219 -27.984 -3.112 1.00 95.25 292 VAL A O 1
ATOM 2319 N N . ALA A 1 293 ? 17.910 -27.112 -1.914 1.00 93.88 293 ALA A N 1
ATOM 2320 C CA . ALA A 1 293 ? 18.951 -27.964 -2.490 1.00 93.88 293 ALA A CA 1
ATOM 2321 C C . ALA A 1 293 ? 18.719 -29.458 -2.202 1.00 93.88 293 ALA A C 1
ATOM 2323 O O . ALA A 1 293 ? 18.855 -30.301 -3.088 1.00 93.88 293 ALA A O 1
ATOM 2324 N N . ARG A 1 294 ? 18.322 -29.813 -0.971 1.00 95.75 294 ARG A N 1
ATOM 2325 C CA . ARG A 1 294 ? 18.017 -31.204 -0.591 1.00 95.75 294 ARG A CA 1
ATOM 2326 C C . ARG A 1 294 ? 16.855 -31.789 -1.393 1.00 95.75 294 ARG A C 1
ATOM 2328 O O . ARG A 1 294 ? 16.859 -32.985 -1.667 1.00 95.75 294 ARG A O 1
ATOM 2335 N N . LEU A 1 295 ? 15.863 -30.968 -1.721 1.00 95.94 295 LEU A N 1
ATOM 2336 C CA . LEU A 1 295 ? 14.701 -31.354 -2.519 1.00 95.94 295 LEU A CA 1
ATOM 2337 C C . LEU A 1 295 ? 14.963 -31.253 -4.033 1.00 95.94 295 LEU A C 1
ATOM 2339 O O . LEU A 1 295 ? 14.087 -31.616 -4.807 1.00 95.94 295 LEU A O 1
ATOM 2343 N N . GLY A 1 296 ? 16.139 -30.770 -4.458 1.00 92.19 296 GLY A N 1
ATOM 2344 C CA . GLY A 1 296 ? 16.472 -30.555 -5.870 1.00 92.19 296 GLY A CA 1
ATOM 2345 C C . GLY A 1 296 ? 15.715 -29.395 -6.527 1.00 92.19 296 GLY A C 1
ATOM 2346 O O . GLY A 1 296 ? 15.665 -29.319 -7.750 1.00 92.19 296 GLY A O 1
ATOM 2347 N N . LEU A 1 297 ? 15.129 -28.495 -5.731 1.00 89.44 297 LEU A N 1
ATOM 2348 C CA . LEU A 1 297 ? 14.324 -27.354 -6.193 1.00 89.44 297 LEU A CA 1
ATOM 2349 C C . LEU A 1 297 ? 15.177 -26.159 -6.659 1.00 89.44 297 LEU A C 1
ATOM 2351 O O . LEU A 1 297 ? 14.642 -25.144 -7.096 1.00 89.44 297 LEU A O 1
ATOM 2355 N N . ASP A 1 298 ? 16.501 -26.252 -6.537 1.00 84.88 298 ASP A N 1
ATOM 2356 C CA . ASP A 1 298 ? 17.486 -25.285 -7.033 1.00 84.88 298 ASP A CA 1
ATOM 2357 C C . ASP A 1 298 ? 17.855 -25.506 -8.509 1.00 84.88 298 ASP A C 1
ATOM 2359 O O . ASP A 1 298 ? 18.614 -24.723 -9.085 1.00 84.88 298 ASP A O 1
ATOM 2363 N N . ARG A 1 299 ? 17.323 -26.560 -9.139 1.00 82.38 299 ARG A N 1
ATOM 2364 C CA . ARG A 1 299 ? 17.621 -26.936 -10.523 1.00 82.38 299 ARG A CA 1
ATOM 2365 C C . ARG A 1 299 ? 16.389 -26.765 -11.395 1.00 82.38 299 ARG A C 1
ATOM 2367 O O . ARG A 1 299 ? 15.281 -27.117 -11.009 1.00 82.38 299 ARG A O 1
ATOM 2374 N N . ARG A 1 300 ? 16.602 -26.266 -12.611 1.00 70.81 300 ARG A N 1
ATOM 2375 C CA . ARG A 1 300 ? 15.601 -26.356 -13.675 1.00 70.81 300 ARG A CA 1
ATOM 2376 C C . ARG A 1 300 ? 15.707 -27.725 -14.335 1.00 70.81 300 ARG A C 1
ATOM 2378 O O . ARG A 1 300 ? 16.790 -28.104 -14.779 1.00 70.81 300 ARG A O 1
ATOM 2385 N N . GLU A 1 301 ? 14.598 -28.452 -14.402 1.00 70.12 301 GLU A N 1
ATOM 2386 C CA . GLU A 1 301 ? 14.514 -29.671 -15.202 1.00 70.12 301 GLU A CA 1
ATOM 2387 C C . GLU A 1 301 ? 14.392 -29.299 -16.685 1.00 70.12 301 GLU A C 1
ATOM 2389 O O . GLU A 1 301 ? 13.384 -28.751 -17.121 1.00 70.12 301 GLU A O 1
ATOM 2394 N N . GLY A 1 302 ? 15.445 -29.585 -17.455 1.00 67.75 302 GLY A N 1
ATOM 2395 C CA . GLY A 1 302 ? 15.480 -29.400 -18.907 1.00 67.75 302 GLY A CA 1
ATOM 2396 C C . GLY A 1 302 ? 15.678 -27.944 -19.379 1.00 67.75 302 GLY A C 1
ATOM 2397 O O . GLY A 1 302 ? 15.257 -26.996 -18.716 1.00 67.75 302 GLY A O 1
ATOM 2398 N N . PRO A 1 303 ? 16.330 -27.735 -20.539 1.00 65.25 303 PRO A N 1
ATOM 2399 C CA . PRO A 1 303 ? 16.530 -26.403 -21.119 1.00 65.25 303 PRO A CA 1
ATOM 2400 C C . PRO A 1 303 ? 15.243 -25.778 -21.692 1.00 65.25 303 PRO A C 1
ATOM 2402 O O . PRO A 1 303 ? 15.193 -24.559 -21.842 1.00 65.25 303 PRO A O 1
ATOM 2405 N N . ASP A 1 304 ? 14.208 -26.588 -21.955 1.00 72.44 304 ASP A N 1
ATOM 2406 C CA . ASP A 1 304 ? 13.022 -26.194 -22.736 1.00 72.44 304 ASP A CA 1
ATOM 2407 C C . ASP A 1 304 ? 11.738 -25.994 -21.906 1.00 72.44 304 ASP A C 1
ATOM 2409 O O . ASP A 1 304 ? 10.675 -25.727 -22.467 1.00 72.44 304 ASP A O 1
ATOM 2413 N N . ALA A 1 305 ? 11.797 -26.111 -20.574 1.00 70.56 305 ALA A N 1
ATOM 2414 C CA . ALA A 1 305 ? 10.625 -25.867 -19.734 1.00 70.56 305 ALA A CA 1
ATOM 2415 C C . ALA A 1 305 ? 10.196 -24.381 -19.799 1.00 70.56 305 ALA A C 1
ATOM 2417 O O . ALA A 1 305 ? 11.055 -23.488 -19.734 1.00 70.56 305 ALA A O 1
ATOM 2418 N N . PRO A 1 306 ? 8.886 -24.078 -19.902 1.00 74.56 306 PRO A N 1
ATOM 2419 C CA . PRO A 1 306 ? 8.410 -22.702 -19.979 1.00 74.56 306 PRO A CA 1
ATOM 2420 C C . PRO A 1 306 ? 8.807 -21.918 -18.722 1.00 74.56 306 PRO A C 1
ATOM 2422 O O . PRO A 1 306 ? 8.767 -22.422 -17.601 1.00 74.56 306 PRO A O 1
ATOM 2425 N N . ALA A 1 307 ? 9.199 -20.650 -18.890 1.00 73.50 307 ALA A N 1
ATOM 2426 C CA . ALA A 1 307 ? 9.646 -19.834 -17.760 1.00 73.50 307 ALA A CA 1
ATOM 2427 C C . ALA A 1 307 ? 8.527 -19.516 -16.754 1.00 73.50 307 ALA A C 1
ATOM 2429 O O . ALA A 1 307 ? 8.819 -19.224 -15.594 1.00 73.50 307 ALA A O 1
ATOM 2430 N N . VAL A 1 308 ? 7.277 -19.561 -17.216 1.00 79.44 308 VAL A N 1
ATOM 2431 C CA . VAL A 1 308 ? 6.048 -19.391 -16.444 1.00 79.44 308 VAL A CA 1
ATOM 2432 C C . VAL A 1 308 ? 5.020 -20.363 -17.015 1.00 79.44 308 VAL A C 1
ATOM 2434 O O . VAL A 1 308 ? 4.852 -20.424 -18.231 1.00 79.44 308 VAL A O 1
ATOM 2437 N N . GLU A 1 309 ? 4.323 -21.080 -16.141 1.00 81.94 309 GLU A N 1
ATOM 2438 C CA . GLU A 1 309 ? 3.210 -21.960 -16.490 1.00 81.94 309 GLU A CA 1
ATOM 2439 C C . GLU A 1 309 ? 1.964 -21.515 -15.720 1.00 81.94 309 GLU A C 1
ATOM 2441 O O . GLU A 1 309 ? 2.038 -21.157 -14.540 1.00 81.94 309 GLU A O 1
ATOM 2446 N N . LEU A 1 310 ? 0.819 -21.496 -16.400 1.00 81.81 310 LEU A N 1
ATOM 2447 C CA . LEU A 1 310 ? -0.461 -21.232 -15.760 1.00 81.81 310 LEU A CA 1
ATOM 2448 C C . LEU A 1 310 ? -0.908 -22.500 -15.032 1.00 81.81 310 LEU A C 1
ATOM 2450 O O . LEU A 1 310 ? -1.403 -23.431 -15.654 1.00 81.81 310 LEU A O 1
ATOM 2454 N N . VAL A 1 311 ? -0.708 -22.531 -13.716 1.00 84.06 311 VAL A N 1
ATOM 2455 C CA . VAL A 1 311 ? -1.008 -23.719 -12.899 1.00 84.06 311 VAL A CA 1
ATOM 2456 C C . VAL A 1 311 ? -2.506 -23.854 -12.613 1.00 84.06 311 VAL A C 1
ATOM 2458 O O . VAL A 1 311 ? -3.018 -24.963 -12.508 1.00 84.06 311 VAL A O 1
ATOM 2461 N N . HIS A 1 312 ? -3.209 -22.731 -12.453 1.00 79.81 312 HIS A N 1
ATOM 2462 C CA . HIS A 1 312 ? -4.616 -22.708 -12.056 1.00 79.81 312 HIS A CA 1
ATOM 2463 C C . HIS A 1 312 ? -5.297 -21.410 -12.496 1.00 79.81 312 HIS A C 1
ATOM 2465 O O . HIS A 1 312 ? -4.673 -20.346 -12.480 1.00 79.81 312 HIS A O 1
ATOM 2471 N N . VAL A 1 313 ? -6.580 -21.504 -12.846 1.00 78.44 313 VAL A N 1
ATOM 2472 C CA . VAL A 1 313 ? -7.486 -20.376 -13.096 1.00 78.44 313 VAL A CA 1
ATOM 2473 C C . VAL A 1 313 ? -8.754 -20.613 -12.285 1.00 78.44 313 VAL A C 1
ATOM 2475 O O . VAL A 1 313 ? -9.312 -21.707 -12.318 1.00 78.44 313 VAL A O 1
ATOM 2478 N N . ASP A 1 314 ? -9.216 -19.593 -11.565 1.00 74.31 314 ASP A N 1
ATOM 2479 C CA . ASP A 1 314 ? -10.529 -19.620 -10.926 1.00 74.31 314 ASP A CA 1
ATOM 2480 C C . ASP A 1 314 ? -11.608 -19.215 -11.943 1.00 74.31 314 ASP A C 1
ATOM 2482 O O . ASP A 1 314 ? -11.640 -18.069 -12.396 1.00 74.31 314 ASP A O 1
ATOM 2486 N N . GLY A 1 315 ? -12.494 -20.156 -12.281 1.00 79.31 315 GLY A N 1
ATOM 2487 C CA . GLY A 1 315 ? -13.581 -19.973 -13.248 1.00 79.31 315 GLY A CA 1
ATOM 2488 C C . GLY A 1 315 ? -13.235 -20.420 -14.672 1.00 79.31 315 GLY A C 1
ATOM 2489 O O . GLY A 1 315 ? -12.127 -20.876 -14.951 1.00 79.31 315 GLY A O 1
ATOM 2490 N N . ASP A 1 316 ? -14.208 -20.300 -15.573 1.00 84.69 316 ASP A N 1
ATOM 2491 C CA . ASP A 1 316 ? -14.090 -20.645 -16.991 1.00 84.69 316 ASP A CA 1
ATOM 2492 C C . ASP A 1 316 ? -14.795 -19.604 -17.885 1.00 84.69 316 ASP A C 1
ATOM 2494 O O . ASP A 1 316 ? -15.348 -18.604 -17.412 1.00 84.69 316 ASP A O 1
ATOM 2498 N N . GLU A 1 317 ? -14.717 -19.808 -19.200 1.00 86.81 317 GLU A N 1
ATOM 2499 C CA . GLU A 1 317 ? -15.354 -18.943 -20.199 1.00 86.81 317 GLU A CA 1
ATOM 2500 C C . GLU A 1 317 ? -16.879 -18.886 -20.027 1.00 86.81 317 GLU A C 1
ATOM 2502 O O . GLU A 1 317 ? -17.476 -17.817 -20.161 1.00 86.81 317 GLU A O 1
ATOM 2507 N N . ASP A 1 318 ? -17.504 -20.005 -19.658 1.00 88.69 318 ASP A N 1
ATOM 2508 C CA . ASP A 1 318 ? -18.954 -20.091 -19.506 1.00 88.69 318 ASP A CA 1
ATOM 2509 C C . ASP A 1 318 ? -19.429 -19.264 -18.304 1.00 88.69 318 ASP A C 1
ATOM 2511 O O . ASP A 1 318 ? -20.413 -18.528 -18.403 1.00 88.69 318 ASP A O 1
ATOM 2515 N N . LEU A 1 319 ? -18.704 -19.323 -17.183 1.00 84.56 319 LEU A N 1
ATOM 2516 C CA . LEU A 1 319 ? -18.946 -18.495 -16.002 1.00 84.56 319 LEU A CA 1
ATOM 2517 C C . LEU A 1 319 ? -18.716 -17.010 -16.293 1.00 84.56 319 LEU A C 1
ATOM 2519 O O . LEU A 1 319 ? -19.498 -16.172 -15.840 1.00 84.56 319 LEU A O 1
ATOM 2523 N N . LEU A 1 320 ? -17.682 -16.670 -17.071 1.00 84.56 320 LEU A N 1
ATOM 2524 C CA . LEU A 1 320 ? -17.434 -15.293 -17.500 1.00 84.56 320 LEU A CA 1
ATOM 2525 C C . LEU A 1 320 ? -18.615 -14.747 -18.313 1.00 84.56 320 LEU A C 1
ATOM 2527 O O . LEU A 1 320 ? -19.146 -13.682 -17.987 1.00 84.56 320 LEU A O 1
ATOM 2531 N N . LEU A 1 321 ? -19.034 -15.476 -19.348 1.00 88.31 321 LEU A N 1
ATOM 2532 C CA . LEU A 1 321 ? -20.147 -15.084 -20.210 1.00 88.31 321 LEU A CA 1
ATOM 2533 C C . LEU A 1 321 ? -21.467 -15.035 -19.431 1.00 88.31 321 LEU A C 1
ATOM 2535 O O . LEU A 1 321 ? -22.245 -14.096 -19.608 1.00 88.31 321 LEU A O 1
ATOM 2539 N N . ALA A 1 322 ? -21.697 -15.988 -18.519 1.00 87.50 322 ALA A N 1
ATOM 2540 C CA . ALA A 1 322 ? -22.883 -16.008 -17.666 1.00 87.50 322 ALA A CA 1
ATOM 2541 C C . ALA A 1 322 ? -22.954 -14.751 -16.806 1.00 87.50 322 ALA A C 1
ATOM 2543 O O . ALA A 1 322 ? -23.974 -14.063 -16.814 1.00 87.50 322 ALA A O 1
ATOM 2544 N N . ALA A 1 323 ? -21.851 -14.407 -16.139 1.00 80.00 323 ALA A N 1
ATOM 2545 C CA . ALA A 1 323 ? -21.759 -13.204 -15.330 1.00 80.00 323 ALA A CA 1
ATOM 2546 C C . ALA A 1 323 ? -21.935 -11.931 -16.173 1.00 80.00 323 ALA A C 1
ATOM 2548 O O . ALA A 1 323 ? -22.638 -11.015 -15.751 1.00 80.00 323 ALA A O 1
ATOM 2549 N N . SER A 1 324 ? -21.341 -11.857 -17.370 1.00 81.25 324 SER A N 1
ATOM 2550 C CA . SER A 1 324 ? -21.469 -10.677 -18.238 1.00 81.25 324 SER A CA 1
ATOM 2551 C C . SER A 1 324 ? -22.885 -10.457 -18.770 1.00 81.25 324 SER A C 1
ATOM 2553 O O . SER A 1 324 ? -23.303 -9.311 -18.916 1.00 81.25 324 SER A O 1
ATOM 2555 N N . LEU A 1 325 ? -23.638 -11.527 -19.032 1.00 84.88 325 LEU A N 1
ATOM 2556 C CA . LEU A 1 325 ? -25.023 -11.429 -19.494 1.00 84.88 325 LEU A CA 1
ATOM 2557 C C . LEU A 1 325 ? -26.024 -11.274 -18.344 1.00 84.88 325 LEU A C 1
ATOM 2559 O O . LEU A 1 325 ? -27.153 -10.852 -18.592 1.00 84.88 325 LEU A O 1
ATOM 2563 N N . TYR A 1 326 ? -25.627 -11.588 -17.104 1.00 79.06 326 TYR A N 1
ATOM 2564 C CA . TYR A 1 326 ? -26.544 -11.745 -15.974 1.00 79.06 326 TYR A CA 1
ATOM 2565 C C . TYR A 1 326 ? -27.427 -10.512 -15.707 1.00 79.06 326 TYR A C 1
ATOM 2567 O O . TYR A 1 326 ? -28.616 -10.648 -15.435 1.00 79.06 326 TYR A O 1
ATOM 2575 N N . GLU A 1 327 ? -26.884 -9.294 -15.824 1.00 71.44 327 GLU A N 1
ATOM 2576 C CA . GLU A 1 327 ? -27.663 -8.056 -15.626 1.00 71.44 327 GLU A CA 1
ATOM 2577 C C . GLU A 1 327 ? -28.831 -7.895 -16.613 1.00 71.44 327 GLU A C 1
ATOM 2579 O O . GLU A 1 327 ? -29.813 -7.225 -16.296 1.00 71.44 327 GLU A O 1
ATOM 2584 N N . ALA A 1 328 ? -28.730 -8.493 -17.800 1.00 82.56 328 ALA A N 1
ATOM 2585 C CA . ALA A 1 328 ? -29.716 -8.376 -18.868 1.00 82.56 328 ALA A CA 1
ATOM 2586 C C . ALA A 1 328 ? -30.744 -9.523 -18.881 1.00 82.56 328 ALA A C 1
ATOM 2588 O O . ALA A 1 328 ? -31.654 -9.522 -19.711 1.00 82.56 328 ALA A O 1
ATOM 2589 N N . THR A 1 329 ? -30.623 -10.506 -17.984 1.00 81.19 329 THR A N 1
ATOM 2590 C CA . THR A 1 329 ? -31.484 -11.697 -17.938 1.00 81.19 329 THR A CA 1
ATOM 2591 C C . THR A 1 329 ? -32.371 -11.717 -16.693 1.00 81.19 329 THR A C 1
ATOM 2593 O O . THR A 1 329 ? -31.996 -11.256 -15.622 1.00 81.19 329 THR A O 1
ATOM 2596 N N . GLY A 1 330 ? -33.575 -12.277 -16.841 1.00 80.94 330 GLY A N 1
ATOM 2597 C CA . GLY A 1 330 ? -34.486 -12.588 -15.732 1.00 80.94 330 GLY A CA 1
ATOM 2598 C C . GLY A 1 330 ? -34.403 -14.043 -15.254 1.00 80.94 330 GLY A C 1
ATOM 2599 O O . GLY A 1 330 ? -35.292 -14.501 -14.540 1.00 80.94 330 GLY A O 1
ATOM 2600 N N . LEU A 1 331 ? -33.403 -14.802 -15.710 1.00 83.19 331 LEU A N 1
ATOM 2601 C CA . LEU A 1 331 ? -33.230 -16.223 -15.401 1.00 83.19 331 LEU A CA 1
ATOM 2602 C C . LEU A 1 331 ? -32.240 -16.432 -14.242 1.00 83.19 331 LEU A C 1
ATOM 2604 O O . LEU A 1 331 ? -31.282 -15.670 -14.128 1.00 83.19 331 LEU A O 1
ATOM 2608 N N . PRO A 1 332 ? -32.406 -17.497 -13.431 1.00 80.88 332 PRO A N 1
ATOM 2609 C CA . PRO A 1 332 ? -31.416 -17.883 -12.427 1.00 80.88 332 PRO A CA 1
ATOM 2610 C C . PRO A 1 332 ? -30.045 -18.173 -13.048 1.00 80.88 332 PRO A C 1
ATOM 2612 O O . PRO A 1 332 ? -29.968 -18.740 -14.137 1.00 80.88 332 PRO A O 1
ATOM 2615 N N . GLU A 1 333 ? -28.967 -17.877 -12.322 1.00 77.94 333 GLU A N 1
ATOM 2616 C CA . GLU A 1 333 ? -27.584 -18.024 -12.808 1.00 77.94 333 GLU A CA 1
ATOM 2617 C C . GLU A 1 333 ? -27.296 -19.436 -13.331 1.00 77.94 333 GLU A C 1
ATOM 2619 O O . GLU A 1 333 ? -26.805 -19.593 -14.443 1.00 77.94 333 GLU A O 1
ATOM 2624 N N . ALA A 1 334 ? -27.727 -20.468 -12.599 1.00 83.56 334 ALA A N 1
ATOM 2625 C CA . ALA A 1 334 ? -27.564 -21.861 -13.013 1.00 83.56 334 ALA A CA 1
ATOM 2626 C C . ALA A 1 334 ? -28.196 -22.167 -14.385 1.00 83.56 334 ALA A C 1
ATOM 2628 O O . ALA A 1 334 ? -27.673 -22.979 -15.146 1.00 83.56 334 ALA A O 1
ATOM 2629 N N . GLU A 1 335 ? -29.314 -21.515 -14.718 1.00 89.38 335 GLU A N 1
ATOM 2630 C CA . GLU A 1 335 ? -29.967 -21.661 -16.019 1.00 89.38 335 GLU A CA 1
ATOM 2631 C C . GLU A 1 335 ? -29.205 -20.913 -17.119 1.00 89.38 335 GLU A C 1
ATOM 2633 O O . GLU A 1 335 ? -29.098 -21.417 -18.236 1.00 89.38 335 GLU A O 1
ATOM 2638 N N . VAL A 1 336 ? -28.645 -19.742 -16.807 1.00 89.88 336 VAL A N 1
ATOM 2639 C CA . VAL A 1 336 ? -27.803 -18.966 -17.729 1.00 89.88 336 VAL A CA 1
ATOM 2640 C C . VAL A 1 336 ? -26.534 -19.748 -18.066 1.00 89.88 336 VAL A C 1
ATOM 2642 O O . VAL A 1 336 ? -26.263 -19.979 -19.242 1.00 89.88 336 VAL A O 1
ATOM 2645 N N . THR A 1 337 ? -25.813 -20.245 -17.057 1.00 89.50 337 THR A N 1
ATOM 2646 C CA . THR A 1 337 ? -24.604 -21.063 -17.240 1.00 89.50 337 THR A CA 1
ATOM 2647 C C . THR A 1 337 ? -24.900 -22.320 -18.054 1.00 89.50 337 THR A C 1
ATOM 2649 O O . THR A 1 337 ? -24.170 -22.634 -18.988 1.00 89.50 337 THR A O 1
ATOM 2652 N N . ARG A 1 338 ? -26.014 -23.011 -17.771 1.00 92.44 338 ARG A N 1
ATOM 2653 C CA . ARG A 1 338 ? -26.434 -24.199 -18.531 1.00 92.44 338 ARG A CA 1
ATOM 2654 C C . ARG A 1 338 ? -26.684 -23.893 -20.008 1.00 92.44 338 ARG A C 1
ATOM 2656 O O . ARG A 1 338 ? -26.350 -24.716 -20.855 1.00 92.44 338 ARG A O 1
ATOM 2663 N N . ARG A 1 339 ? -27.294 -22.744 -20.321 1.00 94.62 339 ARG A N 1
ATOM 2664 C CA . ARG A 1 339 ? -27.538 -22.324 -21.710 1.00 94.62 339 ARG A CA 1
ATOM 2665 C C . ARG A 1 339 ? -26.248 -21.951 -22.420 1.00 94.62 339 ARG A C 1
ATOM 2667 O O . ARG A 1 339 ? -26.074 -22.363 -23.555 1.00 94.62 339 ARG A O 1
ATOM 2674 N N . ILE A 1 340 ? -25.353 -21.233 -21.746 1.00 93.50 340 ILE A N 1
ATOM 2675 C CA . ILE A 1 340 ? -24.056 -20.835 -22.303 1.00 93.50 340 ILE A CA 1
ATOM 2676 C C . ILE A 1 340 ? -23.181 -22.053 -22.583 1.00 93.50 340 ILE A C 1
ATOM 2678 O O . ILE A 1 340 ? -22.653 -22.165 -23.682 1.00 93.50 340 ILE A O 1
ATOM 2682 N N . GLY A 1 341 ? -23.114 -23.011 -21.657 1.00 92.12 341 GLY A N 1
ATOM 2683 C CA . GLY A 1 341 ? -22.369 -24.256 -21.868 1.00 92.12 341 GLY A CA 1
ATOM 2684 C C . GLY A 1 341 ? -22.949 -25.161 -22.965 1.00 92.12 341 GLY A C 1
ATOM 2685 O O . GLY A 1 341 ? -22.306 -26.129 -23.365 1.00 92.12 341 GLY A O 1
ATOM 2686 N N . ALA A 1 342 ? -24.160 -24.871 -23.457 1.00 94.69 342 ALA A N 1
ATOM 2687 C CA . ALA A 1 342 ? -24.765 -25.547 -24.603 1.00 94.69 342 ALA A CA 1
ATOM 2688 C C . ALA A 1 342 ? -24.537 -24.814 -25.939 1.00 94.69 342 ALA A C 1
ATOM 2690 O O . ALA A 1 342 ? -24.860 -25.385 -26.982 1.00 94.69 342 ALA A O 1
ATOM 2691 N N . LEU A 1 343 ? -24.014 -23.581 -25.915 1.00 94.75 343 LEU A N 1
ATOM 2692 C CA . LEU A 1 343 ? -23.668 -22.825 -27.119 1.00 94.75 343 LEU A CA 1
ATOM 2693 C C . LEU A 1 343 ? -22.432 -23.419 -27.786 1.00 94.75 343 LEU A C 1
ATOM 2695 O O . LEU A 1 343 ? -21.534 -23.963 -27.130 1.00 94.75 343 LEU A O 1
ATOM 2699 N N . ASP A 1 344 ? -22.353 -23.274 -29.104 1.00 94.62 344 ASP A N 1
ATOM 2700 C CA . ASP A 1 344 ? -21.132 -23.636 -29.803 1.00 94.62 344 ASP A CA 1
ATOM 2701 C C . ASP A 1 344 ? -20.008 -22.599 -29.538 1.00 94.62 344 ASP A C 1
ATOM 2703 O O . ASP A 1 344 ? -20.269 -21.467 -29.115 1.00 94.62 344 ASP A O 1
ATOM 2707 N N . PRO A 1 345 ? -18.724 -22.968 -29.709 1.00 92.69 345 PRO A N 1
ATOM 2708 C CA . PRO A 1 345 ? -17.606 -22.057 -29.451 1.00 92.69 345 PRO A CA 1
ATOM 2709 C C . PRO A 1 345 ? -17.634 -20.749 -30.261 1.00 92.69 345 PRO A C 1
ATOM 2711 O O . PRO A 1 345 ? -17.154 -19.734 -29.768 1.00 92.69 345 PRO A O 1
ATOM 2714 N N . ILE A 1 346 ? -18.188 -20.752 -31.477 1.00 93.50 346 ILE A N 1
ATOM 2715 C CA . ILE A 1 346 ? -18.259 -19.566 -32.342 1.00 93.50 346 ILE A CA 1
ATOM 2716 C C . ILE A 1 346 ? -19.276 -18.574 -31.775 1.00 93.50 346 ILE A C 1
ATOM 2718 O O . ILE A 1 346 ? -18.996 -17.379 -31.719 1.00 93.50 346 ILE A O 1
ATOM 2722 N N . GLU A 1 347 ? -20.433 -19.051 -31.310 1.00 94.00 347 GLU A N 1
ATOM 2723 C CA . GLU A 1 347 ? -21.424 -18.200 -30.638 1.00 94.00 347 GLU A CA 1
ATOM 2724 C C . GLU A 1 347 ? -20.851 -17.576 -29.357 1.00 94.00 347 GLU A C 1
ATOM 2726 O O . GLU A 1 347 ? -21.027 -16.382 -29.112 1.00 94.00 347 GLU A O 1
ATOM 2731 N N . ARG A 1 348 ? -20.111 -18.353 -28.557 1.00 92.81 348 ARG A N 1
ATOM 2732 C CA . ARG A 1 348 ? -19.442 -17.839 -27.350 1.00 92.81 348 ARG A CA 1
ATOM 2733 C C . ARG A 1 348 ? -18.387 -16.779 -27.672 1.00 92.81 348 ARG A C 1
ATOM 2735 O O . ARG A 1 348 ? -18.365 -15.730 -27.024 1.00 92.81 348 ARG A O 1
ATOM 2742 N N . GLU A 1 349 ? -17.578 -17.001 -28.709 1.00 91.19 349 GLU A N 1
ATOM 2743 C CA . GLU A 1 349 ? -16.602 -16.022 -29.199 1.00 91.19 349 GLU A CA 1
ATOM 2744 C C . GLU A 1 349 ? -17.281 -14.726 -29.663 1.00 91.19 349 GLU A C 1
ATOM 2746 O O . GLU A 1 349 ? -16.814 -13.637 -29.327 1.00 91.19 349 GLU A O 1
ATOM 2751 N N . GLN A 1 350 ? -18.405 -14.823 -30.381 1.00 93.00 350 GLN A N 1
ATOM 2752 C CA . GLN A 1 350 ? -19.175 -13.659 -30.828 1.00 93.00 350 GLN A CA 1
ATOM 2753 C C . GLN A 1 350 ? -19.708 -12.844 -29.649 1.00 93.00 350 GLN A C 1
ATOM 2755 O O . GLN A 1 350 ? -19.500 -11.631 -29.610 1.00 93.00 350 GLN A O 1
ATOM 2760 N N . ILE A 1 351 ? -20.316 -13.501 -28.655 1.00 90.31 351 ILE A N 1
ATOM 2761 C CA . ILE A 1 351 ? -20.799 -12.827 -27.443 1.00 90.31 351 ILE A CA 1
ATOM 2762 C C . ILE A 1 351 ? -19.637 -12.111 -26.744 1.00 90.31 351 ILE A C 1
ATOM 2764 O O . ILE A 1 351 ? -19.752 -10.938 -26.388 1.00 90.31 351 ILE A O 1
ATOM 2768 N N . LEU A 1 352 ? -18.498 -12.789 -26.563 1.00 87.88 352 LEU A N 1
ATOM 2769 C CA . LEU A 1 352 ? -17.337 -12.195 -25.904 1.00 87.88 352 LEU A CA 1
ATOM 2770 C C . LEU A 1 352 ? -16.788 -10.992 -26.683 1.00 87.88 352 LEU A C 1
ATOM 2772 O O . LEU A 1 352 ? -16.462 -9.967 -26.079 1.00 87.88 352 LEU A O 1
ATOM 2776 N N . ALA A 1 353 ? -16.685 -11.112 -28.008 1.00 87.06 353 ALA A N 1
ATOM 2777 C CA . ALA A 1 353 ? -16.201 -10.054 -28.882 1.00 87.06 353 ALA A CA 1
ATOM 2778 C C . ALA A 1 353 ? -17.104 -8.818 -28.809 1.00 87.06 353 ALA A C 1
ATOM 2780 O O . ALA A 1 353 ? -16.594 -7.720 -28.598 1.00 87.06 353 ALA A O 1
ATOM 2781 N N . GLU A 1 354 ? -18.424 -8.994 -28.899 1.00 88.38 354 GLU A N 1
ATOM 2782 C CA . GLU A 1 354 ? -19.396 -7.898 -28.820 1.00 88.38 354 GLU A CA 1
ATOM 2783 C C . GLU A 1 354 ? -19.389 -7.214 -27.448 1.00 88.38 354 GLU A C 1
ATOM 2785 O O . GLU A 1 354 ? -19.384 -5.985 -27.364 1.00 88.38 354 GLU A O 1
ATOM 2790 N N . LEU A 1 355 ? -19.311 -7.986 -26.359 1.00 82.88 355 LEU A N 1
ATOM 2791 C CA . LEU A 1 355 ? -19.238 -7.434 -25.002 1.00 82.88 355 LEU A CA 1
ATOM 2792 C C . LEU A 1 355 ? -17.931 -6.669 -24.745 1.00 82.88 355 LEU A C 1
ATOM 2794 O O . LEU A 1 355 ? -17.903 -5.745 -23.927 1.00 82.88 355 LEU A O 1
ATOM 2798 N N . ALA A 1 356 ? -16.842 -7.050 -25.415 1.00 80.19 356 ALA A N 1
ATOM 2799 C CA . ALA A 1 356 ? -15.533 -6.418 -25.284 1.00 80.19 356 ALA A CA 1
ATOM 2800 C C . ALA A 1 356 ? -15.265 -5.304 -26.314 1.00 80.19 356 ALA A C 1
ATOM 2802 O O . ALA A 1 356 ? -14.229 -4.632 -26.203 1.00 80.19 356 ALA A O 1
ATOM 2803 N N . ASP A 1 357 ? -16.152 -5.108 -27.292 1.00 80.88 357 ASP A N 1
ATOM 2804 C CA . ASP A 1 357 ? -15.968 -4.163 -28.393 1.00 80.88 357 ASP A CA 1
ATOM 2805 C C . ASP A 1 357 ? -16.025 -2.688 -27.933 1.00 80.88 357 ASP A C 1
ATOM 2807 O O . ASP A 1 357 ? -16.412 -2.350 -26.811 1.00 80.88 357 ASP A O 1
ATOM 2811 N N . GLY A 1 358 ? -15.558 -1.765 -28.779 1.00 73.88 358 GLY A N 1
ATOM 2812 C CA . GLY A 1 358 ? -15.659 -0.319 -28.539 1.00 73.88 358 GLY A CA 1
ATOM 2813 C C . GLY A 1 358 ? -14.707 0.238 -27.466 1.00 73.88 358 GLY A C 1
ATOM 2814 O O . GLY A 1 358 ? -14.777 1.417 -27.092 1.00 73.88 358 GLY A O 1
ATOM 2815 N N . ARG A 1 359 ? -13.763 -0.567 -26.963 1.00 74.25 359 ARG A N 1
ATOM 2816 C CA . ARG A 1 359 ? -12.767 -0.139 -25.962 1.00 74.25 359 ARG A CA 1
ATOM 2817 C C . ARG A 1 359 ? -11.703 0.793 -26.560 1.00 74.25 359 ARG A C 1
ATOM 2819 O O . ARG A 1 359 ? -10.596 0.379 -26.883 1.00 74.25 359 ARG A O 1
ATOM 2826 N N . GLY A 1 360 ? -12.002 2.092 -26.617 1.00 64.38 360 GLY A N 1
ATOM 2827 C CA . GLY A 1 360 ? -11.064 3.135 -27.073 1.00 64.38 360 GLY A CA 1
ATOM 2828 C C . GLY A 1 360 ? -9.960 3.549 -26.079 1.00 64.38 360 GLY A C 1
ATOM 2829 O O . GLY A 1 360 ? -9.023 4.250 -26.451 1.00 64.38 360 GLY A O 1
ATOM 2830 N N . ASN A 1 361 ? -10.040 3.147 -24.804 1.00 62.47 361 ASN A N 1
ATOM 2831 C CA . ASN A 1 361 ? -9.033 3.438 -23.773 1.00 62.47 361 ASN A CA 1
ATOM 2832 C C . ASN A 1 361 ? -8.931 2.259 -22.791 1.00 62.47 361 ASN A C 1
ATOM 2834 O O . ASN A 1 361 ? -9.939 1.638 -22.468 1.00 62.47 361 ASN A O 1
ATOM 2838 N N . ARG A 1 362 ? -7.743 1.997 -22.224 1.00 54.09 362 ARG A N 1
ATOM 2839 C CA . ARG A 1 362 ? -7.517 0.990 -21.161 1.00 54.09 362 ARG A CA 1
ATOM 2840 C C . ARG A 1 362 ? -8.439 1.116 -19.936 1.00 54.09 362 ARG A C 1
ATOM 2842 O O . ARG A 1 362 ? -8.540 0.170 -19.159 1.00 54.09 362 ARG A O 1
ATOM 2849 N N . ARG A 1 363 ? -9.061 2.282 -19.726 1.00 55.22 363 ARG A N 1
ATOM 2850 C CA . ARG A 1 363 ? -10.053 2.525 -18.664 1.00 55.22 363 ARG A CA 1
ATOM 2851 C C . ARG A 1 363 ? -11.472 2.089 -19.038 1.00 55.22 363 ARG A C 1
ATOM 2853 O O . ARG A 1 363 ? -12.266 1.875 -18.134 1.00 55.22 363 ARG A O 1
ATOM 2860 N N . HIS A 1 364 ? -11.784 1.941 -20.326 1.00 63.59 364 HIS A N 1
ATOM 2861 C CA . HIS A 1 364 ? -13.055 1.371 -20.767 1.00 63.59 364 HIS A CA 1
ATOM 2862 C C . HIS A 1 364 ? -13.013 -0.127 -20.459 1.00 63.59 364 HIS A C 1
ATOM 2864 O O . HIS A 1 364 ? -12.106 -0.840 -20.908 1.00 63.59 364 HIS A O 1
ATOM 2870 N N . ARG A 1 365 ? -13.947 -0.584 -19.630 1.00 59.34 365 ARG A N 1
ATOM 2871 C CA . ARG A 1 365 ? -14.103 -1.981 -19.225 1.00 59.34 365 ARG A CA 1
ATOM 2872 C C . ARG A 1 365 ? -15.520 -2.423 -19.609 1.00 59.34 365 ARG A C 1
ATOM 2874 O O . ARG A 1 365 ? -16.415 -1.585 -19.502 1.00 59.34 365 ARG A O 1
ATOM 2881 N N . PRO A 1 366 ? -15.718 -3.678 -20.045 1.00 62.66 366 PRO A N 1
ATOM 2882 C CA . PRO A 1 366 ? -17.062 -4.236 -20.176 1.00 62.66 366 PRO A CA 1
ATOM 2883 C C . PRO A 1 366 ? -17.818 -4.121 -18.841 1.00 62.66 366 PRO A C 1
ATOM 2885 O O . PRO A 1 366 ? -17.189 -4.038 -17.777 1.00 62.66 366 PRO A O 1
ATOM 2888 N N . GLY A 1 367 ? -19.153 -4.074 -18.901 1.00 57.91 367 GLY A N 1
ATOM 2889 C CA . GLY A 1 367 ? -20.007 -4.072 -17.710 1.00 57.91 367 GLY A CA 1
ATOM 2890 C C . GLY A 1 367 ? -19.680 -5.254 -16.792 1.00 57.91 367 GLY A C 1
ATOM 2891 O O . GLY A 1 367 ? -19.282 -6.321 -17.258 1.00 57.91 367 GLY A O 1
ATOM 2892 N N . ARG A 1 368 ? -19.787 -5.059 -15.475 1.00 56.53 368 ARG A N 1
ATOM 2893 C CA . ARG A 1 368 ? -19.657 -6.148 -14.498 1.00 56.53 368 ARG A CA 1
ATOM 2894 C C . ARG A 1 368 ? -21.058 -6.618 -14.146 1.00 56.53 368 ARG A C 1
ATOM 2896 O O . ARG A 1 368 ? -21.845 -5.780 -13.734 1.00 56.53 368 ARG A O 1
ATOM 2903 N N . GLY A 1 369 ? -21.317 -7.919 -14.269 1.00 63.75 369 GLY A N 1
ATOM 2904 C CA . GLY A 1 369 ? -22.520 -8.549 -13.733 1.00 63.75 369 GLY A CA 1
ATOM 2905 C C . GLY A 1 369 ? -22.719 -8.299 -12.236 1.00 63.75 369 GLY A C 1
ATOM 2906 O O . GLY A 1 369 ? -21.883 -7.682 -11.570 1.00 63.75 369 GLY A O 1
ATOM 2907 N N . TRP A 1 370 ? -23.807 -8.841 -11.689 1.00 69.38 370 TRP A N 1
ATOM 2908 C CA . TRP A 1 370 ? -23.995 -8.903 -10.239 1.00 69.38 370 TRP A CA 1
ATOM 2909 C C . TRP A 1 370 ? -22.793 -9.576 -9.570 1.00 69.38 370 TRP A C 1
ATOM 2911 O O . TRP A 1 370 ? -22.284 -10.588 -10.050 1.00 69.38 370 TRP A O 1
ATOM 2921 N N . GLU A 1 371 ? -22.327 -9.010 -8.460 1.00 82.38 371 GLU A N 1
ATOM 2922 C CA . GLU A 1 371 ? -21.255 -9.599 -7.667 1.00 82.38 371 GLU A CA 1
ATOM 2923 C C . GLU A 1 371 ? -21.681 -10.994 -7.172 1.00 82.38 371 GLU A C 1
ATOM 2925 O O . GLU A 1 371 ? -22.812 -11.167 -6.719 1.00 82.38 371 GLU A O 1
ATOM 2930 N N . ALA A 1 372 ? -20.799 -11.997 -7.231 1.00 80.38 372 ALA A N 1
ATOM 2931 C CA . ALA A 1 372 ? -21.111 -13.336 -6.714 1.00 80.38 372 ALA A CA 1
ATOM 2932 C C . ALA A 1 372 ? -21.232 -13.341 -5.177 1.00 80.38 372 ALA A C 1
ATOM 2934 O O . ALA A 1 372 ? -22.105 -13.994 -4.603 1.00 80.38 372 ALA A O 1
ATOM 2935 N N . GLU A 1 373 ? -20.379 -12.565 -4.505 1.00 89.00 373 GLU A N 1
ATOM 2936 C CA . GLU A 1 373 ? -20.423 -12.299 -3.067 1.00 89.00 373 GLU A CA 1
ATOM 2937 C C . GLU A 1 373 ? -20.247 -10.794 -2.826 1.00 89.00 373 GLU A C 1
ATOM 2939 O O . GLU A 1 373 ? -19.460 -10.147 -3.515 1.00 89.00 373 GLU A O 1
ATOM 2944 N N . LEU A 1 374 ? -20.969 -10.246 -1.845 1.00 93.00 374 LEU A N 1
ATOM 2945 C CA . LEU A 1 374 ? -20.792 -8.883 -1.347 1.00 93.00 374 LEU A CA 1
ATOM 2946 C C . LEU A 1 374 ? -20.562 -8.920 0.166 1.00 93.00 374 LEU A C 1
ATOM 2948 O O . LEU A 1 374 ? -21.441 -9.323 0.940 1.00 93.00 374 LEU A O 1
ATOM 2952 N N . ALA A 1 375 ? -19.383 -8.475 0.598 1.00 96.06 375 ALA A N 1
ATOM 2953 C CA . ALA A 1 375 ? -19.024 -8.389 2.005 1.00 96.06 375 ALA A CA 1
ATOM 2954 C C . ALA A 1 375 ? -19.342 -6.998 2.576 1.00 96.06 375 ALA A C 1
ATOM 2956 O O . ALA A 1 375 ? -18.835 -5.979 2.109 1.00 96.06 375 ALA A O 1
ATOM 2957 N N . ILE A 1 376 ? -20.150 -6.954 3.635 1.00 96.69 376 ILE A N 1
ATOM 2958 C CA . ILE A 1 376 ? -20.548 -5.729 4.331 1.00 96.69 376 ILE A CA 1
ATOM 2959 C C . ILE A 1 376 ? -19.987 -5.769 5.752 1.00 96.69 376 ILE A C 1
ATOM 2961 O O . ILE A 1 376 ? -20.416 -6.580 6.576 1.00 96.69 376 ILE A O 1
ATOM 2965 N N . ALA A 1 377 ? -19.045 -4.877 6.053 1.00 97.00 377 ALA A N 1
ATOM 2966 C CA . ALA A 1 377 ? -18.595 -4.645 7.420 1.00 97.00 377 ALA A CA 1
ATOM 2967 C C . ALA A 1 377 ? -19.457 -3.558 8.067 1.00 97.00 377 ALA A C 1
ATOM 2969 O O . ALA A 1 377 ? -19.640 -2.482 7.502 1.00 97.00 377 ALA A O 1
ATOM 2970 N N . TYR A 1 378 ? -19.983 -3.799 9.259 1.00 95.88 378 TYR A N 1
ATOM 2971 C CA . TYR A 1 378 ? -20.779 -2.803 9.967 1.00 95.88 378 TYR A CA 1
ATOM 2972 C C . TYR A 1 378 ? -20.234 -2.577 11.366 1.00 95.88 378 TYR A C 1
ATOM 2974 O O . TYR A 1 378 ? -19.852 -3.511 12.071 1.00 95.88 378 TYR A O 1
ATOM 2982 N N . ASN A 1 379 ? -20.191 -1.309 11.763 1.00 94.06 379 ASN A N 1
ATOM 2983 C CA . ASN A 1 379 ? -19.903 -0.945 13.135 1.00 94.06 379 ASN A CA 1
ATOM 2984 C C . ASN A 1 379 ? -21.043 -1.460 14.025 1.00 94.06 379 ASN A C 1
ATOM 2986 O O . ASN A 1 379 ? -22.204 -1.218 13.702 1.00 94.06 379 ASN A O 1
ATOM 2990 N N . GLU A 1 380 ? -20.746 -2.102 15.157 1.00 93.31 380 GLU A N 1
ATOM 2991 C CA . GLU A 1 380 ? -21.765 -2.561 16.121 1.00 93.31 380 GLU A CA 1
ATOM 2992 C C . GLU A 1 380 ? -22.649 -1.428 16.688 1.00 93.31 380 GLU A C 1
ATOM 2994 O O . GLU A 1 380 ? -23.636 -1.683 17.375 1.00 93.31 380 GLU A O 1
ATOM 2999 N N . LEU A 1 381 ? -22.314 -0.163 16.410 1.00 91.62 381 LEU A N 1
ATOM 3000 C CA . LEU A 1 381 ? -23.202 0.981 16.628 1.00 91.62 381 LEU A CA 1
ATOM 3001 C C . LEU A 1 381 ? -24.450 0.982 15.727 1.00 91.62 381 LEU A C 1
ATOM 3003 O O . LEU A 1 381 ? -25.417 1.670 16.047 1.00 91.62 381 LEU A O 1
ATOM 3007 N N . VAL A 1 382 ? -24.427 0.256 14.609 1.00 90.56 382 VAL A N 1
ATOM 3008 C CA . VAL A 1 382 ? -25.555 0.112 13.684 1.00 90.56 382 VAL A CA 1
ATOM 3009 C C . VAL A 1 382 ? -26.498 -0.986 14.192 1.00 90.56 382 VAL A C 1
ATOM 3011 O O . VAL A 1 382 ? -26.027 -2.091 14.472 1.00 90.56 382 VAL A O 1
ATOM 3014 N N . PRO A 1 383 ? -27.821 -0.738 14.260 1.00 87.06 383 PRO A N 1
ATOM 3015 C CA . PRO A 1 383 ? -28.800 -1.777 14.573 1.00 87.06 383 PRO A CA 1
ATOM 3016 C C . PRO A 1 383 ? -28.752 -2.905 13.536 1.00 87.06 383 PRO A C 1
ATOM 3018 O O . PRO A 1 383 ? -29.061 -2.700 12.357 1.00 87.06 383 PRO A O 1
ATOM 3021 N N . VAL A 1 384 ? -28.356 -4.106 13.963 1.00 89.00 384 VAL A N 1
ATOM 3022 C CA . VAL A 1 384 ? -28.194 -5.256 13.059 1.00 89.00 384 VAL A CA 1
ATOM 3023 C C . VAL A 1 384 ? -29.526 -5.668 12.434 1.00 89.00 384 VAL A C 1
ATOM 3025 O O . VAL A 1 384 ? -29.562 -6.108 11.290 1.00 89.00 384 VAL A O 1
ATOM 3028 N N . GLU A 1 385 ? -30.637 -5.455 13.135 1.00 89.50 385 GLU A N 1
ATOM 3029 C CA . GLU A 1 385 ? -31.990 -5.755 12.674 1.00 89.50 385 GLU A CA 1
ATOM 3030 C C . GLU A 1 385 ? -32.350 -4.944 11.424 1.00 89.50 385 GLU A C 1
ATOM 3032 O O . GLU A 1 385 ? -32.928 -5.481 10.479 1.00 89.50 385 GLU A O 1
ATOM 3037 N N . ALA A 1 386 ? -31.954 -3.669 11.379 1.00 87.38 386 ALA A N 1
ATOM 3038 C CA . ALA A 1 386 ? -32.194 -2.805 10.228 1.00 87.38 386 ALA A CA 1
ATOM 3039 C C . ALA A 1 386 ? -31.347 -3.227 9.014 1.00 87.38 386 ALA A C 1
ATOM 3041 O O . ALA A 1 386 ? -31.820 -3.182 7.876 1.00 87.38 386 ALA A O 1
ATOM 3042 N N . LEU A 1 387 ? -30.115 -3.692 9.250 1.00 91.50 387 LEU A N 1
ATOM 3043 C CA . LEU A 1 387 ? -29.258 -4.250 8.201 1.00 91.50 387 LEU A CA 1
ATOM 3044 C C . LEU A 1 387 ? -29.815 -5.580 7.670 1.00 91.50 387 LEU A C 1
ATOM 3046 O O . LEU A 1 387 ? -29.879 -5.779 6.460 1.00 91.50 387 LEU A O 1
ATOM 3050 N N . LEU A 1 388 ? -30.276 -6.465 8.556 1.00 93.88 388 LEU A N 1
ATOM 3051 C CA . LEU A 1 388 ? -30.899 -7.737 8.182 1.00 93.88 388 LEU A CA 1
ATOM 3052 C C . LEU A 1 388 ? -32.206 -7.538 7.404 1.00 93.88 388 LEU A C 1
ATOM 3054 O O . LEU A 1 388 ? -32.463 -8.286 6.465 1.00 93.88 388 LEU A O 1
ATOM 3058 N N . ALA A 1 389 ? -32.999 -6.512 7.729 1.00 92.38 389 ALA A N 1
ATOM 3059 C CA . ALA A 1 389 ? -34.182 -6.152 6.950 1.00 92.38 389 ALA A CA 1
ATOM 3060 C C . ALA A 1 389 ? -33.818 -5.753 5.508 1.00 92.38 389 ALA A C 1
ATOM 3062 O O . ALA A 1 389 ? -34.437 -6.244 4.565 1.00 92.38 389 ALA A O 1
ATOM 3063 N N . ALA A 1 390 ? -32.764 -4.947 5.322 1.00 93.56 390 ALA A N 1
ATOM 3064 C CA . ALA A 1 390 ? -32.264 -4.603 3.989 1.00 93.56 390 ALA A CA 1
ATOM 3065 C C . ALA A 1 390 ? -31.774 -5.843 3.216 1.00 93.56 390 ALA A C 1
ATOM 3067 O O . ALA A 1 390 ? -32.037 -5.967 2.024 1.00 93.56 390 ALA A O 1
ATOM 3068 N N . VAL A 1 391 ? -31.118 -6.796 3.888 1.00 95.31 391 VAL A N 1
ATOM 3069 C CA . VAL A 1 391 ? -30.737 -8.085 3.278 1.00 95.31 391 VAL A CA 1
ATOM 3070 C C . VAL A 1 391 ? -31.969 -8.915 2.891 1.00 95.31 391 VAL A C 1
ATOM 3072 O O . VAL A 1 391 ? -31.982 -9.543 1.834 1.00 95.31 391 VAL A O 1
ATOM 3075 N N . GLY A 1 392 ? -33.027 -8.896 3.703 1.00 94.50 392 GLY A N 1
ATOM 3076 C CA . GLY A 1 392 ? -34.294 -9.556 3.384 1.00 94.50 392 GLY A CA 1
ATOM 3077 C C . GLY A 1 392 ? -34.955 -8.989 2.125 1.00 94.50 392 GLY A C 1
ATOM 3078 O O . GLY A 1 392 ? -35.364 -9.753 1.254 1.00 94.50 392 GLY A O 1
ATOM 3079 N N . GLU A 1 393 ? -35.007 -7.661 1.995 1.00 93.56 393 GLU A N 1
ATOM 3080 C CA . GLU A 1 393 ? -35.505 -6.983 0.789 1.00 93.56 393 GLU A CA 1
ATOM 3081 C C . GLU A 1 393 ? -34.672 -7.331 -0.452 1.00 93.56 393 GLU A C 1
ATOM 3083 O O . GLU A 1 393 ? -35.230 -7.592 -1.518 1.00 93.56 393 GLU A O 1
ATOM 3088 N N . PHE A 1 394 ? -33.346 -7.389 -0.299 1.00 93.12 394 PHE A N 1
ATOM 3089 C CA . PHE A 1 394 ? -32.422 -7.751 -1.370 1.00 93.12 394 PHE A CA 1
ATOM 3090 C C . PHE A 1 394 ? -32.707 -9.148 -1.934 1.00 93.12 394 PHE A C 1
ATOM 3092 O O . PHE A 1 394 ? -32.838 -9.323 -3.145 1.00 93.12 394 PHE A O 1
ATOM 3099 N N . TYR A 1 395 ? -32.856 -10.145 -1.058 1.00 88.50 395 TYR A N 1
ATOM 3100 C CA . TYR A 1 395 ? -33.162 -11.511 -1.484 1.00 88.50 395 TYR A CA 1
ATOM 3101 C C . TYR A 1 395 ? -34.595 -11.667 -1.999 1.00 88.50 395 TYR A C 1
ATOM 3103 O O . TYR A 1 395 ? -34.819 -12.419 -2.946 1.00 88.50 395 TYR A O 1
ATOM 3111 N N . ALA A 1 396 ? -35.565 -10.939 -1.437 1.00 85.69 396 ALA A N 1
ATOM 3112 C CA . ALA A 1 396 ? -36.947 -10.957 -1.920 1.00 85.69 396 ALA A CA 1
ATOM 3113 C C . ALA A 1 396 ? -37.078 -10.429 -3.360 1.00 85.69 396 ALA A C 1
ATOM 3115 O O . ALA A 1 396 ? -37.965 -10.864 -4.093 1.00 85.69 396 ALA A O 1
ATOM 3116 N N . ALA A 1 397 ? -36.177 -9.536 -3.782 1.00 80.88 397 ALA A N 1
ATOM 3117 C CA . ALA A 1 397 ? -36.088 -9.044 -5.155 1.00 80.88 397 ALA A CA 1
ATOM 3118 C C . ALA A 1 397 ? -35.420 -10.034 -6.138 1.00 80.88 397 ALA A C 1
ATOM 3120 O O . ALA A 1 397 ? -35.319 -9.734 -7.326 1.00 80.88 397 ALA A O 1
ATOM 3121 N N . GLY A 1 398 ? -34.983 -11.213 -5.676 1.00 75.25 398 GLY A N 1
ATOM 3122 C CA . GLY A 1 398 ? -34.404 -12.261 -6.525 1.00 75.25 398 GLY A CA 1
ATOM 3123 C C . GLY A 1 398 ? -32.950 -12.017 -6.942 1.00 75.25 398 GLY A C 1
ATOM 3124 O O . GLY A 1 398 ? -32.481 -12.621 -7.906 1.00 75.25 398 GLY A O 1
ATOM 3125 N N . HIS A 1 399 ? -32.228 -11.134 -6.249 1.00 80.81 399 HIS A N 1
ATOM 3126 C CA . HIS A 1 399 ? -30.820 -10.866 -6.543 1.00 80.81 399 HIS A CA 1
ATOM 3127 C C . HIS A 1 399 ? -29.926 -12.072 -6.174 1.00 80.81 399 HIS A C 1
ATOM 3129 O O . HIS A 1 399 ? -30.106 -12.649 -5.099 1.00 80.81 399 HIS A O 1
ATOM 3135 N N . PRO A 1 400 ? -28.955 -12.464 -7.028 1.00 78.00 400 PRO A N 1
ATOM 3136 C CA . PRO A 1 400 ? -28.183 -13.707 -6.863 1.00 78.00 400 PRO A CA 1
ATOM 3137 C C . PRO A 1 400 ? -27.012 -13.593 -5.879 1.00 78.00 400 PRO A C 1
ATOM 3139 O O . PRO A 1 400 ? -26.420 -14.602 -5.500 1.00 78.00 400 PRO A O 1
ATOM 3142 N N . THR A 1 401 ? -26.634 -12.372 -5.497 1.00 85.50 401 THR A N 1
ATOM 3143 C CA . THR A 1 401 ? -25.399 -12.103 -4.758 1.00 85.50 401 THR A CA 1
ATOM 3144 C C . THR A 1 401 ? -25.456 -12.665 -3.347 1.00 85.50 401 THR A C 1
ATOM 3146 O O . THR A 1 401 ? -26.350 -12.336 -2.566 1.00 85.50 401 THR A O 1
ATOM 3149 N N . ARG A 1 402 ? -24.449 -13.454 -2.968 1.00 90.81 402 ARG A N 1
ATOM 3150 C CA . ARG A 1 402 ? -24.284 -13.933 -1.594 1.00 90.81 402 ARG A CA 1
ATOM 3151 C C . ARG A 1 402 ? -23.868 -12.782 -0.677 1.00 90.81 402 ARG A C 1
ATOM 3153 O O . ARG A 1 402 ? -22.821 -12.180 -0.881 1.00 90.81 402 ARG A O 1
ATOM 3160 N N . ILE A 1 403 ? -24.640 -12.502 0.372 1.00 96.06 403 ILE A N 1
ATOM 3161 C CA . ILE A 1 403 ? -24.306 -11.436 1.331 1.00 96.06 403 ILE A CA 1
ATOM 3162 C C . ILE A 1 403 ? -23.538 -11.987 2.532 1.00 96.06 403 ILE A C 1
ATOM 3164 O O . ILE A 1 403 ? -23.999 -12.910 3.207 1.00 96.06 403 ILE A O 1
ATOM 3168 N N . LYS A 1 404 ? -22.391 -11.372 2.839 1.00 96.94 404 LYS A N 1
ATOM 3169 C CA . LYS A 1 404 ? -21.572 -11.672 4.020 1.00 96.94 404 LYS A CA 1
ATOM 3170 C C . LYS A 1 404 ? -21.525 -10.469 4.954 1.00 96.94 404 LYS A C 1
ATOM 3172 O O . LYS A 1 404 ? -20.926 -9.452 4.623 1.00 96.94 404 LYS A O 1
ATOM 3177 N N . LEU A 1 405 ? -22.107 -10.596 6.144 1.00 96.50 405 LEU A N 1
ATOM 3178 C CA . LEU A 1 405 ? -22.071 -9.546 7.165 1.00 96.50 405 LEU A CA 1
ATOM 3179 C C . LEU A 1 405 ? -20.917 -9.776 8.148 1.00 96.50 405 LEU A C 1
ATOM 3181 O O . LEU A 1 405 ? -20.706 -10.895 8.613 1.00 96.50 405 LEU A O 1
ATOM 3185 N N . GLN A 1 406 ? -20.181 -8.714 8.472 1.00 94.88 406 GLN A N 1
ATOM 3186 C CA . GLN A 1 406 ? -19.073 -8.733 9.430 1.00 94.88 406 GLN A CA 1
ATOM 3187 C C . GLN A 1 406 ? -19.290 -7.633 10.473 1.00 94.88 406 GLN A C 1
ATOM 3189 O O . GLN A 1 406 ? -19.273 -6.450 10.139 1.00 94.88 406 GLN A O 1
ATOM 3194 N N . ALA A 1 407 ? -19.505 -8.025 11.728 1.00 94.94 407 ALA A N 1
ATOM 3195 C CA . ALA A 1 407 ? -19.569 -7.087 12.843 1.00 94.94 407 ALA A CA 1
ATOM 3196 C C . ALA A 1 407 ? -18.154 -6.638 13.224 1.00 94.94 407 ALA A C 1
ATOM 3198 O O . ALA A 1 407 ? -17.255 -7.466 13.374 1.00 94.94 407 ALA A O 1
ATOM 3199 N N . GLU A 1 408 ? -17.962 -5.335 13.383 1.00 95.56 408 GLU A N 1
ATOM 3200 C CA . GLU A 1 408 ? -16.682 -4.724 13.731 1.00 95.56 408 GLU A CA 1
ATOM 3201 C C . GLU A 1 408 ? -16.908 -3.593 14.761 1.00 95.56 408 GLU A C 1
ATOM 3203 O O . GLU A 1 408 ? -17.999 -3.025 14.868 1.00 95.56 408 GLU A O 1
ATOM 3208 N N . VAL A 1 409 ? -15.880 -3.238 15.533 1.00 91.88 409 VAL A N 1
ATOM 3209 C CA . VAL A 1 409 ? -15.935 -2.226 16.599 1.00 91.88 409 VAL A CA 1
ATOM 3210 C C . VAL A 1 409 ? -15.007 -1.058 16.260 1.00 91.88 409 VAL A C 1
ATOM 3212 O O . VAL A 1 409 ? -13.847 -1.258 15.905 1.00 91.88 409 VAL A O 1
ATOM 3215 N N . LEU A 1 410 ? -15.505 0.174 16.428 1.00 87.19 410 LEU A N 1
ATOM 3216 C CA . LEU A 1 410 ? -14.758 1.425 16.206 1.00 87.19 410 LEU A CA 1
ATOM 3217 C C . LEU A 1 410 ? -14.160 1.518 14.790 1.00 87.19 410 LEU A C 1
ATOM 3219 O O . LEU A 1 410 ? -14.914 1.680 13.832 1.00 87.19 410 LEU A O 1
ATOM 3223 N N . GLY A 1 411 ? -12.829 1.455 14.655 1.00 89.62 411 GLY A N 1
ATOM 3224 C CA . GLY A 1 411 ? -12.112 1.556 13.384 1.00 89.62 411 GLY A CA 1
ATOM 3225 C C . GLY A 1 411 ? -12.220 0.320 12.491 1.00 89.62 411 GLY A C 1
ATOM 3226 O O . GLY A 1 411 ? -11.956 0.418 11.292 1.00 89.62 411 GLY A O 1
ATOM 3227 N N . GLY A 1 412 ? -12.655 -0.816 13.042 1.00 92.88 412 GLY A N 1
ATOM 3228 C CA . GLY A 1 412 ? -12.675 -2.104 12.352 1.00 92.88 412 GLY A CA 1
ATOM 3229 C C . GLY A 1 412 ? -13.392 -2.143 10.993 1.00 92.88 412 GLY A C 1
ATOM 3230 O O . GLY A 1 412 ? -12.829 -2.729 10.067 1.00 92.88 412 GLY A O 1
ATOM 3231 N N . PRO A 1 413 ? -14.572 -1.515 10.789 1.00 94.88 413 PRO A N 1
ATOM 3232 C CA . PRO A 1 413 ? -15.216 -1.544 9.478 1.00 94.88 413 PRO A CA 1
ATOM 3233 C C . PRO A 1 413 ? -14.465 -0.711 8.425 1.00 94.88 413 PRO A C 1
ATOM 3235 O O . PRO A 1 413 ? -14.409 -1.105 7.262 1.00 94.88 413 PRO A O 1
ATOM 3238 N N . TRP A 1 414 ? -13.839 0.406 8.814 1.00 92.69 414 TRP A N 1
ATOM 3239 C CA . TRP A 1 414 ? -12.974 1.179 7.915 1.00 92.69 414 TRP A CA 1
ATOM 3240 C C . TRP A 1 414 ? -11.700 0.403 7.564 1.00 92.69 414 TRP A C 1
ATOM 3242 O O . TRP A 1 414 ? -11.333 0.316 6.394 1.00 92.69 414 TRP A O 1
ATOM 3252 N N . ASP A 1 415 ? -11.065 -0.227 8.555 1.00 92.00 415 ASP A N 1
ATOM 3253 C CA . ASP A 1 415 ? -9.943 -1.149 8.344 1.00 92.00 415 ASP A CA 1
ATOM 3254 C C . ASP A 1 415 ? -10.320 -2.294 7.393 1.00 92.00 415 ASP A C 1
ATOM 3256 O O . ASP A 1 415 ? -9.562 -2.606 6.477 1.00 92.00 415 ASP A O 1
ATOM 3260 N N . ALA A 1 416 ? -11.512 -2.878 7.552 1.00 93.25 416 ALA A N 1
ATOM 3261 C CA . ALA A 1 416 ? -12.018 -3.926 6.672 1.00 93.25 416 ALA A CA 1
ATOM 3262 C C . ALA A 1 416 ? -12.164 -3.449 5.222 1.00 93.25 416 ALA A C 1
ATOM 3264 O O . ALA A 1 416 ? -11.813 -4.191 4.305 1.00 93.25 416 ALA A O 1
ATOM 3265 N N . LEU A 1 417 ? -12.634 -2.218 5.008 1.00 91.38 417 LEU A N 1
ATOM 3266 C CA . LEU A 1 417 ? -12.763 -1.638 3.672 1.00 91.38 417 LEU A CA 1
ATOM 3267 C C . LEU A 1 417 ? -11.392 -1.375 3.029 1.00 91.38 417 LEU A C 1
ATOM 3269 O O . LEU A 1 417 ? -11.168 -1.756 1.879 1.00 91.38 417 LEU A O 1
ATOM 3273 N N . VAL A 1 418 ? -10.461 -0.776 3.781 1.00 88.81 418 VAL A N 1
ATOM 3274 C CA . VAL A 1 418 ? -9.094 -0.462 3.321 1.00 88.81 418 VAL A CA 1
ATOM 3275 C C . VAL A 1 418 ? -8.295 -1.735 3.026 1.00 88.81 418 VAL A C 1
ATOM 3277 O O . VAL A 1 418 ? -7.601 -1.810 2.015 1.00 88.81 418 VAL A O 1
ATOM 3280 N N . ALA A 1 419 ? -8.427 -2.758 3.870 1.00 88.69 419 ALA A N 1
ATOM 3281 C CA . ALA A 1 419 ? -7.765 -4.051 3.710 1.00 88.69 419 ALA A CA 1
ATOM 3282 C C . ALA A 1 419 ? -8.488 -5.002 2.734 1.00 88.69 419 ALA A C 1
ATOM 3284 O O . ALA A 1 419 ? -8.120 -6.172 2.653 1.00 88.69 419 ALA A O 1
ATOM 3285 N N . GLN A 1 420 ? -9.523 -4.528 2.027 1.00 89.50 420 GLN A N 1
ATOM 3286 C CA . GLN A 1 420 ? -10.326 -5.308 1.073 1.00 89.50 420 GLN A CA 1
ATOM 3287 C C . GLN A 1 420 ? -10.951 -6.586 1.668 1.00 89.50 420 GLN A C 1
ATOM 3289 O O . GLN A 1 420 ? -11.173 -7.573 0.975 1.00 89.50 420 GLN A O 1
ATOM 3294 N N . ARG A 1 421 ? -11.264 -6.569 2.969 1.00 93.00 421 ARG A N 1
ATOM 3295 C CA . ARG A 1 421 ? -12.049 -7.614 3.654 1.00 93.00 421 ARG A CA 1
ATOM 3296 C C . ARG A 1 421 ? -13.560 -7.394 3.534 1.00 93.00 421 ARG A C 1
ATOM 3298 O O . ARG A 1 421 ? -14.328 -8.316 3.820 1.00 93.00 421 ARG A O 1
ATOM 3305 N N . ALA A 1 422 ? -13.960 -6.177 3.173 1.00 93.94 422 ALA A N 1
ATOM 3306 C CA . ALA A 1 422 ? -15.332 -5.763 2.918 1.00 93.94 422 ALA A CA 1
ATOM 3307 C C . ALA A 1 422 ? -15.398 -4.872 1.673 1.00 93.94 422 ALA A C 1
ATOM 3309 O O . ALA A 1 422 ? -14.436 -4.171 1.358 1.00 93.94 422 ALA A O 1
ATOM 3310 N N . ASP A 1 423 ? -16.535 -4.887 0.989 1.00 92.81 423 ASP A N 1
ATOM 3311 C CA . ASP A 1 423 ? -16.840 -4.073 -0.193 1.00 92.81 423 ASP A CA 1
ATOM 3312 C C . ASP A 1 423 ? -17.619 -2.809 0.184 1.00 92.81 423 ASP A C 1
ATOM 3314 O O . ASP A 1 423 ? -17.415 -1.742 -0.401 1.00 92.81 423 ASP A O 1
ATOM 3318 N N . VAL A 1 424 ? -18.459 -2.926 1.217 1.00 95.00 424 VAL A N 1
ATOM 3319 C CA . VAL A 1 424 ? -19.219 -1.834 1.830 1.00 95.00 424 VAL A CA 1
ATOM 3320 C C . VAL A 1 424 ? -18.930 -1.798 3.328 1.00 95.00 424 VAL A C 1
ATOM 3322 O O . VAL A 1 424 ? -18.884 -2.837 3.987 1.00 95.00 424 VAL A O 1
ATOM 3325 N N . ALA A 1 425 ? -18.766 -0.598 3.881 1.00 95.50 425 ALA A N 1
ATOM 3326 C CA . ALA A 1 425 ? -18.606 -0.377 5.310 1.00 95.50 425 ALA A CA 1
ATOM 3327 C C . ALA A 1 425 ? -19.637 0.617 5.856 1.00 95.50 425 ALA A C 1
ATOM 3329 O O . ALA A 1 425 ? -19.799 1.709 5.313 1.00 95.50 425 ALA A O 1
ATOM 3330 N N . LEU A 1 426 ? -20.292 0.270 6.965 1.00 95.31 426 LEU A N 1
ATOM 3331 C CA . LEU A 1 426 ? -21.070 1.207 7.781 1.00 95.31 426 LEU A CA 1
ATOM 3332 C C . LEU A 1 426 ? -20.195 1.666 8.944 1.00 95.31 426 LEU A C 1
ATOM 3334 O O . LEU A 1 426 ? -20.008 0.936 9.918 1.00 95.31 426 LEU A O 1
ATOM 3338 N N . THR A 1 427 ? -19.595 2.843 8.806 1.00 93.19 427 THR A N 1
ATOM 3339 C CA . THR A 1 427 ? -18.417 3.237 9.586 1.00 93.19 427 THR A CA 1
ATOM 3340 C C . THR A 1 427 ? -18.386 4.724 9.896 1.00 93.19 427 THR A C 1
ATOM 3342 O O . THR A 1 427 ? -18.992 5.538 9.207 1.00 93.19 427 THR A O 1
ATOM 3345 N N . GLU A 1 428 ? -17.622 5.091 10.918 1.00 90.88 428 GLU A N 1
ATOM 3346 C CA . GLU A 1 428 ? -17.076 6.441 11.039 1.00 90.88 428 GLU A CA 1
ATOM 3347 C C . GLU A 1 428 ? -16.089 6.692 9.880 1.00 90.88 428 GLU A C 1
ATOM 3349 O O . GLU A 1 428 ? -15.383 5.771 9.454 1.00 90.88 428 GLU A O 1
ATOM 3354 N N . ILE A 1 429 ? -16.045 7.920 9.352 1.00 82.75 429 ILE A N 1
ATOM 3355 C CA . ILE A 1 429 ? -15.131 8.293 8.260 1.00 82.75 429 ILE A CA 1
ATOM 3356 C C . ILE A 1 429 ? -13.809 8.794 8.827 1.00 82.75 429 ILE A C 1
ATOM 3358 O O . ILE A 1 429 ? -13.773 9.673 9.690 1.00 82.75 429 ILE A O 1
ATOM 3362 N N . PHE A 1 430 ? -12.713 8.250 8.304 1.00 73.75 430 PHE A N 1
ATOM 3363 C CA . PHE A 1 430 ? -11.369 8.524 8.788 1.00 73.75 430 PHE A CA 1
ATOM 3364 C C . PHE A 1 430 ? -10.451 8.961 7.638 1.00 73.75 430 PHE A C 1
ATOM 3366 O O . PHE A 1 430 ? -9.739 8.150 7.052 1.00 73.75 430 PHE A O 1
ATOM 3373 N N . GLY A 1 431 ? -10.462 10.263 7.340 1.00 66.94 431 GLY A N 1
ATOM 3374 C CA . GLY A 1 431 ? -9.799 10.856 6.170 1.00 66.94 431 GLY A CA 1
ATOM 3375 C C . GLY A 1 431 ? -10.791 11.157 5.042 1.00 66.94 431 GLY A C 1
ATOM 3376 O O . GLY A 1 431 ? -11.984 10.913 5.191 1.00 66.94 431 GLY A O 1
ATOM 3377 N N . ASP A 1 432 ? -10.317 11.705 3.924 1.00 58.53 432 ASP A N 1
ATOM 3378 C CA . ASP A 1 432 ? -11.165 12.058 2.772 1.00 58.53 432 ASP A CA 1
ATOM 3379 C C . ASP A 1 432 ? -11.389 10.887 1.791 1.00 58.53 432 ASP A C 1
ATOM 3381 O O . ASP A 1 432 ? -12.171 11.011 0.854 1.00 58.53 432 ASP A O 1
ATOM 3385 N N . GLY A 1 433 ? -10.700 9.753 1.986 1.00 57.72 433 GLY A N 1
ATOM 3386 C CA . GLY A 1 433 ? -10.849 8.522 1.194 1.00 57.72 433 GLY A CA 1
ATOM 3387 C C . GLY A 1 433 ? -10.373 8.612 -0.263 1.00 57.72 433 GLY A C 1
ATOM 3388 O O . GLY A 1 433 ? -10.294 7.586 -0.942 1.00 57.72 433 GLY A O 1
ATOM 3389 N N . SER A 1 434 ? -10.002 9.805 -0.737 1.00 60.34 434 SER A N 1
ATOM 3390 C CA . SER A 1 434 ? -9.760 10.113 -2.150 1.00 60.34 434 SER A CA 1
ATOM 3391 C C . SER A 1 434 ? -8.543 9.373 -2.715 1.00 60.34 434 SER A C 1
ATOM 3393 O O . SER A 1 434 ? -8.615 8.783 -3.792 1.00 60.34 434 SER A O 1
ATOM 3395 N N . ALA A 1 435 ? -7.454 9.308 -1.944 1.00 57.09 435 ALA A N 1
ATOM 3396 C CA . ALA A 1 435 ? -6.240 8.571 -2.300 1.00 57.09 435 ALA A CA 1
ATOM 3397 C C . ALA A 1 435 ? -6.425 7.040 -2.319 1.00 57.09 435 ALA A C 1
ATOM 3399 O O . ALA A 1 435 ? -5.589 6.331 -2.875 1.00 57.09 435 ALA A O 1
ATOM 3400 N N . LEU A 1 436 ? -7.504 6.536 -1.710 1.00 66.12 436 LEU A N 1
ATOM 3401 C CA . LEU A 1 436 ? -7.820 5.109 -1.588 1.00 66.12 436 LEU A CA 1
ATOM 3402 C C . LEU A 1 436 ? -8.967 4.676 -2.514 1.00 66.12 436 LEU A C 1
ATOM 3404 O O . LEU A 1 436 ? -9.429 3.543 -2.417 1.00 66.12 436 LEU A O 1
ATOM 3408 N N . GLU A 1 437 ? -9.442 5.572 -3.386 1.00 82.38 437 GLU A N 1
ATOM 3409 C CA . GLU A 1 437 ? -10.579 5.336 -4.287 1.00 82.38 437 GLU A CA 1
ATOM 3410 C C . GLU A 1 437 ? -11.865 4.909 -3.538 1.00 82.38 437 GLU A C 1
ATOM 3412 O O . GLU A 1 437 ? -12.720 4.200 -4.081 1.00 82.38 437 GLU A O 1
ATOM 3417 N N . ILE A 1 438 ? -12.023 5.361 -2.287 1.00 87.69 438 ILE A N 1
ATOM 3418 C CA . ILE A 1 438 ? -13.192 5.100 -1.440 1.00 87.69 438 ILE A CA 1
ATOM 3419 C C . ILE A 1 438 ? -14.135 6.299 -1.509 1.00 87.69 438 ILE A C 1
ATOM 3421 O O . ILE A 1 438 ? -13.757 7.423 -1.185 1.00 87.69 438 ILE A O 1
ATOM 3425 N N . ALA A 1 439 ? -15.386 6.046 -1.888 1.00 89.75 439 ALA A N 1
ATOM 3426 C CA . ALA A 1 439 ? -16.464 7.017 -1.768 1.00 89.75 439 ALA A CA 1
ATOM 3427 C C . ALA A 1 439 ? -17.263 6.759 -0.491 1.00 89.75 439 ALA A C 1
ATOM 3429 O O . ALA A 1 439 ? -17.315 5.638 0.016 1.00 89.75 439 ALA A O 1
ATOM 3430 N N . HIS A 1 440 ? -17.915 7.801 0.021 1.00 91.88 440 HIS A N 1
ATOM 3431 C CA . HIS A 1 440 ? -18.802 7.674 1.166 1.00 91.88 440 HIS A CA 1
ATOM 3432 C C . HIS A 1 440 ? -19.999 8.621 1.082 1.00 91.88 440 HIS A C 1
ATOM 3434 O O . HIS A 1 440 ? -19.931 9.687 0.467 1.00 91.88 440 HIS A O 1
ATOM 3440 N N . ARG A 1 441 ? -21.095 8.263 1.759 1.00 90.94 441 ARG A N 1
ATOM 3441 C CA . ARG A 1 441 ? -22.235 9.156 2.015 1.00 90.94 441 ARG A CA 1
ATOM 3442 C C . ARG A 1 441 ? -22.639 9.111 3.490 1.00 90.94 441 ARG A C 1
ATOM 3444 O O . ARG A 1 441 ? -22.550 8.041 4.093 1.00 90.94 441 ARG A O 1
ATOM 3451 N N . PRO A 1 442 ? -23.084 10.237 4.077 1.00 90.88 442 PRO A N 1
ATOM 3452 C CA . PRO A 1 442 ? -23.575 10.257 5.452 1.00 90.88 442 PRO A CA 1
ATOM 3453 C C . PRO A 1 442 ? -24.718 9.257 5.661 1.00 90.88 442 PRO A C 1
ATOM 3455 O O . PRO A 1 442 ? -25.596 9.140 4.810 1.00 90.88 442 PRO A O 1
ATOM 3458 N N . LEU A 1 443 ? -24.695 8.564 6.799 1.00 90.31 443 LEU A N 1
ATOM 3459 C CA . LEU A 1 443 ? -25.732 7.622 7.227 1.00 90.31 443 LEU A CA 1
ATOM 3460 C C . LEU A 1 443 ? -26.569 8.214 8.367 1.00 90.31 443 LEU A C 1
ATOM 3462 O O . LEU A 1 443 ? -27.785 8.095 8.380 1.00 90.31 443 LEU A O 1
ATOM 3466 N N . GLY A 1 444 ? -25.913 8.882 9.318 1.00 90.06 444 GLY A N 1
ATOM 3467 C CA . GLY A 1 444 ? -26.561 9.513 10.466 1.00 90.06 444 GLY A CA 1
ATOM 3468 C C . GLY A 1 444 ? -25.611 9.614 11.653 1.00 90.06 444 GLY A C 1
ATOM 3469 O O . GLY A 1 444 ? -24.401 9.476 11.490 1.00 90.06 444 GLY A O 1
ATOM 3470 N N . ALA A 1 445 ? -26.132 9.873 12.854 1.00 90.56 445 ALA A N 1
ATOM 3471 C CA . ALA A 1 445 ? -25.299 9.998 14.048 1.00 90.56 445 ALA A CA 1
ATOM 3472 C C . ALA A 1 445 ? -25.903 9.307 15.273 1.00 90.56 445 ALA A C 1
ATOM 3474 O O . ALA A 1 445 ? -27.046 9.580 15.646 1.00 90.56 445 ALA A O 1
ATOM 3475 N N . VAL A 1 446 ? -25.095 8.486 15.941 1.00 91.50 446 VAL A N 1
ATOM 3476 C CA . VAL A 1 446 ? -25.479 7.665 17.095 1.00 91.50 446 VAL A CA 1
ATOM 3477 C C . VAL A 1 446 ? -25.260 8.431 18.398 1.00 91.50 446 VAL A C 1
ATOM 3479 O O . VAL A 1 446 ? -24.195 9.012 18.628 1.00 91.50 446 VAL A O 1
ATOM 3482 N N . GLU A 1 447 ? -26.279 8.441 19.255 1.00 93.00 447 GLU A N 1
ATOM 3483 C CA . GLU A 1 447 ? -26.237 9.047 20.588 1.00 93.00 447 GLU A CA 1
ATOM 3484 C C . GLU A 1 447 ? -25.752 8.045 21.647 1.00 93.00 447 GLU A C 1
ATOM 3486 O O . GLU A 1 447 ? -26.007 6.842 21.558 1.00 93.00 447 GLU A O 1
ATOM 3491 N N . PHE A 1 448 ? -25.079 8.549 22.682 1.00 94.12 448 PHE A N 1
ATOM 3492 C CA . PHE A 1 448 ? -24.564 7.757 23.793 1.00 94.12 448 PHE A CA 1
ATOM 3493 C C . PHE A 1 448 ? -25.111 8.238 25.134 1.00 94.12 448 PHE A C 1
ATOM 3495 O O . PHE A 1 448 ? -25.187 9.436 25.394 1.00 94.12 448 PHE A O 1
ATOM 3502 N N . VAL A 1 449 ? -25.372 7.283 26.022 1.00 95.88 449 VAL A N 1
ATOM 3503 C CA . VAL A 1 449 ? -25.794 7.506 27.407 1.00 95.88 449 VAL A CA 1
ATOM 3504 C C . VAL A 1 449 ? -24.757 6.992 28.382 1.00 95.88 449 VAL A C 1
ATOM 3506 O O . VAL A 1 449 ? -24.080 5.996 28.119 1.00 95.88 449 VAL A O 1
ATOM 3509 N N . PHE A 1 450 ? -24.642 7.645 29.536 1.00 96.75 450 PHE A N 1
ATOM 3510 C CA . PHE A 1 450 ? -23.891 7.097 30.658 1.00 96.75 450 PHE A CA 1
ATOM 3511 C C . PHE A 1 450 ? -24.850 6.283 31.530 1.00 96.75 450 PHE A C 1
ATOM 3513 O O . PHE A 1 450 ? -25.644 6.846 32.281 1.00 96.75 450 PHE A O 1
ATOM 3520 N N . ALA A 1 451 ? -24.807 4.959 31.393 1.00 96.44 451 ALA A N 1
ATOM 3521 C CA . ALA A 1 451 ? -25.732 4.048 32.062 1.00 96.44 451 ALA A CA 1
ATOM 3522 C C . ALA A 1 451 ? -24.966 3.015 32.893 1.00 96.44 451 ALA A C 1
ATOM 3524 O O . ALA A 1 451 ? -23.991 2.430 32.420 1.00 96.44 451 ALA A O 1
ATOM 3525 N N . ILE A 1 452 ? -25.403 2.804 34.132 1.00 97.19 452 ILE A N 1
ATOM 3526 C CA . ILE A 1 452 ? -24.723 1.967 35.133 1.00 97.19 452 ILE A CA 1
ATOM 3527 C C . ILE A 1 452 ? -25.724 1.051 35.841 1.00 97.19 452 ILE A C 1
ATOM 3529 O O . ILE A 1 452 ? -26.915 1.355 35.861 1.00 97.19 452 ILE A O 1
ATOM 3533 N N . ALA A 1 453 ? -25.265 -0.053 36.435 1.00 97.88 453 ALA A N 1
ATOM 3534 C CA . ALA A 1 453 ? -26.132 -0.896 37.260 1.00 97.88 453 ALA A CA 1
ATOM 3535 C C . ALA A 1 453 ? -26.729 -0.096 38.441 1.00 97.88 453 ALA A C 1
ATOM 3537 O O . ALA A 1 453 ? -25.999 0.689 39.057 1.00 97.88 453 ALA A O 1
ATOM 3538 N N . PRO A 1 454 ? -28.004 -0.319 38.822 1.00 97.31 454 PRO A N 1
ATOM 3539 C CA . PRO A 1 454 ? -28.622 0.334 39.981 1.00 97.31 454 PRO A CA 1
ATOM 3540 C C . PRO A 1 454 ? -27.870 0.096 41.298 1.00 97.31 454 PRO A C 1
ATOM 3542 O O . PRO A 1 454 ? -27.908 0.934 42.192 1.00 97.31 454 PRO A O 1
ATOM 3545 N N . SER A 1 455 ? -27.176 -1.040 41.415 1.00 95.38 455 SER A N 1
ATOM 3546 C CA . SER A 1 455 ? -26.362 -1.413 42.576 1.00 95.38 455 SER A CA 1
ATOM 3547 C C . SER A 1 455 ? -24.982 -0.746 42.612 1.00 95.38 455 SER A C 1
ATOM 3549 O O . SER A 1 455 ? -24.272 -0.869 43.609 1.00 95.38 455 SER A O 1
ATOM 3551 N N . HIS A 1 456 ? -24.566 -0.055 41.546 1.00 96.62 456 HIS A N 1
ATOM 3552 C CA . HIS A 1 456 ? -23.248 0.571 41.483 1.00 96.62 456 HIS A CA 1
ATOM 3553 C C . HIS A 1 456 ? -23.195 1.830 42.374 1.00 96.62 456 HIS A C 1
ATOM 3555 O O . HIS A 1 456 ? -24.124 2.635 42.317 1.00 96.62 456 HIS A O 1
ATOM 3561 N N . PRO A 1 457 ? -22.103 2.099 43.123 1.00 93.88 457 PRO A N 1
ATOM 3562 C CA . PRO A 1 457 ? -22.019 3.254 44.032 1.00 93.88 457 PRO A CA 1
ATOM 3563 C C . PRO A 1 457 ? -22.348 4.611 43.387 1.00 93.88 457 PRO A C 1
ATOM 3565 O O . PRO A 1 457 ? -23.028 5.441 43.984 1.00 93.88 457 PRO A O 1
ATOM 3568 N N . LEU A 1 458 ? -21.945 4.815 42.125 1.00 94.88 458 LEU A N 1
ATOM 3569 C CA . LEU A 1 458 ? -22.262 6.037 41.366 1.00 94.88 458 LEU A CA 1
ATOM 3570 C C . LEU A 1 458 ? -23.767 6.257 41.103 1.00 94.88 458 LEU A C 1
ATOM 3572 O O . LEU A 1 458 ? -24.150 7.356 40.702 1.00 94.88 458 LEU A O 1
ATOM 3576 N N . ALA A 1 459 ? -24.626 5.254 41.303 1.00 94.25 459 ALA A N 1
ATOM 3577 C CA . ALA A 1 459 ? -26.072 5.414 41.159 1.00 94.25 459 ALA A CA 1
ATOM 3578 C C . ALA A 1 459 ? -26.654 6.325 42.253 1.00 94.25 459 ALA A C 1
ATOM 3580 O O . ALA A 1 459 ? -27.598 7.068 41.987 1.00 94.25 459 ALA A O 1
ATOM 3581 N N . ALA A 1 460 ? -26.048 6.329 43.447 1.00 93.50 460 ALA A N 1
ATOM 3582 C CA . ALA A 1 460 ? -26.453 7.165 44.578 1.00 93.50 460 ALA A CA 1
ATOM 3583 C C . ALA A 1 460 ? -25.761 8.545 44.613 1.00 93.50 460 ALA A C 1
ATOM 3585 O O . ALA A 1 460 ? -26.165 9.422 45.374 1.00 93.50 460 ALA A O 1
ATOM 3586 N N . GLU A 1 461 ? -24.729 8.758 43.792 1.00 94.69 461 GLU A N 1
ATOM 3587 C CA . GLU A 1 461 ? -23.966 10.011 43.749 1.00 94.69 461 GLU A CA 1
ATOM 3588 C C . GLU A 1 461 ? -24.771 11.177 43.165 1.00 94.69 461 GLU A C 1
ATOM 3590 O O . GLU A 1 461 ? -25.601 10.999 42.270 1.00 94.69 461 GLU A O 1
ATOM 3595 N N . LYS A 1 462 ? -24.494 12.403 43.626 1.00 93.38 462 LYS A N 1
ATOM 3596 C CA . LYS A 1 462 ? -25.203 13.603 43.157 1.00 93.38 462 LYS A CA 1
ATOM 3597 C C . LYS A 1 462 ? -24.847 13.923 41.703 1.00 93.38 462 LYS A C 1
ATOM 3599 O O . LYS A 1 462 ? -23.678 14.040 41.339 1.00 93.38 462 LYS A O 1
ATOM 3604 N N . GLU A 1 463 ? -25.869 14.146 40.885 1.00 93.00 463 GLU A N 1
ATOM 3605 C CA . GLU A 1 463 ? -25.692 14.575 39.498 1.00 93.00 463 GLU A CA 1
ATOM 3606 C C . GLU A 1 463 ? -25.382 16.080 39.371 1.00 93.00 463 GLU A C 1
ATOM 3608 O O . GLU A 1 463 ? -25.876 16.877 40.177 1.00 93.00 463 GLU A O 1
ATOM 3613 N N . PRO A 1 464 ? -24.646 16.501 38.322 1.00 95.25 464 PRO A N 1
ATOM 3614 C CA . PRO A 1 464 ? -23.983 15.656 37.326 1.00 95.25 464 PRO A CA 1
ATOM 3615 C C . PRO A 1 464 ? -22.696 15.013 37.870 1.00 95.25 464 PRO A C 1
ATOM 3617 O O . PRO A 1 464 ? -21.900 15.664 38.549 1.00 95.25 464 PRO A O 1
ATOM 3620 N N . LEU A 1 465 ? -22.460 13.746 37.522 1.00 94.75 465 LEU A N 1
ATOM 3621 C CA . LEU A 1 465 ? -21.249 13.020 37.901 1.00 94.75 465 LEU A CA 1
ATOM 3622 C C . LEU A 1 465 ? -20.025 13.674 37.250 1.00 94.75 465 LEU A C 1
ATOM 3624 O O . LEU A 1 465 ? -19.939 13.798 36.024 1.00 94.75 465 LEU A O 1
ATOM 3628 N N . LYS A 1 466 ? -19.066 14.097 38.077 1.00 92.19 466 LYS A N 1
ATOM 3629 C CA . LYS A 1 466 ? -17.826 14.731 37.614 1.00 92.19 466 LYS A CA 1
ATOM 3630 C C . LYS A 1 466 ? -16.860 13.685 37.063 1.00 92.19 466 LYS A C 1
ATOM 3632 O O . LYS A 1 466 ? -16.753 12.585 37.605 1.00 92.19 466 LYS A O 1
ATOM 3637 N N . ALA A 1 467 ? -16.068 14.062 36.059 1.00 87.38 467 ALA A N 1
ATOM 3638 C CA . ALA A 1 467 ? -15.023 13.195 35.501 1.00 87.38 467 ALA A CA 1
ATOM 3639 C C . ALA A 1 467 ? -14.045 12.668 36.572 1.00 87.38 467 ALA A C 1
ATOM 3641 O O . ALA A 1 467 ? -13.632 11.513 36.517 1.00 87.38 467 ALA A O 1
ATOM 3642 N N . SER A 1 468 ? -13.720 13.483 37.583 1.00 87.94 468 SER A N 1
ATOM 3643 C CA . SER A 1 468 ? -12.867 13.087 38.712 1.00 87.94 468 SER A CA 1
ATOM 3644 C C . SER A 1 468 ? -13.487 12.015 39.613 1.00 87.94 468 SER A C 1
ATOM 3646 O O . SER A 1 468 ? -12.746 11.232 40.202 1.00 87.94 468 SER A O 1
ATOM 3648 N N . THR A 1 469 ? -14.817 11.964 39.718 1.00 90.62 469 THR A N 1
ATOM 3649 C CA . THR A 1 469 ? -15.542 10.913 40.443 1.00 90.62 469 THR A CA 1
ATOM 3650 C C . THR A 1 469 ? -15.576 9.638 39.607 1.00 90.62 469 THR A C 1
ATOM 3652 O O . THR A 1 469 ? -15.225 8.572 40.099 1.00 90.62 469 THR A O 1
ATOM 3655 N N . ILE A 1 470 ? -15.905 9.752 38.316 1.00 91.19 470 ILE A N 1
ATOM 3656 C CA . ILE A 1 470 ? -16.011 8.603 37.403 1.00 91.19 470 ILE A CA 1
ATOM 3657 C C . ILE A 1 470 ? -14.670 7.864 37.269 1.00 91.19 470 ILE A C 1
ATOM 3659 O O . ILE A 1 470 ? -14.649 6.639 37.311 1.00 91.19 470 ILE A O 1
ATOM 3663 N N . ARG A 1 471 ? -13.543 8.589 37.186 1.00 87.56 471 ARG A N 1
ATOM 3664 C CA . ARG A 1 471 ? -12.189 8.008 37.057 1.00 87.56 471 ARG A CA 1
ATOM 3665 C C . ARG A 1 471 ? -11.750 7.119 38.227 1.00 87.56 471 ARG A C 1
ATOM 3667 O O . ARG A 1 471 ? -10.755 6.415 38.088 1.00 87.56 471 ARG A O 1
ATOM 3674 N N . ARG A 1 472 ? -12.453 7.158 39.366 1.00 90.62 472 ARG A N 1
ATOM 3675 C CA . ARG A 1 472 ? -12.183 6.300 40.535 1.00 90.62 472 ARG A CA 1
ATOM 3676 C C . ARG A 1 472 ? -12.779 4.900 40.400 1.00 90.62 472 ARG A C 1
ATOM 3678 O O . ARG A 1 472 ? -12.507 4.050 41.238 1.00 90.62 472 ARG A O 1
ATOM 3685 N N . HIS A 1 473 ? -13.607 4.678 39.385 1.00 92.31 473 HIS A N 1
ATOM 3686 C CA . HIS A 1 473 ? -14.273 3.410 39.131 1.00 92.31 473 HIS A CA 1
ATOM 3687 C C . HIS A 1 473 ? -13.752 2.784 37.843 1.00 92.31 473 HIS A C 1
ATOM 3689 O O . HIS A 1 473 ? -13.303 3.484 36.933 1.00 92.31 473 HIS A O 1
ATOM 3695 N N . ARG A 1 474 ? -13.860 1.457 37.764 1.00 94.94 474 ARG A N 1
ATOM 3696 C CA . ARG A 1 474 ? -13.507 0.701 36.567 1.00 94.94 474 ARG A CA 1
ATOM 3697 C C . ARG A 1 474 ? -14.343 1.148 35.378 1.00 94.94 474 ARG A C 1
ATOM 3699 O O . ARG A 1 474 ? -15.572 1.165 35.458 1.00 94.94 474 ARG A O 1
ATOM 3706 N N . VAL A 1 475 ? -13.687 1.456 34.266 1.00 94.62 475 VAL A N 1
ATOM 3707 C CA . VAL A 1 475 ? -14.357 1.793 33.009 1.00 94.62 475 VAL A CA 1
ATOM 3708 C C . VAL A 1 475 ? -14.416 0.568 32.109 1.00 94.62 475 VAL A C 1
ATOM 3710 O O . VAL A 1 475 ? -13.399 -0.084 31.893 1.00 94.62 475 VAL A O 1
ATOM 3713 N N . VAL A 1 476 ? -15.590 0.262 31.555 1.00 94.81 476 VAL A N 1
ATOM 3714 C CA . VAL A 1 476 ? -15.722 -0.801 30.551 1.00 94.81 476 VAL A CA 1
ATOM 3715 C C . VAL A 1 476 ? -15.549 -0.210 29.153 1.00 94.81 476 VAL A C 1
ATOM 3717 O O . VAL A 1 476 ? -16.261 0.719 28.753 1.00 94.81 476 VAL A O 1
ATOM 3720 N N . VAL A 1 477 ? -14.613 -0.757 28.384 1.00 91.88 477 VAL A N 1
ATOM 3721 C CA . VAL A 1 477 ? -14.324 -0.344 27.005 1.00 91.88 477 VAL A CA 1
ATOM 3722 C C . VAL A 1 477 ? -14.468 -1.530 26.061 1.00 91.88 477 VAL A C 1
ATOM 3724 O O . VAL A 1 477 ? -14.116 -2.650 26.413 1.00 91.88 477 VAL A O 1
ATOM 3727 N N . ALA A 1 478 ? -15.003 -1.289 24.865 1.00 90.69 478 ALA A N 1
ATOM 3728 C CA . ALA A 1 478 ? -14.971 -2.282 23.799 1.00 90.69 478 ALA A CA 1
ATOM 3729 C C . ALA A 1 478 ? -13.669 -2.093 23.011 1.00 90.69 478 ALA A C 1
ATOM 3731 O O . ALA A 1 478 ? -13.320 -0.952 22.696 1.00 90.69 478 ALA A O 1
ATOM 3732 N N . ALA A 1 479 ? -12.945 -3.181 22.757 1.00 89.31 479 ALA A N 1
ATOM 3733 C CA . ALA A 1 479 ? -11.715 -3.164 21.975 1.00 89.31 479 ALA A CA 1
ATOM 3734 C C . ALA A 1 479 ? -12.013 -2.796 20.516 1.00 89.31 479 ALA A C 1
ATOM 3736 O O . ALA A 1 479 ? -12.978 -3.296 19.945 1.00 89.31 479 ALA A O 1
ATOM 3737 N N . ASP A 1 480 ? -11.180 -1.945 19.919 1.00 89.12 480 ASP A N 1
ATOM 3738 C CA . ASP A 1 480 ? -11.199 -1.720 18.472 1.00 89.12 480 ASP A CA 1
ATOM 3739 C C . ASP A 1 480 ? -10.785 -3.008 17.749 1.00 89.12 480 ASP A C 1
ATOM 3741 O O . ASP A 1 480 ? -9.840 -3.678 18.170 1.00 89.12 480 ASP A O 1
ATOM 3745 N N . SER A 1 481 ? -11.502 -3.362 16.684 1.00 92.50 481 SER A N 1
ATOM 3746 C CA . SER A 1 481 ? -11.274 -4.597 15.928 1.00 92.50 481 SER A CA 1
ATOM 3747 C C . SER A 1 481 ? -10.417 -4.414 14.665 1.00 92.50 481 SER A C 1
ATOM 3749 O O . SER A 1 481 ? -10.255 -5.358 13.887 1.00 92.50 481 SER A O 1
ATOM 3751 N N . SER A 1 482 ? -9.837 -3.225 14.460 1.00 88.25 482 SER A N 1
ATOM 3752 C CA . SER A 1 482 ? -8.878 -2.942 13.382 1.00 88.25 482 SER A CA 1
ATOM 3753 C C . SER A 1 482 ? -7.697 -3.913 13.421 1.00 88.25 482 SER A C 1
ATOM 3755 O O . SER A 1 482 ? -7.124 -4.171 14.480 1.00 88.25 482 SER A O 1
ATOM 3757 N N . ARG A 1 483 ? -7.322 -4.456 12.255 1.00 86.38 483 ARG A N 1
ATOM 3758 C CA . ARG A 1 483 ? -6.237 -5.447 12.132 1.00 86.38 483 ARG A CA 1
ATOM 3759 C C . ARG A 1 483 ? -4.969 -4.861 11.524 1.00 86.38 483 ARG A C 1
ATOM 3761 O O . ARG A 1 483 ? -3.877 -5.295 11.879 1.00 86.38 483 ARG A O 1
ATOM 3768 N N . GLY A 1 484 ? -5.114 -3.932 10.580 1.00 76.81 484 GLY A N 1
ATOM 3769 C CA . GLY A 1 484 ? -4.009 -3.275 9.882 1.00 76.81 484 GLY A CA 1
ATOM 3770 C C . GLY A 1 484 ? -3.835 -1.806 10.265 1.00 76.81 484 GLY A C 1
ATOM 3771 O O . GLY A 1 484 ? -2.717 -1.296 10.222 1.00 76.81 484 GLY A O 1
ATOM 3772 N N . LEU A 1 485 ? -4.916 -1.128 10.653 1.00 78.12 485 LEU A N 1
ATOM 3773 C CA . LEU A 1 485 ? -4.899 0.257 11.117 1.00 78.12 485 LEU A CA 1
ATOM 3774 C C . LEU A 1 485 ? -4.702 0.350 12.639 1.00 78.12 485 LEU A C 1
ATOM 3776 O O . LEU A 1 485 ? -5.126 -0.549 13.368 1.00 78.12 485 LEU A O 1
ATOM 3780 N N . PRO A 1 486 ? -4.104 1.449 13.143 1.00 75.38 486 PRO A N 1
ATOM 3781 C CA . PRO A 1 486 ? -3.967 1.670 14.576 1.00 75.38 486 PRO A CA 1
ATOM 3782 C C . PRO A 1 486 ? -5.315 1.594 15.297 1.00 75.38 486 PRO A C 1
ATOM 3784 O O . PRO A 1 486 ? -6.271 2.281 14.921 1.00 75.38 486 PRO A O 1
ATOM 3787 N N . ALA A 1 487 ? -5.359 0.783 16.356 1.00 76.75 487 ALA A N 1
ATOM 3788 C CA . ALA A 1 487 ? -6.528 0.643 17.210 1.00 76.75 487 ALA A CA 1
ATOM 3789 C C . ALA A 1 487 ? -6.917 2.002 17.799 1.00 76.75 487 ALA A C 1
ATOM 3791 O O . ALA A 1 487 ? -6.086 2.727 18.356 1.00 76.75 487 ALA A O 1
ATOM 3792 N N . ARG A 1 488 ? -8.195 2.359 17.687 1.00 76.00 488 ARG A N 1
ATOM 3793 C CA . ARG A 1 488 ? -8.711 3.618 18.212 1.00 76.00 488 ARG A CA 1
ATOM 3794 C C . ARG A 1 488 ? -9.307 3.411 19.592 1.00 76.00 488 ARG A C 1
ATOM 3796 O O . ARG A 1 488 ? -9.739 2.330 19.978 1.00 76.00 488 ARG A O 1
ATOM 3803 N N . SER A 1 489 ? -9.365 4.498 20.347 1.00 77.00 489 SER A N 1
ATOM 3804 C CA . SER A 1 489 ? -10.051 4.534 21.631 1.00 77.00 489 SER A CA 1
ATOM 3805 C C . SER A 1 489 ? -11.010 5.710 21.651 1.00 77.00 489 SER A C 1
ATOM 3807 O O . SER A 1 489 ? -10.662 6.820 21.247 1.00 77.00 489 SER A O 1
ATOM 3809 N N . SER A 1 490 ? -12.238 5.475 22.112 1.00 72.06 490 SER A N 1
ATOM 3810 C CA . SER A 1 490 ? -13.236 6.529 22.267 1.00 72.06 490 SER A CA 1
ATOM 3811 C C . SER A 1 490 ? -13.990 6.377 23.591 1.00 72.06 490 SER A C 1
ATOM 3813 O O . SER A 1 490 ? -14.536 5.320 23.910 1.00 72.06 490 SER A O 1
ATOM 3815 N N . GLY A 1 491 ? -14.095 7.458 24.371 1.00 71.69 491 GLY A N 1
ATOM 3816 C CA . GLY A 1 491 ? -14.780 7.440 25.669 1.00 71.69 491 GLY A CA 1
ATOM 3817 C C . GLY A 1 491 ? -14.036 8.200 26.765 1.00 71.69 491 GLY A C 1
ATOM 3818 O O . GLY A 1 491 ? -13.598 9.327 26.557 1.00 71.69 491 GLY A O 1
ATOM 3819 N N . ILE A 1 492 ? -13.954 7.604 27.956 1.00 70.00 492 ILE A N 1
ATOM 3820 C CA . ILE A 1 492 ? -13.430 8.256 29.162 1.00 70.00 492 ILE A CA 1
ATOM 3821 C C . ILE A 1 492 ? -11.903 8.180 29.152 1.00 70.00 492 ILE A C 1
ATOM 3823 O O . ILE A 1 492 ? -11.322 7.137 29.440 1.00 70.00 492 ILE A O 1
ATOM 3827 N N . ALA A 1 493 ? -11.255 9.297 28.829 1.00 62.25 493 ALA A N 1
ATOM 3828 C CA . ALA A 1 493 ? -9.800 9.388 28.806 1.00 62.25 493 ALA A CA 1
ATOM 3829 C C . ALA A 1 493 ? -9.186 9.260 30.215 1.00 62.25 493 ALA A C 1
ATOM 3831 O O . ALA A 1 493 ? -9.669 9.884 31.174 1.00 62.25 493 ALA A O 1
ATOM 3832 N N . ALA A 1 494 ? -8.073 8.518 30.297 1.00 63.25 494 ALA A N 1
ATOM 3833 C CA . ALA A 1 494 ? -7.236 8.343 31.488 1.00 63.25 494 ALA A CA 1
ATOM 3834 C C . ALA A 1 494 ? -7.955 7.709 32.698 1.00 63.25 494 ALA A C 1
ATOM 3836 O O . ALA A 1 494 ? -7.811 8.172 33.832 1.00 63.25 494 ALA A O 1
ATOM 3837 N N . ALA A 1 495 ? -8.760 6.669 32.462 1.00 70.88 495 ALA A N 1
ATOM 3838 C CA . ALA A 1 495 ? -9.247 5.810 33.538 1.00 70.88 495 ALA A CA 1
ATOM 3839 C C . ALA A 1 495 ? -8.094 4.958 34.093 1.00 70.88 495 ALA A C 1
ATOM 3841 O O . ALA A 1 495 ? -7.317 4.401 33.322 1.00 70.88 495 ALA A O 1
ATOM 3842 N N . ALA A 1 496 ? -7.979 4.876 35.421 1.00 72.94 496 ALA A N 1
ATOM 3843 C CA . ALA A 1 496 ? -6.913 4.116 36.077 1.00 72.94 496 ALA A CA 1
ATOM 3844 C C . ALA A 1 496 ? -7.164 2.596 36.066 1.00 72.94 496 ALA A C 1
ATOM 3846 O O . ALA A 1 496 ? -6.214 1.822 36.094 1.00 72.94 496 ALA A O 1
ATOM 3847 N N . ASP A 1 497 ? -8.433 2.179 36.015 1.00 89.44 497 ASP A N 1
ATOM 3848 C CA . ASP A 1 497 ? -8.865 0.779 35.974 1.00 89.44 497 ASP A CA 1
ATOM 3849 C C . ASP A 1 497 ? -9.814 0.586 34.780 1.00 89.44 497 ASP A C 1
ATOM 3851 O O . ASP A 1 497 ? -10.811 1.307 34.647 1.00 89.44 497 ASP A O 1
ATOM 3855 N N . VAL A 1 498 ? -9.486 -0.347 33.884 1.00 92.44 498 VAL A N 1
ATOM 3856 C CA . VAL A 1 498 ? -10.185 -0.563 32.611 1.00 92.44 498 VAL A CA 1
ATOM 3857 C C . VAL A 1 498 ? -10.474 -2.050 32.410 1.00 92.44 498 VAL A C 1
ATOM 3859 O O . VAL A 1 498 ? -9.560 -2.870 32.387 1.00 92.44 498 VAL A O 1
ATOM 3862 N N . LEU A 1 499 ? -11.751 -2.391 32.208 1.00 93.12 499 LEU A N 1
ATOM 3863 C CA . LEU A 1 499 ? -12.182 -3.696 31.702 1.00 93.12 499 LEU A CA 1
ATOM 3864 C C . LEU A 1 499 ? -12.384 -3.605 30.191 1.00 93.12 499 LEU A C 1
ATOM 3866 O O . LEU A 1 499 ? -13.325 -2.960 29.727 1.00 93.12 499 LEU A O 1
ATOM 3870 N N . THR A 1 500 ? -11.535 -4.286 29.432 1.00 93.00 500 THR A N 1
ATOM 3871 C CA . THR A 1 500 ? -11.669 -4.380 27.976 1.00 93.00 500 THR A CA 1
ATOM 3872 C C . THR A 1 500 ? -12.480 -5.615 27.596 1.00 93.00 500 THR A C 1
ATOM 3874 O O . THR A 1 500 ? -12.187 -6.719 28.048 1.00 93.00 500 THR A O 1
ATOM 3877 N N . VAL A 1 501 ? -13.491 -5.435 26.748 1.00 94.06 501 VAL A N 1
ATOM 3878 C CA . VAL A 1 501 ? -14.335 -6.507 26.199 1.00 94.06 501 VAL A CA 1
ATOM 3879 C C . VAL A 1 501 ? -14.319 -6.485 24.670 1.00 94.06 501 VAL A C 1
ATOM 3881 O O . VAL A 1 501 ? -14.029 -5.456 24.067 1.00 94.06 501 VAL A O 1
ATOM 3884 N N . GLY A 1 502 ? -14.635 -7.613 24.032 1.00 89.88 502 GLY A N 1
ATOM 3885 C CA . GLY A 1 502 ? -14.535 -7.759 22.572 1.00 89.88 502 GLY A CA 1
ATOM 3886 C C . GLY A 1 502 ? -15.712 -7.214 21.752 1.00 89.88 502 GLY A C 1
ATOM 3887 O O . GLY A 1 502 ? -15.615 -7.200 20.534 1.00 89.88 502 GLY A O 1
ATOM 3888 N N . SER A 1 503 ? -16.816 -6.796 22.382 1.00 93.12 503 SER A N 1
ATOM 3889 C CA . SER A 1 503 ? -18.018 -6.305 21.685 1.00 93.12 503 SER A CA 1
ATOM 3890 C C . SER A 1 503 ? -18.832 -5.332 22.542 1.00 93.12 503 SER A C 1
ATOM 3892 O O . SER A 1 503 ? -18.723 -5.310 23.775 1.00 93.12 503 SER A O 1
ATOM 3894 N N . LEU A 1 504 ? -19.695 -4.535 21.911 1.00 93.06 504 LEU A N 1
ATOM 3895 C CA . LEU A 1 504 ? -20.660 -3.670 22.591 1.00 93.06 504 LEU A CA 1
ATOM 3896 C C . LEU A 1 504 ? -21.718 -4.478 23.348 1.00 93.06 504 LEU A C 1
ATOM 3898 O O . LEU A 1 504 ? -22.146 -4.052 24.421 1.00 93.06 504 LEU A O 1
ATOM 3902 N N . ALA A 1 505 ? -22.085 -5.664 22.859 1.00 93.25 505 ALA A N 1
ATOM 3903 C CA . ALA A 1 505 ? -22.965 -6.581 23.584 1.00 93.25 505 ALA A CA 1
ATOM 3904 C C . ALA A 1 505 ? -22.331 -7.044 24.910 1.00 93.25 505 ALA A C 1
ATOM 3906 O O . ALA A 1 505 ? -22.963 -6.966 25.968 1.00 93.25 505 ALA A O 1
ATOM 3907 N N . ALA A 1 506 ? -21.055 -7.445 24.885 1.00 95.88 506 ALA A N 1
ATOM 3908 C CA . ALA A 1 506 ? -20.313 -7.788 26.098 1.00 95.88 506 ALA A CA 1
ATOM 3909 C C . ALA A 1 506 ? -20.148 -6.572 27.023 1.00 95.88 506 ALA A C 1
ATOM 3911 O O . ALA A 1 506 ? -20.220 -6.702 28.246 1.00 95.88 506 ALA A O 1
ATOM 3912 N N . LYS A 1 507 ? -19.996 -5.372 26.452 1.00 96.06 507 LYS A N 1
ATOM 3913 C CA . LYS A 1 507 ? -19.921 -4.123 27.217 1.00 96.06 507 LYS A CA 1
ATOM 3914 C C . LYS A 1 507 ? -21.230 -3.829 27.946 1.00 96.06 507 LYS A C 1
ATOM 3916 O O . LYS A 1 507 ? -21.201 -3.528 29.137 1.00 96.06 507 LYS A O 1
ATOM 3921 N N . LEU A 1 508 ? -22.373 -3.970 27.273 1.00 96.94 508 LEU A N 1
ATOM 3922 C CA . LEU A 1 508 ? -23.692 -3.861 27.898 1.00 96.94 508 LEU A CA 1
ATOM 3923 C C . LEU A 1 508 ? -23.845 -4.883 29.035 1.00 96.94 508 LEU A C 1
ATOM 3925 O O . LEU A 1 508 ? -24.260 -4.515 30.133 1.00 96.94 508 LEU A O 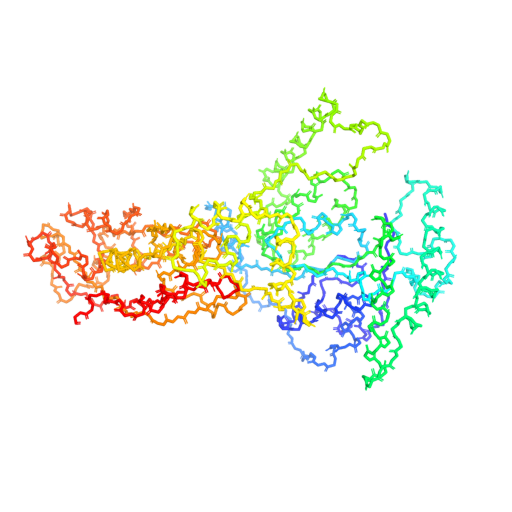1
ATOM 3929 N N . ALA A 1 509 ? -23.477 -6.145 28.799 1.00 97.69 509 ALA A N 1
ATOM 3930 C CA . ALA A 1 509 ? -23.559 -7.199 29.809 1.00 97.69 509 ALA A CA 1
ATOM 3931 C C . ALA A 1 509 ? -22.697 -6.888 31.045 1.00 97.69 509 ALA A C 1
ATOM 3933 O O . ALA A 1 509 ? -23.163 -7.040 32.173 1.00 97.69 509 ALA A O 1
ATOM 3934 N N . ALA A 1 510 ? -21.478 -6.378 30.849 1.00 97.62 510 ALA A N 1
ATOM 3935 C CA . ALA A 1 510 ? -20.596 -5.967 31.939 1.00 97.62 510 ALA A CA 1
ATOM 3936 C C . ALA A 1 510 ? -21.170 -4.796 32.756 1.00 97.62 510 ALA A C 1
ATOM 3938 O O . ALA A 1 510 ? -21.059 -4.795 33.983 1.00 97.62 510 ALA A O 1
ATOM 3939 N N . HIS A 1 511 ? -21.825 -3.829 32.102 1.00 98.00 511 HIS A N 1
ATOM 3940 C CA . HIS A 1 511 ? -22.533 -2.750 32.795 1.00 98.00 511 HIS A CA 1
ATOM 3941 C C . HIS A 1 511 ? -23.713 -3.281 33.615 1.00 98.00 511 HIS A C 1
ATOM 3943 O O . HIS A 1 511 ? -23.863 -2.896 34.770 1.00 98.00 511 HIS A O 1
ATOM 3949 N N . VAL A 1 512 ? -24.529 -4.177 33.045 1.00 98.00 512 VAL A N 1
ATOM 3950 C CA . VAL A 1 512 ? -25.679 -4.795 33.734 1.00 98.00 512 VAL A CA 1
ATOM 3951 C C . VAL A 1 512 ? -25.223 -5.616 34.943 1.00 98.00 512 VAL A C 1
ATOM 3953 O O . VAL A 1 512 ? -25.868 -5.582 35.986 1.00 98.00 512 VAL A O 1
ATOM 3956 N N . ALA A 1 513 ? -24.088 -6.305 34.831 1.00 97.25 513 ALA A N 1
ATOM 3957 C CA . ALA A 1 513 ? -23.477 -7.049 35.929 1.00 97.25 513 ALA A CA 1
ATOM 3958 C C . ALA A 1 513 ? -22.795 -6.152 36.985 1.00 97.25 513 ALA A C 1
ATOM 3960 O O . ALA A 1 513 ? -22.296 -6.661 37.986 1.00 97.25 513 ALA A O 1
ATOM 3961 N N . GLY A 1 514 ? -22.743 -4.831 36.775 1.00 96.00 514 GLY A N 1
ATOM 3962 C CA . GLY A 1 514 ? -22.109 -3.885 37.696 1.00 96.00 514 GLY A CA 1
ATOM 3963 C C . GLY A 1 514 ? -20.578 -3.958 37.729 1.00 96.00 514 GLY A C 1
ATOM 3964 O O . GLY A 1 514 ? -19.970 -3.456 38.670 1.00 96.00 514 GLY A O 1
ATOM 3965 N N . LEU A 1 515 ? -19.942 -4.558 36.715 1.00 96.19 515 LEU A N 1
ATOM 3966 C CA . LEU A 1 515 ? -18.486 -4.767 36.662 1.00 96.19 515 LEU A CA 1
ATOM 3967 C C . LEU A 1 515 ? -17.689 -3.495 36.333 1.00 96.19 515 LEU A C 1
ATOM 3969 O O . LEU A 1 515 ? -16.462 -3.488 36.440 1.00 96.19 515 LEU A O 1
ATOM 3973 N N . GLY A 1 516 ? -18.371 -2.430 35.921 1.00 94.50 516 GLY A N 1
ATOM 3974 C CA . GLY A 1 516 ? -17.780 -1.131 35.636 1.00 94.50 516 GLY A CA 1
ATOM 3975 C C . GLY A 1 516 ? -18.798 -0.155 35.057 1.00 94.50 516 GLY A C 1
ATOM 3976 O O . GLY A 1 516 ? -19.999 -0.429 35.012 1.00 94.50 516 GLY A O 1
ATOM 3977 N N . VAL A 1 517 ? -18.304 1.000 34.618 1.00 95.19 517 VAL A N 1
ATOM 3978 C CA . VAL A 1 517 ? -19.115 2.122 34.127 1.00 95.19 517 VAL A CA 1
ATOM 3979 C C . VAL A 1 517 ? -18.618 2.639 32.781 1.00 95.19 517 VAL A C 1
ATOM 3981 O O . VAL A 1 517 ? -17.513 2.323 32.344 1.00 95.19 517 VAL A O 1
ATOM 3984 N N . GLY A 1 518 ? -19.411 3.471 32.110 1.00 94.69 518 GLY A N 1
ATOM 3985 C CA . GLY A 1 518 ? -19.015 4.055 30.834 1.00 94.69 518 GLY A CA 1
ATOM 3986 C C . GLY A 1 518 ? -20.192 4.539 30.000 1.00 94.69 518 GLY A C 1
ATOM 3987 O O . GLY A 1 518 ? -21.334 4.577 30.455 1.00 94.69 518 GLY A O 1
ATOM 3988 N N . PHE A 1 519 ? -19.898 4.873 28.746 1.00 95.56 519 PHE A N 1
ATOM 3989 C CA . PHE A 1 519 ? -20.911 5.245 27.764 1.00 95.56 519 PHE A CA 1
ATOM 3990 C C . PHE A 1 519 ? -21.352 4.041 26.932 1.00 95.56 519 PHE A C 1
ATOM 3992 O O . PHE A 1 519 ? -20.497 3.309 26.421 1.00 95.56 519 PHE A O 1
ATOM 3999 N N . LEU A 1 520 ? -22.660 3.886 26.751 1.00 95.00 520 LEU A N 1
ATOM 4000 C CA . LEU A 1 520 ? -23.297 2.908 25.869 1.00 95.00 520 LEU A CA 1
ATOM 4001 C C . LEU A 1 520 ? -24.103 3.643 24.787 1.00 95.00 520 LEU A C 1
ATOM 4003 O O . LEU A 1 520 ? -24.623 4.722 25.075 1.00 95.00 520 LEU A O 1
ATOM 4007 N N . PRO A 1 521 ? -24.234 3.099 23.566 1.00 93.62 521 PRO A N 1
ATOM 4008 C CA . PRO A 1 521 ? -25.174 3.633 22.582 1.00 93.62 521 PRO A CA 1
ATOM 4009 C C . PRO A 1 521 ? -26.592 3.639 23.161 1.00 93.62 521 PRO A C 1
ATOM 4011 O O . PRO A 1 521 ? -26.995 2.656 23.790 1.00 93.62 521 PRO A O 1
ATOM 4014 N N . ARG A 1 522 ? -27.351 4.723 22.959 1.00 93.00 522 ARG A N 1
ATOM 4015 C CA . ARG A 1 522 ? -28.698 4.867 23.539 1.00 93.00 522 ARG A CA 1
ATOM 4016 C C . ARG A 1 522 ? -29.610 3.709 23.135 1.00 93.00 522 ARG A C 1
ATOM 4018 O O . ARG A 1 522 ? -30.211 3.097 24.013 1.00 93.00 522 ARG A O 1
ATOM 4025 N N . ALA A 1 523 ? -29.649 3.369 21.846 1.00 89.56 523 ALA A N 1
ATOM 4026 C CA . ALA A 1 523 ? -30.461 2.267 21.325 1.00 89.56 523 ALA A CA 1
ATOM 4027 C C . ALA A 1 523 ? -30.132 0.923 22.004 1.00 89.56 523 ALA A C 1
ATOM 4029 O O . ALA A 1 523 ? -31.034 0.181 22.381 1.00 89.56 523 ALA A O 1
ATOM 4030 N N . LEU A 1 524 ? -28.845 0.652 22.252 1.00 91.75 524 LEU A N 1
ATOM 4031 C CA . LEU A 1 524 ? -28.393 -0.568 22.925 1.00 91.75 524 LEU A CA 1
ATOM 4032 C C . LEU A 1 524 ? -28.739 -0.580 24.426 1.00 91.75 524 LEU A C 1
ATOM 4034 O O . LEU A 1 524 ? -29.057 -1.625 24.989 1.00 91.75 524 LEU A O 1
ATOM 4038 N N . ALA A 1 525 ? -28.665 0.574 25.094 1.00 94.81 525 ALA A N 1
ATOM 4039 C CA . ALA A 1 525 ? -28.925 0.687 26.529 1.00 94.81 525 ALA A CA 1
ATOM 4040 C C . ALA A 1 525 ? -30.422 0.761 26.876 1.00 94.81 525 ALA A C 1
ATOM 4042 O O . ALA A 1 525 ? -30.813 0.321 27.960 1.00 94.81 525 ALA A O 1
ATOM 4043 N N . ALA A 1 526 ? -31.257 1.298 25.980 1.00 94.12 526 ALA A N 1
ATOM 4044 C CA . ALA A 1 526 ? -32.665 1.598 26.240 1.00 94.12 526 ALA A CA 1
ATOM 4045 C C . ALA A 1 526 ? -33.475 0.402 26.784 1.00 94.12 526 ALA A C 1
ATOM 4047 O O . ALA A 1 526 ? -34.157 0.586 27.794 1.00 94.12 526 ALA A O 1
ATOM 4048 N N . PRO A 1 527 ? -33.360 -0.835 26.250 1.00 94.75 527 PRO A N 1
ATOM 4049 C CA . PRO A 1 527 ? -34.088 -1.981 26.801 1.00 94.75 527 PRO A CA 1
ATOM 4050 C C . PRO A 1 527 ? -33.665 -2.339 28.233 1.00 94.75 527 PRO A C 1
ATOM 4052 O O . PRO A 1 527 ? -34.489 -2.736 29.055 1.00 94.75 527 PRO A O 1
ATOM 4055 N N . ALA A 1 528 ? -32.376 -2.206 28.559 1.00 97.06 528 ALA A N 1
ATOM 4056 C CA . ALA A 1 528 ? -31.870 -2.486 29.901 1.00 97.06 528 ALA A CA 1
ATOM 4057 C C . ALA A 1 528 ? -32.252 -1.384 30.903 1.00 97.06 528 ALA A C 1
ATOM 4059 O O . ALA A 1 528 ? -32.519 -1.695 32.064 1.00 97.06 528 ALA A O 1
ATOM 4060 N N . ILE A 1 529 ? -32.331 -0.129 30.451 1.00 97.44 529 ILE A N 1
ATOM 4061 C CA . ILE A 1 529 ? -32.832 1.000 31.245 1.00 97.44 529 ILE A CA 1
ATOM 4062 C C . ILE A 1 529 ? -34.331 0.830 31.525 1.00 97.44 529 ILE A C 1
ATOM 4064 O O . ILE A 1 529 ? -34.748 0.901 32.678 1.00 97.44 529 ILE A O 1
ATOM 4068 N N . ALA A 1 530 ? -35.132 0.522 30.501 1.00 97.12 530 ALA A N 1
ATOM 4069 C CA . ALA A 1 530 ? -36.571 0.291 30.644 1.00 97.12 530 ALA A CA 1
ATOM 4070 C C . ALA A 1 530 ? -36.889 -0.884 31.586 1.00 97.12 530 ALA A C 1
ATOM 4072 O O . ALA A 1 530 ? -37.839 -0.824 32.359 1.00 97.12 530 ALA A O 1
ATOM 4073 N N . ALA A 1 531 ? -36.058 -1.931 31.569 1.00 97.38 531 ALA A N 1
ATOM 4074 C CA . ALA A 1 531 ? -36.174 -3.077 32.471 1.00 97.38 531 ALA A CA 1
ATOM 4075 C C . ALA A 1 531 ? -35.640 -2.817 33.897 1.00 97.38 531 ALA A C 1
ATOM 4077 O O . ALA A 1 531 ? -35.580 -3.750 34.696 1.00 97.38 531 ALA A O 1
ATOM 4078 N N . GLY A 1 532 ? -35.170 -1.604 34.211 1.00 97.06 532 GLY A N 1
ATOM 4079 C CA . GLY A 1 532 ? -34.584 -1.266 35.513 1.00 97.06 532 GLY A CA 1
ATOM 4080 C C . GLY A 1 532 ? -33.248 -1.958 35.812 1.00 97.06 532 GLY A C 1
ATOM 4081 O O . GLY A 1 532 ? -32.777 -1.922 36.945 1.00 97.06 532 GLY A O 1
ATOM 4082 N N . ARG A 1 533 ? -32.617 -2.592 34.813 1.00 98.06 533 ARG A N 1
ATOM 4083 C CA . ARG A 1 533 ? -31.304 -3.252 34.945 1.00 98.06 533 ARG A CA 1
ATOM 4084 C C . ARG A 1 533 ? -30.139 -2.272 34.833 1.00 98.06 533 ARG A C 1
ATOM 4086 O O . ARG A 1 533 ? -29.038 -2.588 35.271 1.00 98.06 533 ARG A O 1
ATOM 4093 N N . LEU A 1 534 ? -30.378 -1.102 34.249 1.00 98.44 534 LEU A N 1
ATOM 4094 C CA . LEU A 1 534 ? -29.460 0.031 34.219 1.00 98.44 534 LEU A CA 1
ATOM 4095 C C . LEU A 1 534 ? -30.202 1.310 34.608 1.00 98.44 534 LEU A C 1
ATOM 4097 O O . LEU A 1 534 ? -31.401 1.436 34.380 1.00 98.44 534 LEU A O 1
ATOM 4101 N N . VAL A 1 535 ? -29.465 2.280 35.137 1.00 97.50 535 VAL A N 1
ATOM 4102 C CA . VAL A 1 535 ? -29.937 3.642 35.394 1.00 97.50 535 VAL A CA 1
ATOM 4103 C C . VAL A 1 535 ? -29.066 4.608 34.598 1.00 97.50 535 VAL A C 1
ATOM 4105 O O . VAL A 1 535 ? -27.836 4.564 34.694 1.00 97.50 535 VAL A O 1
ATOM 4108 N N . GLU A 1 536 ? -29.695 5.473 33.800 1.00 97.31 536 GLU A N 1
ATOM 4109 C CA . GLU A 1 536 ? -29.019 6.580 33.113 1.00 97.31 536 GLU A CA 1
ATOM 4110 C C . GLU A 1 536 ? -28.667 7.677 34.129 1.00 97.31 536 GLU A C 1
ATOM 4112 O O . GLU A 1 536 ? -29.501 8.066 34.948 1.00 97.31 536 GLU A O 1
ATOM 4117 N N . ARG A 1 537 ? -27.422 8.166 34.099 1.00 96.75 537 ARG A N 1
ATOM 4118 C CA . ARG A 1 537 ? -26.942 9.245 34.975 1.00 96.75 537 ARG A CA 1
ATOM 4119 C C . ARG A 1 537 ? -26.423 10.416 34.159 1.00 96.75 537 ARG A C 1
ATOM 4121 O O . ARG A 1 537 ? -25.704 10.232 33.176 1.00 96.75 537 ARG A O 1
ATOM 4128 N N . ARG A 1 538 ? -26.700 11.639 34.613 1.00 96.50 538 ARG A N 1
ATOM 4129 C CA . ARG A 1 538 ? -26.114 12.845 34.007 1.00 96.50 538 ARG A CA 1
ATOM 4130 C C . ARG A 1 538 ? -24.650 12.989 34.404 1.00 96.50 538 ARG A C 1
ATOM 4132 O O . ARG A 1 538 ? -24.305 12.905 35.582 1.00 96.50 538 ARG A O 1
ATOM 4139 N N . VAL A 1 539 ? -23.793 13.264 33.427 1.00 94.94 539 VAL A N 1
ATOM 4140 C CA . VAL A 1 539 ? -22.347 13.470 33.605 1.00 94.94 539 VAL A CA 1
ATOM 4141 C C . VAL A 1 539 ? -21.955 14.891 33.220 1.00 94.94 539 VAL A C 1
ATOM 4143 O O . VAL A 1 539 ? -22.591 15.508 32.370 1.00 94.94 539 VAL A O 1
ATOM 4146 N N . SER A 1 540 ? -20.888 15.419 33.821 1.00 92.56 540 SER A N 1
ATOM 4147 C CA . SER A 1 540 ? -20.408 16.776 33.522 1.00 92.56 540 SER A CA 1
ATOM 4148 C C . SER A 1 540 ? -19.814 16.917 32.116 1.00 92.56 540 SER A C 1
ATOM 4150 O O . SER A 1 540 ? -19.698 18.026 31.611 1.00 92.56 540 SER A O 1
ATOM 4152 N N . ALA A 1 541 ? -19.394 15.803 31.512 1.00 89.06 541 ALA A N 1
ATOM 4153 C CA . ALA A 1 541 ? -18.807 15.740 30.178 1.00 89.06 541 ALA A CA 1
ATOM 4154 C C . ALA A 1 541 ? -19.472 14.596 29.389 1.00 89.06 541 ALA A C 1
ATOM 4156 O O . ALA A 1 541 ? -19.007 13.456 29.479 1.00 89.06 541 ALA A O 1
ATOM 4157 N N . PRO A 1 542 ? -20.596 14.851 28.692 1.00 90.00 542 PRO A N 1
ATOM 4158 C CA . PRO A 1 542 ? -21.269 13.833 27.889 1.00 90.00 542 PRO A CA 1
ATOM 4159 C C . PRO A 1 542 ? -20.422 13.437 26.674 1.00 90.00 542 PRO A C 1
ATOM 4161 O O . PRO A 1 542 ? -19.630 14.230 26.162 1.00 90.00 542 PRO A O 1
ATOM 4164 N N . LYS A 1 543 ? -20.593 12.199 26.198 1.00 90.19 543 LYS A N 1
ATOM 4165 C CA . LYS A 1 543 ? -19.933 11.726 24.978 1.00 90.19 543 LYS A CA 1
ATOM 4166 C C . LYS A 1 543 ? -20.615 12.358 23.751 1.00 90.19 543 LYS A C 1
ATOM 4168 O O . LYS A 1 543 ? -21.840 12.277 23.659 1.00 90.19 543 LYS A O 1
ATOM 4173 N N . PRO A 1 544 ? -19.862 12.967 22.814 1.00 89.56 544 PRO A N 1
ATOM 4174 C CA . PRO A 1 544 ? -20.425 13.487 21.571 1.00 89.56 544 PRO A CA 1
ATOM 4175 C C . PRO A 1 544 ? -21.127 12.402 20.749 1.00 89.56 544 PRO A C 1
ATOM 4177 O O . PRO A 1 544 ? -20.782 11.221 20.842 1.00 89.56 544 PRO A O 1
ATOM 4180 N N . ARG A 1 545 ? -22.079 12.818 19.905 1.00 91.25 545 ARG A N 1
ATOM 4181 C CA . ARG A 1 545 ? -22.683 11.928 18.907 1.00 91.25 545 ARG A CA 1
ATOM 4182 C C . ARG A 1 545 ? -21.611 11.452 17.929 1.00 91.25 545 ARG A C 1
ATOM 4184 O O . ARG A 1 545 ? -20.757 12.237 17.520 1.00 91.25 545 ARG A O 1
ATOM 4191 N N . VAL A 1 546 ? -21.681 10.183 17.545 1.00 90.62 546 VAL A N 1
ATOM 4192 C CA . VAL A 1 546 ? -20.755 9.582 16.579 1.00 90.62 546 VAL A CA 1
ATOM 4193 C C . VAL A 1 546 ? -21.420 9.561 15.212 1.00 90.62 546 VAL A C 1
ATOM 4195 O O . VAL A 1 546 ? -22.450 8.912 15.049 1.00 90.62 546 VAL A O 1
ATOM 4198 N N . ALA A 1 547 ? -20.854 10.290 14.250 1.00 92.00 547 ALA A N 1
ATOM 4199 C CA . ALA A 1 547 ? -21.347 10.318 12.878 1.00 92.00 547 ALA A CA 1
ATOM 4200 C C . ALA A 1 547 ? -20.885 9.069 12.117 1.00 92.00 547 ALA A C 1
ATOM 4202 O O . ALA A 1 547 ? -19.695 8.768 12.066 1.00 92.00 547 ALA A O 1
ATOM 4203 N N . LEU A 1 548 ? -21.838 8.374 11.507 1.00 93.12 548 LEU A N 1
ATOM 4204 C CA . LEU A 1 548 ? -21.614 7.219 10.652 1.00 93.12 548 LEU A CA 1
ATOM 4205 C C . LEU A 1 548 ? -21.916 7.571 9.197 1.00 93.12 548 LEU A C 1
ATOM 4207 O O . LEU A 1 548 ? -22.711 8.463 8.881 1.00 93.12 548 LEU A O 1
ATOM 4211 N N . ALA A 1 549 ? -21.297 6.814 8.308 1.00 93.19 549 ALA A N 1
ATOM 4212 C CA . ALA A 1 549 ? -21.449 6.882 6.873 1.00 93.19 549 ALA A CA 1
ATOM 4213 C C . ALA A 1 549 ? -21.491 5.471 6.286 1.00 93.19 549 ALA A C 1
ATOM 4215 O O . ALA A 1 549 ? -20.968 4.520 6.869 1.00 93.19 549 ALA A O 1
ATOM 4216 N N . VAL A 1 550 ? -22.085 5.362 5.102 1.00 94.75 550 VAL A N 1
ATOM 4217 C CA . VAL A 1 550 ? -21.870 4.223 4.213 1.00 94.75 550 VAL A CA 1
ATOM 4218 C C . VAL A 1 550 ? -20.685 4.547 3.308 1.00 94.75 550 VAL A C 1
ATOM 4220 O O . VAL A 1 550 ? -20.688 5.575 2.632 1.00 94.75 550 VAL A O 1
ATOM 4223 N N . ALA A 1 551 ? -19.662 3.699 3.317 1.00 93.75 551 ALA A N 1
ATOM 4224 C CA . ALA A 1 551 ? -18.447 3.836 2.522 1.00 93.75 551 ALA A CA 1
ATOM 4225 C C . ALA A 1 551 ? -18.249 2.606 1.630 1.00 93.75 551 ALA A C 1
ATOM 4227 O O . ALA A 1 551 ? -18.579 1.494 2.036 1.00 93.75 551 ALA A O 1
ATOM 4228 N N . TRP A 1 552 ? -17.731 2.794 0.417 1.00 93.44 552 TRP A N 1
ATOM 4229 C CA . TRP A 1 552 ? -17.509 1.711 -0.546 1.00 93.44 552 TRP A CA 1
ATOM 4230 C C . TRP A 1 552 ? -16.351 2.029 -1.498 1.00 93.44 552 TRP A C 1
ATOM 4232 O O . TRP A 1 552 ? -16.018 3.196 -1.730 1.00 93.44 552 TRP A O 1
ATOM 4242 N N . ARG A 1 553 ? -15.738 0.992 -2.080 1.00 86.00 553 ARG A N 1
ATOM 4243 C CA . ARG A 1 553 ? -14.696 1.158 -3.108 1.00 86.00 553 ARG A CA 1
ATOM 4244 C C . ARG A 1 553 ? -15.329 1.512 -4.453 1.00 86.00 553 ARG A C 1
ATOM 4246 O O . ARG A 1 553 ? -16.186 0.791 -4.952 1.00 86.00 553 ARG A O 1
ATOM 4253 N N . THR A 1 554 ? -14.886 2.602 -5.073 1.00 77.88 554 THR A N 1
ATOM 4254 C CA . THR A 1 554 ? -15.425 3.067 -6.366 1.00 77.88 554 THR A CA 1
ATOM 4255 C C . THR A 1 554 ? -15.014 2.242 -7.595 1.00 77.88 554 THR A C 1
ATOM 4257 O O . THR A 1 554 ? -15.873 2.068 -8.460 1.00 77.88 554 THR A O 1
ATOM 4260 N N . PRO A 1 555 ? -13.790 1.682 -7.715 1.00 64.75 555 PRO A N 1
ATOM 4261 C CA . PRO A 1 555 ? -13.389 0.924 -8.907 1.00 64.75 555 PRO A CA 1
ATOM 4262 C C . PRO A 1 555 ? -14.108 -0.424 -9.049 1.00 64.75 555 PRO A C 1
ATOM 4264 O O . PRO A 1 555 ? -14.133 -0.990 -10.143 1.00 64.75 555 PRO A O 1
ATOM 4267 N N . ASP A 1 556 ? -14.662 -0.932 -7.943 1.00 64.69 556 ASP A N 1
ATOM 4268 C CA . ASP A 1 556 ? -15.218 -2.281 -7.824 1.00 64.69 556 ASP A CA 1
ATOM 4269 C C . ASP A 1 556 ? -16.722 -2.317 -7.542 1.00 64.69 556 ASP A C 1
ATOM 4271 O O . ASP A 1 556 ? -17.280 -3.403 -7.431 1.00 64.69 556 ASP A O 1
ATOM 4275 N N . ALA A 1 557 ? -17.387 -1.163 -7.438 1.00 79.62 557 ALA A N 1
ATOM 4276 C CA . ALA A 1 557 ? -18.806 -1.103 -7.102 1.00 79.62 557 ALA A CA 1
ATOM 4277 C C . ALA A 1 557 ? -19.674 -1.682 -8.231 1.00 79.62 557 ALA A C 1
ATOM 4279 O O . ALA A 1 557 ? -19.966 -0.981 -9.205 1.00 79.62 557 ALA A O 1
ATOM 4280 N N . GLY A 1 558 ? -20.099 -2.937 -8.096 1.00 82.75 558 GLY A N 1
ATOM 4281 C CA . GLY A 1 558 ? -21.078 -3.575 -8.971 1.00 82.75 558 GLY A CA 1
ATOM 4282 C C . GLY A 1 558 ? -22.525 -3.254 -8.568 1.00 82.75 558 GLY A C 1
ATOM 4283 O O . GLY A 1 558 ? -22.773 -2.373 -7.731 1.00 82.75 558 GLY A O 1
ATOM 4284 N N . PRO A 1 559 ? -23.509 -3.896 -9.214 1.00 85.31 559 PRO A N 1
ATOM 4285 C CA . PRO A 1 559 ? -24.933 -3.682 -8.953 1.00 85.31 559 PRO A CA 1
ATOM 4286 C C . PRO A 1 559 ? -25.346 -3.892 -7.502 1.00 85.31 559 PRO A C 1
ATOM 4288 O O . PRO A 1 559 ? -26.063 -3.049 -6.962 1.00 85.31 559 PRO A O 1
ATOM 4291 N N . ALA A 1 560 ? -24.877 -4.963 -6.858 1.00 89.50 560 ALA A N 1
ATOM 4292 C CA . ALA A 1 560 ? -25.219 -5.273 -5.478 1.00 89.50 560 ALA A CA 1
ATOM 4293 C C . ALA A 1 560 ? -24.659 -4.210 -4.539 1.00 89.50 560 ALA A C 1
ATOM 4295 O O . ALA A 1 560 ? -25.389 -3.687 -3.694 1.00 89.50 560 ALA A O 1
ATOM 4296 N N . CYS A 1 561 ? -23.393 -3.820 -4.726 1.00 92.19 561 CYS A N 1
ATOM 4297 C CA . CYS A 1 561 ? -22.787 -2.739 -3.962 1.00 92.19 561 CYS A CA 1
ATOM 4298 C C . CYS A 1 561 ? -23.599 -1.444 -4.099 1.00 92.19 561 CYS A C 1
ATOM 4300 O O . CYS A 1 561 ? -23.914 -0.807 -3.093 1.00 92.19 561 CYS A O 1
ATOM 4302 N N . ARG A 1 562 ? -23.971 -1.050 -5.326 1.00 90.38 562 ARG A N 1
ATOM 4303 C CA . ARG A 1 562 ? -24.762 0.170 -5.569 1.00 90.38 562 ARG A CA 1
ATOM 4304 C C . ARG A 1 562 ? -26.142 0.094 -4.921 1.00 90.38 562 ARG A C 1
ATOM 4306 O O . ARG A 1 562 ? -26.542 1.049 -4.255 1.00 90.38 562 ARG A O 1
ATOM 4313 N N . TRP A 1 563 ? -26.821 -1.045 -5.049 1.00 92.81 563 TRP A N 1
ATOM 4314 C CA . TRP A 1 563 ? -28.121 -1.284 -4.426 1.00 92.81 563 TRP A CA 1
ATOM 4315 C C . TRP A 1 563 ? -28.049 -1.109 -2.907 1.00 92.81 563 TRP A C 1
ATOM 4317 O O . TRP A 1 563 ? -28.831 -0.349 -2.332 1.00 92.81 563 TRP A O 1
ATOM 4327 N N . PHE A 1 564 ? -27.064 -1.735 -2.250 1.00 93.69 564 PHE A N 1
ATOM 4328 C CA . PHE A 1 564 ? -26.897 -1.609 -0.801 1.00 93.69 564 PHE A CA 1
ATOM 4329 C C . PHE A 1 564 ? -26.507 -0.189 -0.402 1.00 93.69 564 PHE A C 1
ATOM 4331 O O . PHE A 1 564 ? -27.067 0.342 0.550 1.00 93.69 564 PHE A O 1
ATOM 4338 N N . VAL A 1 565 ? -25.614 0.477 -1.136 1.00 92.12 565 VAL A N 1
ATOM 4339 C CA . VAL A 1 565 ? -25.252 1.875 -0.859 1.00 92.12 565 VAL A CA 1
ATOM 4340 C C . VAL A 1 565 ? -26.486 2.783 -0.887 1.00 92.12 565 VAL A C 1
ATOM 4342 O O . VAL A 1 565 ? -26.650 3.609 0.012 1.00 92.12 565 VAL A O 1
ATOM 4345 N N . GLU A 1 566 ? -27.373 2.628 -1.870 1.00 91.31 566 GLU A N 1
ATOM 4346 C CA . GLU A 1 566 ? -28.611 3.409 -1.975 1.00 91.31 566 GLU A CA 1
ATOM 4347 C C . GLU A 1 566 ? -29.656 3.027 -0.924 1.00 91.31 566 GLU A C 1
ATOM 4349 O O . GLU A 1 566 ? -30.321 3.897 -0.353 1.00 91.31 566 GLU A O 1
ATOM 4354 N N . ARG A 1 567 ? -29.819 1.732 -0.643 1.00 91.44 567 ARG A N 1
ATOM 4355 C CA . ARG A 1 567 ? -30.808 1.256 0.325 1.00 91.44 567 ARG A CA 1
ATOM 4356 C C . ARG A 1 567 ? -30.419 1.598 1.759 1.00 91.44 567 ARG A C 1
ATOM 4358 O O . ARG A 1 567 ? -31.283 2.013 2.538 1.00 91.44 567 ARG A O 1
ATOM 4365 N N . LEU A 1 568 ? -29.140 1.447 2.100 1.00 88.31 568 LEU A N 1
ATOM 4366 C CA . LEU A 1 568 ? -28.613 1.685 3.442 1.00 88.31 568 LEU A CA 1
ATOM 4367 C C . LEU A 1 568 ? -28.581 3.177 3.787 1.00 88.31 568 LEU A C 1
ATOM 4369 O O . LEU A 1 568 ? -28.686 3.510 4.955 1.00 88.31 568 LEU A O 1
ATOM 4373 N N . GLN A 1 569 ? -28.569 4.094 2.813 1.00 82.19 569 GLN A N 1
ATOM 4374 C CA . GLN A 1 569 ? -28.754 5.535 3.080 1.00 82.19 569 GLN A CA 1
ATOM 4375 C C . GLN A 1 569 ? -30.090 5.874 3.748 1.00 82.19 569 GLN A C 1
ATOM 4377 O O . GLN A 1 569 ? -30.225 6.933 4.352 1.00 82.19 569 GLN A O 1
ATOM 4382 N N . ARG A 1 570 ? -31.084 4.990 3.630 1.00 82.25 570 ARG A N 1
ATOM 4383 C CA . ARG A 1 570 ? -32.408 5.146 4.245 1.00 82.25 570 ARG A CA 1
ATOM 4384 C C . ARG A 1 570 ? -32.541 4.353 5.546 1.00 82.25 570 ARG A C 1
ATOM 4386 O O . ARG A 1 570 ? -33.656 4.109 5.998 1.00 82.25 570 ARG A O 1
ATOM 4393 N N . LEU A 1 571 ? -31.431 3.861 6.093 1.00 81.62 571 LEU A N 1
ATOM 4394 C CA . LEU A 1 571 ? -31.431 3.038 7.292 1.00 81.62 571 LEU A CA 1
ATOM 4395 C C . LEU A 1 571 ? -31.628 3.923 8.524 1.00 81.62 571 LEU A C 1
ATOM 4397 O O . LEU A 1 571 ? -30.893 4.885 8.737 1.00 81.62 571 LEU A O 1
ATOM 4401 N N . ASP A 1 572 ? -32.629 3.587 9.330 1.00 78.56 572 ASP A N 1
ATOM 4402 C CA . ASP A 1 572 ? -32.869 4.256 10.601 1.00 78.56 572 ASP A CA 1
ATOM 4403 C C . ASP A 1 572 ? -31.870 3.743 11.647 1.00 78.56 572 ASP A C 1
ATOM 4405 O O . ASP A 1 572 ? -31.831 2.553 11.966 1.00 78.56 572 ASP A O 1
ATOM 4409 N N . LEU A 1 573 ? -31.041 4.645 12.176 1.00 77.81 573 LEU A N 1
ATOM 4410 C CA . LEU A 1 573 ? -30.076 4.339 13.235 1.00 77.81 573 LEU A CA 1
ATOM 4411 C C . LEU A 1 573 ? -30.707 4.341 14.639 1.00 77.81 573 LEU A C 1
ATOM 4413 O O . LEU A 1 573 ? -29.985 4.241 15.633 1.00 77.81 573 LEU A O 1
ATOM 4417 N N . GLY A 1 574 ? -32.033 4.472 14.744 1.00 63.31 574 GLY A N 1
ATOM 4418 C CA . GLY A 1 574 ? -32.753 4.527 16.015 1.00 63.31 574 GLY A CA 1
ATOM 4419 C C . GLY A 1 574 ? -32.550 5.849 16.756 1.00 63.31 574 GLY A C 1
ATOM 4420 O O . GLY A 1 574 ? -32.657 5.898 17.983 1.00 63.31 574 GLY A O 1
ATOM 4421 N N . SER A 1 575 ? -32.209 6.917 16.030 1.00 52.66 575 SER A N 1
ATOM 4422 C CA . SER A 1 575 ? -32.181 8.276 16.569 1.00 52.66 575 SER A CA 1
ATOM 4423 C C . SER A 1 575 ? -33.606 8.816 16.614 1.00 52.66 575 SER A C 1
ATOM 4425 O O . SER A 1 575 ? -34.100 9.317 15.606 1.00 52.66 575 SER A O 1
ATOM 4427 N N . GLY A 1 576 ? -34.249 8.658 17.773 1.00 37.84 576 GLY A N 1
ATOM 4428 C CA . GLY A 1 576 ? -35.472 9.386 18.116 1.00 37.84 576 GLY A CA 1
ATOM 4429 C C . GLY A 1 576 ? -35.266 10.894 18.166 1.00 37.84 576 GLY A C 1
ATOM 4430 O O . GLY A 1 576 ? -34.112 11.333 18.400 1.00 37.84 576 GLY A O 1
#

Radius of gyration: 30.66 Å; chains: 1; bounding box: 74×62×84 Å

Secondary structure (DSSP, 8-state):
-PPP-----HHHHHHHTTTBS-SSSSEEEB-SS-HHHHHHHHHHHTT-SS-HHHHHHHHTGGGS-S---S--SHHHHHHHHHHHHHHHHS--GGGGGS-EEEEEEEEEEHHHHHHHTT-SSEEEEE--TTTS-S-S-SSTTPPTTSTT-SSB---GGGHHHHHHHHHHHHHHHHHHHHHHHHHHHHHS---SS-HHHHHHHHHHHHHHHHGGGS-TTBEEEEEEEEEHHHHHHHHHHHHT-S-HHHHHHHHHHHHHHHHHSHHHHTTTT-IIIIIHHHHHHHHHHHHHHHHHHHTTTTS-SSTTS-SS-----SS-HHHHHHHHHHTT--S-HHHHHHHHTTS-HHHHHHHHHHHHTT--STT--PPP---SEEEEEEETTS-HHHHHHHHHHHHHTT--PEEEEEEE-TTHHHHHHHTTS-SEEEE---S--GGGTEEEEEEEEE-EEEEE-TTSGGGTSPSSBPHHHHTTSPEEEEPP--SSSPPP--SSTT-SSEEEESSHHHHHHHHHTTS-B-EEEHHHHHHHHHTTSSEE--BSSPPPPEEEEEEEESTT--HHHHHHHHHHTT------

pLDDT: mean 86.03, std 12.54, range [37.09, 98.44]